Protein AF-A0A8X8Y827-F1 (afdb_monomer_lite)

Foldseek 3Di:
DDDPDPFLWDWFWFFFPFKIKIKIKGFAQLFEDEPNHGLCPQPPPVLSVLLCVLCVLQDSVLSRGMHMYMYMDDFDSNRNSRGSNVRVNVRSVVSCCVVVVPPDDDDQDDCDPPAPDNPDDDDDDDDDPDPDPPPVVVVVCRLPPVVVLVVVQCVQPVDPPHDHDQEAEEELLSLSVLVSCVVVVHAYEYEYADALLLLVVLVCLVVCVVVVCPPPPPDPPNDPVVVVVSVSSVVSSVSNQSGPEYEYAADCVLQVVSVVVVVVRHVHYHYDYQDAAPPDDDDDDDPVQVVVLVVDDFFLQEEEEDADDPAADELVRQALVLVLQLLLVTAYEYADACRNYRDNDSDRDVSSVVRYDYDNDDDLLVVLLRRNHQAYEYQQRPVSLSSNVSSVHHYEHDHDDRCSVVSLVSSCVVQVVVDDLSNQYDYDDPPPRRVRSNVNSNVNVVSSVVD

Secondary structure (DSSP, 8-state):
-PPPPP--EEEEEEEETTEEEEEEEEESSS-EEETTEEGGG-SSHHHHHHHHHHHHHH-GGGTTTEEEEEEEESS-HHHHHHHHHHHHHHHHHHHHHHHHTTS---PPPP--TT-SSTT-------------TT-GGGTTTTS--HHHHHHHHHHHHT-TTSPPP--EEEETT-THHHHHHHHHT--EEEEE-S-HHHHHHHHHHHHHHHTT--S-TT-TT--HHHHHHHHHHHHHHHHHTTSSEEEES--HHHHHHHHHHHHTTSS-EEE-PPPPTT--------HHHHHHHHTSSSTT-EEEEE-TTT--B-HHHHHHHHHHHHHTT-EEEEE--TTSBSSTT-PPPHHHHHHEEEES---HHHHHTSTTEEEEEE---HHHHHHHHHTT--EEE---STTHHHHHHHHHHHHHHT-TT----EEPPTTSHHHHHHHHHHHHHHHHTT-

pLDDT: mean 70.7, std 18.86, range [26.94, 95.56]

Sequence (451 aa):
MAAPIAKESVQCFGRKKTAVAVTHCKRGRGLIKSTAKPIELVEPEILRYKAFEPILLLGRHRFAGVDMRIRVKGGGHTSQIYAIRQSIAKALVAFYQKTLLVADPRRCEPKKFGGRGARARVDFNSTRQDHHPYALSNLLPIAQSGDVRDGLINGLNGSPNCPDVSCIVSDGVMSFTLDAAEQLRIPEVVFFTSSACGFMGYCHFPELVARGLFPLAGGGLGGRNEEHQVNY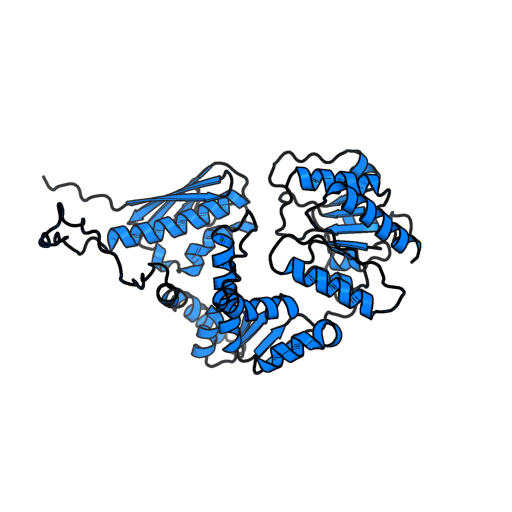DILQTRNAAKANAVILNTFDDLEREVLDAIREKFETVVTIEPRAPGTRVKPVEGRRCFDSLARRPGPNSILYVNFGSITVLSPEQLLEFAGGLANSNQHFLWIIRPDLVSSEEAVLPEEVKVRGEMVWWCSQERVLAHPAVGGFLTHCGWNSTLEALSEGVPMICWPFFAEQRTNCSKAHAAAEAGGSSRRNLDFVDQSDFAETLDWKFKKLILCLKLL

Organism: Salvia splendens (NCBI:txid180675)

Structure (mmCIF, N/CA/C/O backbone):
data_AF-A0A8X8Y827-F1
#
_entry.id   AF-A0A8X8Y827-F1
#
loop_
_atom_site.group_PDB
_atom_site.id
_atom_site.type_symbol
_atom_site.label_atom_id
_atom_site.label_alt_id
_atom_site.label_comp_id
_atom_site.label_asym_id
_atom_site.label_entity_id
_atom_site.label_seq_id
_atom_site.pdbx_PDB_ins_code
_atom_site.Cartn_x
_atom_site.Cartn_y
_atom_site.Cartn_z
_atom_site.occupancy
_atom_site.B_iso_or_equiv
_atom_site.auth_seq_id
_atom_site.auth_comp_id
_atom_site.auth_asym_id
_atom_site.auth_atom_id
_atom_site.pdbx_PDB_model_num
ATOM 1 N N . MET A 1 1 ? 56.983 30.183 -6.252 1.00 35.16 1 MET A N 1
ATOM 2 C CA . MET A 1 1 ? 56.043 29.462 -5.366 1.00 35.16 1 MET A CA 1
ATOM 3 C C . MET A 1 1 ? 54.857 29.022 -6.206 1.00 35.16 1 MET A C 1
ATOM 5 O O . MET A 1 1 ? 54.217 29.880 -6.800 1.00 35.16 1 MET A O 1
ATOM 9 N N . ALA A 1 2 ? 54.627 27.715 -6.345 1.00 33.72 2 ALA A N 1
ATOM 10 C CA . ALA A 1 2 ? 53.481 27.197 -7.089 1.00 33.72 2 ALA A CA 1
ATOM 11 C C . ALA A 1 2 ? 52.178 27.585 -6.371 1.00 33.72 2 ALA A C 1
ATOM 13 O O . ALA A 1 2 ? 52.089 27.459 -5.149 1.00 33.72 2 ALA A O 1
ATOM 14 N N . ALA A 1 3 ? 51.192 28.085 -7.119 1.00 34.91 3 ALA A N 1
ATOM 15 C CA . ALA A 1 3 ? 49.874 28.406 -6.583 1.00 34.91 3 ALA A CA 1
ATOM 16 C C . ALA A 1 3 ? 49.248 27.152 -5.935 1.00 34.91 3 ALA A C 1
ATOM 18 O O . ALA A 1 3 ? 49.386 26.054 -6.483 1.00 34.91 3 ALA A O 1
ATOM 19 N N . PRO A 1 4 ? 48.573 27.271 -4.779 1.00 38.88 4 PRO A N 1
ATOM 20 C CA . PRO A 1 4 ? 47.956 26.124 -4.131 1.00 38.88 4 PRO A CA 1
ATOM 21 C C . PRO A 1 4 ? 46.877 25.534 -5.047 1.00 38.88 4 PRO A C 1
ATOM 23 O O . PRO A 1 4 ? 45.958 26.236 -5.467 1.00 38.88 4 PRO A O 1
ATOM 26 N N . ILE A 1 5 ? 46.989 24.236 -5.346 1.00 42.31 5 ILE A N 1
ATOM 27 C CA . ILE A 1 5 ? 45.980 23.473 -6.090 1.00 42.31 5 ILE A CA 1
ATOM 28 C C . ILE A 1 5 ? 44.641 23.649 -5.363 1.00 42.31 5 ILE A C 1
ATOM 30 O O . ILE A 1 5 ? 44.519 23.309 -4.181 1.00 42.31 5 ILE A O 1
ATOM 34 N N . ALA A 1 6 ? 43.647 24.222 -6.046 1.00 49.34 6 ALA A N 1
ATOM 35 C CA . ALA A 1 6 ? 42.325 24.440 -5.478 1.00 49.34 6 ALA A CA 1
ATOM 36 C C . ALA A 1 6 ? 41.766 23.101 -4.974 1.00 49.34 6 ALA A C 1
ATOM 38 O O . ALA A 1 6 ? 41.656 22.138 -5.729 1.00 49.34 6 ALA A O 1
ATOM 39 N N . LYS A 1 7 ? 41.429 23.018 -3.681 1.00 55.28 7 LYS A N 1
ATOM 40 C CA . LYS A 1 7 ? 40.831 21.806 -3.110 1.00 55.28 7 LYS A CA 1
ATOM 41 C C . LYS A 1 7 ? 39.465 21.587 -3.762 1.00 55.28 7 LYS A C 1
ATOM 43 O O . LYS A 1 7 ? 38.512 22.308 -3.473 1.00 55.28 7 LYS A O 1
ATOM 48 N N . GLU A 1 8 ? 39.378 20.594 -4.642 1.00 75.25 8 GLU A N 1
ATOM 49 C CA . GLU A 1 8 ? 38.130 20.136 -5.250 1.00 75.25 8 GLU A CA 1
ATOM 50 C C . GLU A 1 8 ? 37.223 19.550 -4.164 1.00 75.25 8 GLU A C 1
ATOM 52 O O . GLU A 1 8 ? 37.317 18.377 -3.790 1.00 75.25 8 GLU A O 1
ATOM 57 N N . SER A 1 9 ? 36.358 20.393 -3.607 1.00 86.12 9 SER A N 1
ATOM 58 C CA . SER A 1 9 ? 35.285 19.973 -2.719 1.00 86.12 9 SER A CA 1
ATOM 59 C C . SER A 1 9 ? 33.984 20.702 -3.024 1.00 86.12 9 SER A C 1
ATOM 61 O O . SER A 1 9 ? 33.958 21.801 -3.597 1.00 86.12 9 SER A O 1
ATOM 63 N N . VAL A 1 10 ? 32.885 20.059 -2.646 1.00 88.00 10 VAL A N 1
ATOM 64 C CA . VAL A 1 10 ? 31.536 20.616 -2.664 1.00 88.00 10 VAL A CA 1
ATOM 65 C C . VAL A 1 10 ? 30.876 20.365 -1.321 1.00 88.00 10 VAL A C 1
ATOM 67 O O . VAL A 1 10 ? 31.133 19.365 -0.647 1.00 88.00 10 VAL A O 1
ATOM 70 N N . GLN A 1 11 ? 30.007 21.288 -0.935 1.00 92.06 11 GLN A N 1
ATOM 71 C CA . GLN A 1 11 ? 29.178 21.150 0.245 1.00 92.06 11 GLN A CA 1
ATOM 72 C C . GLN A 1 11 ? 27.722 21.249 -0.182 1.00 92.06 11 GLN A C 1
ATOM 74 O O . GLN A 1 11 ? 27.313 22.224 -0.811 1.00 92.06 11 GLN A O 1
ATOM 79 N N . CYS A 1 12 ? 26.942 20.233 0.161 1.00 90.62 12 CYS A N 1
ATOM 80 C CA . CYS A 1 12 ? 25.525 20.171 -0.163 1.00 90.62 12 CYS A CA 1
ATOM 81 C C . CYS A 1 12 ? 24.713 19.874 1.090 1.00 90.62 12 CYS A C 1
ATOM 83 O O . CYS A 1 12 ? 25.212 19.290 2.053 1.00 90.62 12 CYS A O 1
ATOM 85 N N . PHE A 1 13 ? 23.446 20.275 1.065 1.00 88.88 13 PHE A N 1
ATOM 86 C CA . PHE A 1 13 ? 22.515 20.025 2.153 1.00 88.88 13 PHE A CA 1
ATOM 87 C C . PHE A 1 13 ? 21.294 19.230 1.677 1.00 88.88 13 PHE A C 1
ATOM 89 O O . PHE A 1 13 ? 20.735 19.461 0.599 1.00 88.88 13 PHE A O 1
ATOM 96 N N . GLY A 1 14 ? 20.875 18.286 2.511 1.00 87.25 14 GLY A N 1
ATOM 97 C CA . GLY A 1 14 ? 19.584 17.614 2.451 1.00 87.25 14 GLY A CA 1
ATOM 98 C C . GLY A 1 14 ? 18.728 18.086 3.617 1.00 87.25 14 GLY A C 1
ATOM 99 O O . GLY A 1 14 ? 19.241 18.296 4.718 1.00 87.25 14 GLY A O 1
ATOM 100 N N . ARG A 1 15 ? 17.436 18.298 3.375 1.00 85.00 15 ARG A N 1
ATOM 101 C CA . ARG A 1 15 ? 16.485 18.710 4.411 1.00 85.00 15 ARG A CA 1
ATOM 102 C C . ARG A 1 15 ? 15.240 17.848 4.317 1.00 85.00 15 ARG A C 1
ATOM 104 O O . ARG A 1 15 ? 14.670 17.700 3.238 1.00 85.00 15 ARG A O 1
ATOM 111 N N . LYS A 1 16 ? 14.804 17.314 5.453 1.00 82.88 16 LYS A N 1
ATOM 112 C CA . LYS A 1 16 ? 13.521 16.620 5.582 1.00 82.88 16 LYS A CA 1
ATOM 113 C C . LYS A 1 16 ? 12.911 16.995 6.927 1.00 82.88 16 LYS A C 1
ATOM 115 O O . LYS A 1 16 ? 13.507 16.722 7.964 1.00 82.88 16 LYS A O 1
ATOM 120 N N . LYS A 1 17 ? 11.725 17.613 6.906 1.00 86.75 17 LYS A N 1
ATOM 121 C CA . LYS A 1 17 ? 11.111 18.227 8.097 1.00 86.75 17 LYS A CA 1
ATOM 122 C C . LYS A 1 17 ? 12.122 19.167 8.787 1.00 86.75 17 LYS A C 1
ATOM 124 O O . LYS A 1 17 ? 12.725 19.998 8.111 1.00 86.75 17 LYS A O 1
ATOM 129 N N . THR A 1 18 ? 12.348 19.001 10.089 1.00 85.06 18 THR A N 1
ATOM 130 C CA . THR A 1 18 ? 13.327 19.753 10.890 1.00 85.06 18 THR A CA 1
ATOM 131 C C . THR A 1 18 ? 14.751 19.182 10.822 1.00 85.06 18 THR A C 1
ATOM 133 O O . THR A 1 18 ? 15.676 19.791 11.357 1.00 85.06 18 THR A O 1
ATOM 136 N N . ALA A 1 19 ? 14.959 18.040 10.151 1.00 87.69 19 ALA A N 1
ATOM 137 C CA . ALA A 1 19 ? 16.273 17.423 10.002 1.00 87.69 19 ALA A CA 1
ATOM 138 C C . ALA A 1 19 ? 17.064 18.036 8.843 1.00 87.69 19 ALA A C 1
ATOM 140 O O . ALA A 1 19 ? 16.577 18.144 7.710 1.00 87.69 19 ALA A O 1
ATOM 141 N N . VAL A 1 20 ? 18.321 18.378 9.116 1.00 92.06 20 VAL A N 1
ATOM 142 C CA . VAL A 1 20 ? 19.267 18.929 8.144 1.00 92.06 20 VAL A CA 1
ATOM 143 C C . VAL A 1 20 ? 20.529 18.077 8.132 1.00 92.06 20 VAL A C 1
ATOM 145 O O . VAL A 1 20 ? 21.222 17.965 9.142 1.00 92.06 20 VAL A O 1
ATOM 148 N N . ALA A 1 21 ? 20.852 17.512 6.972 1.00 94.88 21 ALA A N 1
ATOM 149 C CA . ALA A 1 21 ? 22.107 16.814 6.727 1.00 94.88 21 ALA A CA 1
ATOM 150 C C . ALA A 1 21 ? 23.001 17.654 5.818 1.00 94.88 21 ALA A C 1
ATOM 152 O O . ALA A 1 21 ? 22.572 18.123 4.765 1.00 94.88 21 ALA A O 1
ATOM 153 N N . VAL A 1 22 ? 24.252 17.833 6.220 1.00 95.56 22 VAL A N 1
ATOM 154 C CA . VAL A 1 22 ? 25.268 18.583 5.488 1.00 95.56 22 VAL A CA 1
ATOM 155 C C . VAL A 1 22 ? 26.372 17.621 5.089 1.00 95.56 22 VAL A C 1
ATOM 157 O O . VAL A 1 22 ? 27.055 17.068 5.952 1.00 95.56 22 VAL A O 1
ATOM 160 N N . THR A 1 23 ? 26.563 17.463 3.785 1.00 94.88 23 THR A N 1
ATOM 161 C CA . THR A 1 23 ? 27.561 16.567 3.205 1.00 94.88 23 THR A CA 1
ATOM 162 C C . THR A 1 23 ? 28.673 17.380 2.584 1.00 94.88 23 THR A C 1
ATOM 164 O O . THR A 1 23 ? 28.446 18.175 1.674 1.00 94.88 23 THR A O 1
ATOM 167 N N . HIS A 1 24 ? 29.884 17.172 3.088 1.00 93.94 24 HIS A N 1
ATOM 168 C CA . HIS A 1 24 ? 31.106 17.695 2.501 1.00 93.94 24 HIS A CA 1
ATOM 169 C C . HIS A 1 24 ? 31.766 16.588 1.680 1.00 93.94 24 HIS A C 1
ATOM 171 O O . HIS A 1 24 ? 32.285 15.622 2.248 1.00 93.94 24 HIS A O 1
ATOM 177 N N . CYS A 1 25 ? 31.734 16.736 0.359 1.00 91.31 25 CYS A N 1
ATOM 178 C CA . CYS A 1 25 ? 32.299 15.798 -0.603 1.00 91.31 25 CYS A CA 1
ATOM 179 C C . CYS A 1 25 ? 33.594 16.369 -1.178 1.00 91.31 25 CYS A C 1
ATOM 181 O O . CYS A 1 25 ? 33.647 17.538 -1.560 1.00 91.31 25 CYS A O 1
ATOM 183 N N . LYS A 1 26 ? 34.646 15.558 -1.227 1.00 90.81 26 LYS A N 1
ATOM 184 C CA . LYS A 1 26 ? 35.959 15.915 -1.780 1.00 90.81 26 LYS A CA 1
ATOM 185 C C . LYS A 1 26 ? 36.527 14.739 -2.564 1.00 90.81 26 LYS A C 1
ATOM 187 O O . LYS A 1 26 ? 36.098 13.611 -2.340 1.00 90.81 26 LYS A O 1
ATOM 192 N N . ARG A 1 27 ? 37.537 14.973 -3.403 1.00 85.88 27 ARG A N 1
ATOM 193 C CA . ARG A 1 27 ? 38.297 13.879 -4.028 1.00 85.88 27 ARG A CA 1
ATOM 194 C C . ARG A 1 27 ? 38.905 12.964 -2.952 1.00 85.88 27 ARG A C 1
ATOM 196 O O . ARG A 1 27 ? 39.440 13.462 -1.955 1.00 85.88 27 ARG A O 1
ATOM 203 N N . GLY A 1 28 ? 38.779 11.651 -3.124 1.00 84.88 28 GLY A N 1
ATOM 204 C CA . GLY A 1 28 ? 39.054 10.671 -2.073 1.00 84.88 28 GLY A CA 1
ATOM 205 C C . GLY A 1 28 ? 39.115 9.225 -2.562 1.00 84.88 28 GLY A C 1
ATOM 206 O O . GLY A 1 28 ? 39.265 8.992 -3.757 1.00 84.88 28 GLY A O 1
ATOM 207 N N . ARG A 1 29 ? 39.030 8.278 -1.619 1.00 78.50 29 ARG A N 1
ATOM 208 C CA . ARG A 1 29 ? 39.129 6.819 -1.837 1.00 78.50 29 ARG A CA 1
ATOM 209 C C . ARG A 1 29 ? 37.790 6.084 -1.649 1.00 78.50 29 ARG A C 1
ATOM 211 O O . ARG A 1 29 ? 37.784 4.862 -1.537 1.00 78.50 29 ARG A O 1
ATOM 218 N N . GLY A 1 30 ? 36.669 6.803 -1.559 1.00 80.06 30 GLY A N 1
ATOM 219 C CA . GLY A 1 30 ? 35.345 6.205 -1.351 1.00 80.06 30 GLY A CA 1
ATOM 220 C C . GLY A 1 30 ? 34.875 6.156 0.092 1.00 80.06 30 GLY A C 1
ATOM 221 O O . GLY A 1 30 ? 33.950 5.412 0.411 1.00 80.06 30 GLY A O 1
ATOM 222 N N . LEU A 1 31 ? 35.483 6.932 0.990 1.00 82.75 31 LEU A N 1
ATOM 223 C CA . LEU A 1 31 ? 35.124 6.893 2.402 1.00 82.75 31 LEU A CA 1
ATOM 224 C C . LEU A 1 31 ? 33.889 7.753 2.686 1.00 82.75 31 LEU A C 1
ATOM 226 O O . LEU A 1 31 ? 33.951 8.982 2.613 1.00 82.75 31 LEU A O 1
ATOM 230 N N . ILE A 1 32 ? 32.791 7.121 3.101 1.00 86.38 32 ILE A N 1
ATOM 231 C CA . ILE A 1 32 ? 31.543 7.804 3.461 1.00 86.38 32 ILE A CA 1
ATOM 232 C C . ILE A 1 32 ? 31.299 7.658 4.964 1.00 86.38 32 ILE A C 1
ATOM 234 O O . ILE A 1 32 ? 31.179 6.554 5.492 1.00 86.38 32 ILE A O 1
ATOM 238 N N . LYS A 1 33 ? 31.238 8.788 5.674 1.00 87.19 33 LYS A N 1
ATOM 239 C CA . LYS A 1 33 ? 31.038 8.827 7.130 1.00 87.19 33 LYS A CA 1
ATOM 240 C C . LYS A 1 33 ? 29.877 9.731 7.506 1.00 87.19 33 LYS A C 1
ATOM 242 O O . LYS A 1 33 ? 29.894 10.909 7.154 1.00 87.19 33 LYS A O 1
ATOM 247 N N . SER A 1 34 ? 28.940 9.215 8.295 1.00 85.69 34 SER A N 1
ATOM 248 C CA . SER A 1 34 ? 27.868 9.983 8.930 1.00 85.69 34 SER A CA 1
ATOM 249 C C . SER A 1 34 ? 28.146 10.145 10.420 1.00 85.69 34 SER A C 1
ATOM 251 O O . SER A 1 34 ? 28.363 9.165 11.123 1.00 85.69 34 SER A O 1
ATOM 253 N N . THR A 1 35 ? 28.198 11.389 10.904 1.00 79.44 35 THR A N 1
ATOM 254 C CA . THR A 1 35 ? 28.402 11.715 12.332 1.00 79.44 35 THR A CA 1
ATOM 255 C C . THR A 1 35 ? 29.564 10.919 12.953 1.00 79.44 35 THR A C 1
ATOM 257 O O . THR A 1 35 ? 29.454 10.314 14.009 1.00 79.44 35 THR A O 1
ATOM 260 N N . ALA A 1 36 ? 30.700 10.908 12.244 1.00 70.38 36 ALA A N 1
ATOM 261 C CA . ALA A 1 36 ? 31.945 10.210 12.594 1.00 70.38 36 ALA A CA 1
ATOM 262 C C . ALA A 1 36 ? 31.925 8.667 12.557 1.00 70.38 36 ALA A C 1
ATOM 264 O O . ALA A 1 36 ? 33.003 8.074 12.624 1.00 70.38 36 ALA A O 1
ATOM 265 N N . LYS A 1 37 ? 30.775 8.024 12.337 1.00 79.56 37 LYS A N 1
ATOM 266 C CA . LYS A 1 37 ? 30.679 6.585 12.055 1.00 79.56 37 LYS A CA 1
ATOM 267 C C . LYS A 1 37 ? 30.679 6.328 10.534 1.00 79.56 37 LYS A C 1
ATOM 269 O O . LYS A 1 37 ? 30.241 7.198 9.774 1.00 79.56 37 LYS A O 1
ATOM 274 N N . PRO A 1 38 ? 31.193 5.182 10.053 1.00 83.50 38 PRO A N 1
ATOM 275 C CA . PRO A 1 38 ? 30.941 4.714 8.689 1.00 83.50 38 PRO A CA 1
ATOM 276 C C . PRO A 1 38 ? 29.440 4.690 8.386 1.00 83.50 38 PRO A C 1
ATOM 278 O O . PRO A 1 38 ? 28.633 4.466 9.292 1.00 83.50 38 PRO A O 1
ATOM 281 N N . ILE A 1 39 ? 29.055 4.944 7.136 1.00 81.25 39 ILE A N 1
ATOM 282 C CA . ILE A 1 39 ? 27.636 4.964 6.752 1.00 81.25 39 ILE A CA 1
ATOM 283 C C . ILE A 1 39 ? 26.957 3.596 6.963 1.00 81.25 39 ILE A C 1
ATOM 285 O O . ILE A 1 39 ? 25.766 3.539 7.256 1.00 81.25 39 ILE A O 1
ATOM 289 N N . GLU A 1 40 ? 27.741 2.515 6.948 1.00 78.31 40 GLU A N 1
ATOM 290 C CA . GLU A 1 40 ? 27.364 1.127 7.266 1.00 78.31 40 GLU A CA 1
ATOM 291 C C . GLU A 1 40 ? 26.863 0.956 8.697 1.00 78.31 40 GLU A C 1
ATOM 293 O O . GLU A 1 40 ? 26.143 0.008 8.985 1.00 78.31 40 GLU A O 1
ATOM 298 N N . LEU A 1 41 ? 27.228 1.868 9.594 1.00 80.94 41 LEU A N 1
ATOM 299 C CA . LEU A 1 41 ? 26.859 1.827 11.007 1.00 80.94 41 LEU A CA 1
ATOM 300 C C . LEU A 1 41 ? 25.846 2.922 11.358 1.00 80.94 41 LEU A C 1
ATOM 302 O O . LEU A 1 41 ? 25.724 3.312 12.519 1.00 80.94 41 LEU A O 1
ATOM 306 N N . VAL A 1 42 ? 25.138 3.454 10.357 1.00 80.31 42 VAL A N 1
ATOM 307 C CA . VAL A 1 42 ? 24.041 4.394 10.587 1.00 80.31 42 VAL A CA 1
ATOM 308 C C . VAL A 1 42 ? 22.873 3.664 11.245 1.00 80.31 42 VAL A C 1
ATOM 310 O O . VAL A 1 42 ? 22.466 2.582 10.813 1.00 80.31 42 VAL A O 1
ATOM 313 N N . GLU A 1 43 ? 22.355 4.287 12.300 1.00 75.31 43 GLU A N 1
ATOM 314 C CA . GLU A 1 43 ? 21.187 3.850 13.053 1.00 75.31 43 GLU A CA 1
ATOM 315 C C . GLU A 1 43 ? 19.968 4.718 12.705 1.00 75.31 43 GLU A C 1
ATOM 317 O O . GLU A 1 43 ? 20.125 5.905 12.392 1.00 75.31 43 GLU A O 1
ATOM 322 N N . PRO A 1 44 ? 18.750 4.153 12.777 1.00 73.81 44 PRO A N 1
ATOM 323 C CA . PRO A 1 44 ? 18.431 2.760 13.103 1.00 73.81 44 PRO A CA 1
ATOM 324 C C . PRO A 1 44 ? 18.733 1.808 11.936 1.00 73.81 44 PRO A C 1
ATOM 326 O O . PRO A 1 44 ? 18.584 2.172 10.769 1.00 73.81 44 PRO A O 1
ATOM 329 N N . GLU A 1 45 ? 19.123 0.571 12.254 1.00 61.50 45 GLU A N 1
ATOM 330 C CA . GLU A 1 45 ? 19.517 -0.451 11.270 1.00 61.50 45 GLU A CA 1
ATOM 331 C C . GLU A 1 45 ? 18.456 -0.687 10.188 1.00 61.50 45 GLU A C 1
ATOM 333 O O . GLU A 1 45 ? 18.785 -0.759 9.005 1.00 61.50 45 GLU A O 1
ATOM 338 N N . ILE A 1 46 ? 17.175 -0.689 10.565 1.00 60.31 46 ILE A N 1
ATOM 339 C CA . ILE A 1 46 ? 16.060 -0.910 9.633 1.00 60.31 46 ILE A CA 1
ATOM 3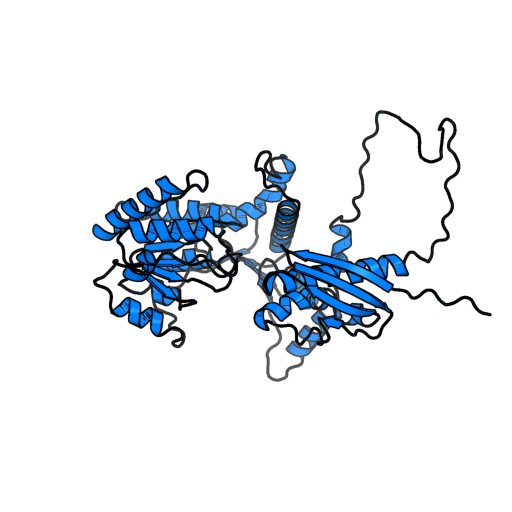40 C C . ILE A 1 46 ? 15.957 0.162 8.535 1.00 60.31 46 ILE A C 1
ATOM 342 O O . ILE A 1 46 ? 15.468 -0.103 7.441 1.00 60.31 46 ILE A O 1
ATOM 346 N N . LEU A 1 47 ? 16.445 1.380 8.797 1.00 65.25 47 LEU A N 1
ATOM 347 C CA . LEU A 1 47 ? 16.435 2.487 7.836 1.00 65.25 47 LEU A CA 1
ATOM 348 C C . LEU A 1 47 ? 17.792 2.704 7.167 1.00 65.25 47 LEU A C 1
ATOM 350 O O . LEU A 1 47 ? 17.910 3.553 6.281 1.00 65.25 47 LEU A O 1
ATOM 354 N N . ARG A 1 48 ? 18.810 1.925 7.542 1.00 75.56 48 ARG A N 1
ATOM 355 C CA . ARG A 1 48 ? 20.163 2.019 6.992 1.00 75.56 48 ARG A CA 1
ATOM 356 C C . ARG A 1 48 ? 20.147 1.900 5.472 1.00 75.56 48 ARG A C 1
ATOM 358 O O . ARG A 1 48 ? 20.706 2.758 4.794 1.00 75.56 48 ARG A O 1
ATOM 365 N N . TYR A 1 49 ? 19.413 0.929 4.928 1.00 69.31 49 TYR A N 1
ATOM 366 C CA . TYR A 1 49 ? 19.279 0.739 3.479 1.00 69.31 49 TYR A CA 1
ATOM 367 C C . TYR A 1 49 ? 18.755 1.984 2.746 1.00 69.31 49 TYR A C 1
ATOM 369 O O . TYR A 1 49 ? 19.199 2.267 1.637 1.00 69.31 49 TYR A O 1
ATOM 377 N N . LYS A 1 50 ? 17.915 2.808 3.389 1.00 73.31 50 LYS A N 1
ATOM 378 C CA . LYS A 1 50 ? 17.442 4.077 2.807 1.00 73.31 50 LYS A CA 1
ATOM 379 C C . LYS A 1 50 ? 18.527 5.154 2.754 1.00 73.31 50 LYS A C 1
ATOM 381 O O . LYS A 1 50 ? 18.530 5.972 1.840 1.00 73.31 50 LYS A O 1
ATOM 386 N N . ALA A 1 51 ? 19.466 5.172 3.701 1.00 77.56 51 ALA A N 1
ATOM 387 C CA . ALA A 1 51 ? 20.644 6.040 3.608 1.00 77.56 51 ALA A CA 1
ATOM 388 C C . ALA A 1 51 ? 21.613 5.563 2.511 1.00 77.56 51 ALA A C 1
ATOM 390 O O . ALA A 1 51 ? 22.254 6.391 1.862 1.00 77.56 51 ALA A O 1
ATOM 391 N N . PHE A 1 52 ? 21.692 4.244 2.303 1.00 74.50 52 PHE A N 1
ATOM 392 C CA . PHE A 1 52 ? 22.521 3.595 1.284 1.00 74.50 52 PHE A CA 1
ATOM 393 C C . PHE A 1 52 ? 21.961 3.653 -0.128 1.00 74.50 52 PHE A C 1
ATOM 395 O O . PHE A 1 52 ? 22.715 3.442 -1.070 1.00 74.50 52 PHE A O 1
ATOM 402 N N . GLU A 1 53 ? 20.680 3.954 -0.284 1.00 69.94 53 GLU A N 1
ATOM 403 C CA . GLU A 1 53 ? 19.989 3.965 -1.570 1.00 69.94 53 GLU A CA 1
ATOM 404 C C . GLU A 1 53 ? 20.773 4.679 -2.692 1.00 69.94 53 GLU A C 1
ATOM 406 O O . GLU A 1 53 ? 20.961 4.066 -3.736 1.00 69.94 53 GLU A O 1
ATOM 411 N N . PRO A 1 54 ? 21.374 5.877 -2.509 1.00 72.69 54 PRO A N 1
ATOM 412 C CA . PRO A 1 54 ? 22.141 6.523 -3.578 1.00 72.69 54 PRO A CA 1
ATOM 413 C C . PRO A 1 54 ? 23.417 5.756 -3.956 1.00 72.69 54 PRO A C 1
ATOM 415 O O . PRO A 1 54 ? 23.874 5.843 -5.090 1.00 72.69 54 PRO A O 1
ATOM 418 N N . ILE A 1 55 ? 24.010 5.028 -3.007 1.00 76.06 55 ILE A N 1
ATOM 419 C CA . ILE A 1 55 ? 25.216 4.216 -3.214 1.00 76.06 55 ILE A CA 1
ATOM 420 C C . ILE A 1 55 ? 24.856 2.898 -3.899 1.00 76.06 55 ILE A C 1
ATOM 422 O O . ILE A 1 55 ? 25.584 2.456 -4.782 1.00 76.06 55 ILE A O 1
ATOM 426 N N . LEU A 1 56 ? 23.739 2.286 -3.502 1.00 62.00 56 LEU A N 1
ATOM 427 C CA . LEU A 1 56 ? 23.230 1.055 -4.104 1.00 62.00 56 LEU A CA 1
ATOM 428 C C . LEU A 1 56 ? 22.762 1.298 -5.541 1.00 62.00 56 LEU A C 1
ATOM 430 O O . LEU A 1 56 ? 23.123 0.529 -6.422 1.00 62.00 56 LEU A O 1
ATOM 434 N N . LEU A 1 57 ? 22.046 2.401 -5.783 1.00 58.09 57 LEU A N 1
ATOM 435 C CA . LEU A 1 57 ? 21.544 2.769 -7.108 1.00 58.09 57 LEU A CA 1
ATOM 436 C C . LEU A 1 57 ? 22.659 3.132 -8.096 1.00 58.09 57 LEU A C 1
ATOM 438 O O . LEU A 1 57 ? 22.540 2.840 -9.277 1.00 58.09 57 LEU A O 1
ATOM 442 N N . LEU A 1 58 ? 23.730 3.792 -7.641 1.00 57.81 58 LEU A N 1
ATOM 443 C CA . LEU A 1 58 ? 24.813 4.257 -8.524 1.00 57.81 58 LEU A CA 1
ATOM 444 C C . LEU A 1 58 ? 26.028 3.316 -8.555 1.00 57.81 58 LEU A C 1
ATOM 446 O O . LEU A 1 58 ? 26.928 3.507 -9.374 1.00 57.81 58 LEU A O 1
ATOM 450 N N . GLY A 1 59 ? 26.081 2.333 -7.656 1.00 56.94 59 GLY A N 1
ATOM 451 C CA . GLY A 1 59 ? 27.218 1.439 -7.462 1.00 56.94 59 GLY A CA 1
ATOM 452 C C . GLY A 1 59 ? 28.387 2.082 -6.699 1.00 56.94 59 GLY A C 1
ATOM 453 O O . GLY A 1 59 ? 28.693 3.271 -6.827 1.00 56.94 59 GLY A O 1
ATOM 454 N N . ARG A 1 60 ? 29.113 1.272 -5.912 1.00 69.81 60 ARG A N 1
ATOM 455 C CA . ARG A 1 60 ? 30.251 1.737 -5.088 1.00 69.81 60 ARG A CA 1
ATOM 456 C C . ARG A 1 60 ? 31.389 2.356 -5.910 1.00 69.81 60 ARG A C 1
ATOM 458 O O . ARG A 1 60 ? 32.066 3.256 -5.416 1.00 69.81 60 ARG A O 1
ATOM 465 N N . HIS A 1 61 ? 31.573 1.937 -7.164 1.00 68.50 61 HIS A N 1
ATOM 466 C CA . HIS A 1 61 ? 32.622 2.457 -8.047 1.00 68.50 61 HIS A CA 1
ATOM 467 C C . HIS A 1 61 ? 32.486 3.971 -8.302 1.00 68.50 61 HIS A C 1
ATOM 469 O O . HIS A 1 61 ? 33.494 4.676 -8.349 1.00 68.50 61 HIS A O 1
ATOM 475 N N . ARG A 1 62 ? 31.256 4.511 -8.372 1.00 68.69 62 ARG A N 1
ATOM 476 C CA . ARG A 1 62 ? 31.013 5.963 -8.520 1.00 68.69 62 ARG A CA 1
ATOM 477 C C . ARG A 1 62 ? 31.415 6.769 -7.294 1.00 68.69 62 ARG A C 1
ATOM 479 O O . ARG A 1 62 ? 31.648 7.969 -7.398 1.00 68.69 62 ARG A O 1
ATOM 486 N N . PHE A 1 63 ? 31.516 6.116 -6.143 1.00 76.94 63 PHE A N 1
ATOM 487 C CA . PHE A 1 63 ? 31.966 6.742 -4.910 1.00 76.94 63 PHE A CA 1
ATOM 488 C C . PHE A 1 63 ? 33.468 6.552 -4.687 1.00 76.94 63 PHE A C 1
ATOM 490 O O . PHE A 1 63 ? 34.048 7.344 -3.962 1.00 76.94 63 PHE A O 1
ATOM 497 N N . ALA A 1 64 ? 34.134 5.601 -5.355 1.00 76.06 64 ALA A N 1
ATOM 498 C CA . ALA A 1 64 ? 35.554 5.288 -5.146 1.00 76.06 64 ALA A CA 1
ATOM 499 C C . ALA A 1 64 ? 36.507 6.490 -5.318 1.00 76.06 64 ALA A C 1
ATOM 501 O O . ALA A 1 64 ? 37.561 6.528 -4.689 1.00 76.06 64 ALA A O 1
ATOM 502 N N . GLY A 1 65 ? 36.134 7.489 -6.129 1.00 78.00 65 GLY A N 1
ATOM 503 C CA . GLY A 1 65 ? 36.911 8.717 -6.337 1.00 78.00 65 GLY A CA 1
ATOM 504 C C . GLY A 1 65 ? 36.610 9.862 -5.360 1.00 78.00 65 GLY A C 1
ATOM 505 O O . GLY A 1 65 ? 37.210 10.936 -5.485 1.00 78.00 65 GLY A O 1
ATOM 506 N N . VAL A 1 66 ? 35.681 9.681 -4.413 1.00 84.62 66 VAL A N 1
ATOM 507 C CA . VAL A 1 66 ? 35.207 10.739 -3.509 1.00 84.62 66 VAL A CA 1
ATOM 508 C C . VAL A 1 66 ? 35.102 10.284 -2.055 1.00 84.62 66 VAL A C 1
ATOM 510 O O . VAL A 1 66 ? 34.621 9.204 -1.747 1.00 84.62 66 VAL A O 1
ATOM 513 N N . ASP A 1 67 ? 35.507 11.147 -1.130 1.00 87.50 67 ASP A N 1
ATOM 514 C CA . ASP A 1 67 ? 35.225 10.977 0.294 1.00 87.50 67 ASP A CA 1
ATOM 515 C C . ASP A 1 67 ? 34.102 11.929 0.705 1.00 87.50 67 ASP A C 1
ATOM 517 O O . ASP A 1 67 ? 34.147 13.131 0.411 1.00 87.50 67 ASP A O 1
ATOM 521 N N . MET A 1 68 ? 33.129 11.417 1.455 1.00 92.19 68 MET A N 1
ATOM 522 C CA . MET A 1 68 ? 31.983 12.176 1.947 1.00 92.19 68 MET A CA 1
ATOM 523 C C . MET A 1 68 ? 31.929 12.169 3.471 1.00 92.19 68 MET A C 1
ATOM 525 O O . MET A 1 68 ? 31.884 11.123 4.118 1.00 92.19 68 MET A O 1
ATOM 529 N N . ARG A 1 69 ? 31.876 13.364 4.064 1.00 93.62 69 ARG A N 1
ATOM 530 C CA . ARG A 1 69 ? 31.623 13.544 5.497 1.00 93.62 69 ARG A CA 1
ATOM 531 C C . ARG A 1 69 ? 30.273 14.212 5.694 1.00 93.62 69 ARG A C 1
ATOM 533 O O . ARG A 1 69 ? 30.098 15.373 5.326 1.00 93.62 69 ARG A O 1
ATOM 540 N N . ILE A 1 70 ? 29.357 13.486 6.313 1.00 94.56 70 ILE A N 1
ATOM 541 C CA . ILE A 1 70 ? 27.975 13.880 6.545 1.00 94.56 70 ILE A CA 1
ATOM 542 C C . ILE A 1 70 ? 27.825 14.257 8.020 1.00 94.56 70 ILE A C 1
ATOM 544 O O . ILE A 1 70 ? 28.264 13.532 8.918 1.00 94.56 70 ILE A O 1
ATOM 548 N N . ARG A 1 71 ? 27.222 15.415 8.282 1.00 94.38 71 ARG A N 1
ATOM 549 C CA . ARG A 1 71 ? 26.769 15.819 9.618 1.00 94.38 71 ARG A CA 1
ATOM 550 C C . ARG A 1 71 ? 25.274 16.037 9.563 1.00 94.38 71 ARG A C 1
ATOM 552 O O . ARG A 1 71 ? 24.821 16.848 8.762 1.00 94.38 71 ARG A O 1
ATOM 559 N N . VAL A 1 72 ? 24.533 15.348 10.416 1.00 91.88 72 VAL A N 1
ATOM 560 C CA . VAL A 1 72 ? 23.085 15.510 10.523 1.00 91.88 72 VAL A CA 1
ATOM 561 C C . VAL A 1 72 ? 22.726 16.118 11.875 1.00 91.88 72 VAL A C 1
ATOM 563 O O . VAL A 1 72 ? 23.376 15.822 12.877 1.00 91.88 72 VAL A O 1
ATOM 566 N N . LYS A 1 73 ? 21.744 17.020 11.889 1.00 91.69 73 LYS A N 1
ATOM 567 C CA . LYS A 1 73 ? 21.180 17.624 13.102 1.00 91.69 73 LYS A CA 1
ATOM 568 C C . LYS A 1 73 ? 19.679 17.852 12.934 1.00 91.69 73 LYS A C 1
ATOM 570 O O . LYS A 1 73 ? 19.228 18.153 11.829 1.00 91.69 73 LYS A O 1
ATOM 575 N N . GLY A 1 74 ? 18.953 17.791 14.049 1.00 85.94 74 GLY A N 1
ATOM 576 C CA . GLY A 1 74 ? 17.515 18.059 14.115 1.00 85.94 74 GLY A CA 1
ATOM 577 C C . GLY A 1 74 ? 16.647 16.910 13.592 1.00 85.94 74 GLY A C 1
ATOM 578 O O . GLY A 1 74 ? 17.124 16.041 12.862 1.00 85.94 74 GLY A O 1
ATOM 579 N N . GLY A 1 75 ? 15.366 16.932 13.966 1.00 86.94 75 GLY A N 1
ATOM 580 C CA . GLY A 1 75 ? 14.351 15.938 13.599 1.00 86.94 75 GLY A CA 1
ATOM 581 C C . GLY A 1 75 ? 14.602 14.526 14.144 1.00 86.94 75 GLY A C 1
ATOM 582 O O . GLY A 1 75 ? 15.695 14.206 14.602 1.00 86.94 75 GLY A O 1
ATOM 583 N N . GLY A 1 76 ? 13.586 13.665 14.056 1.00 81.00 76 GLY A N 1
ATOM 584 C CA . GLY A 1 76 ? 13.698 12.253 14.439 1.00 81.00 76 GLY A CA 1
ATOM 585 C C . GLY A 1 76 ? 14.514 11.415 13.445 1.00 81.00 76 GLY A C 1
ATOM 586 O O . GLY A 1 76 ? 14.727 11.821 12.295 1.00 81.00 76 GLY A O 1
ATOM 587 N N . HIS A 1 77 ? 14.923 10.215 13.868 1.00 81.00 77 HIS A N 1
ATOM 588 C CA . HIS A 1 77 ? 15.809 9.312 13.117 1.00 81.00 77 HIS A CA 1
ATOM 589 C C . HIS A 1 77 ? 15.398 9.109 11.652 1.00 81.00 77 HIS A C 1
ATOM 591 O O . HIS A 1 77 ? 16.215 9.266 10.748 1.00 81.00 77 HIS A O 1
ATOM 597 N N . THR A 1 78 ? 14.117 8.861 11.380 1.00 80.25 78 THR A N 1
ATOM 598 C CA . THR A 1 78 ? 13.616 8.683 10.011 1.00 80.25 78 THR A CA 1
ATOM 599 C C . THR A 1 78 ? 13.875 9.911 9.136 1.00 80.25 78 THR A C 1
ATOM 601 O O . THR A 1 78 ? 14.383 9.794 8.022 1.00 80.25 78 THR A O 1
ATOM 604 N N . SER A 1 79 ? 13.589 11.114 9.643 1.00 80.44 79 SER A N 1
ATOM 605 C CA . SER A 1 79 ? 13.801 12.361 8.892 1.00 80.44 79 SER A CA 1
ATOM 606 C C . SER A 1 79 ? 15.288 12.635 8.660 1.00 80.44 79 SER A C 1
ATOM 608 O O . SER A 1 79 ? 15.666 13.087 7.577 1.00 80.44 79 SER A O 1
ATOM 610 N N . GLN A 1 80 ? 16.137 12.296 9.633 1.00 89.19 80 GLN A N 1
ATOM 611 C CA . GLN A 1 80 ? 17.590 12.376 9.497 1.00 89.19 80 GLN A CA 1
ATOM 612 C C . GLN A 1 80 ? 18.108 11.470 8.375 1.00 89.19 80 GLN A C 1
ATOM 614 O O . GLN A 1 80 ? 18.888 11.932 7.544 1.00 89.19 80 GLN A O 1
ATOM 619 N N . ILE A 1 81 ? 17.618 10.231 8.274 1.00 86.75 81 ILE A N 1
ATOM 620 C CA . ILE A 1 81 ? 17.986 9.296 7.198 1.00 86.75 81 ILE A CA 1
ATOM 621 C C . ILE A 1 81 ? 17.620 9.847 5.818 1.00 86.75 81 ILE A C 1
ATOM 623 O O . ILE A 1 81 ? 18.457 9.857 4.916 1.00 86.75 81 ILE A O 1
ATOM 627 N N . TYR A 1 82 ? 16.406 10.373 5.642 1.00 83.44 82 TYR A N 1
ATOM 628 C CA . TYR A 1 82 ? 16.004 10.967 4.362 1.00 83.44 82 TYR A CA 1
ATOM 629 C C . TYR A 1 82 ? 16.806 12.230 4.019 1.00 83.44 82 TYR A C 1
ATOM 631 O O . TYR A 1 82 ? 17.125 12.454 2.848 1.00 83.44 82 TYR A O 1
ATOM 639 N N . ALA A 1 83 ? 17.165 13.043 5.019 1.00 88.31 83 ALA A N 1
ATOM 640 C CA . ALA A 1 83 ? 18.047 14.189 4.823 1.00 88.31 83 ALA A CA 1
ATOM 641 C C . ALA A 1 83 ? 19.456 13.733 4.401 1.00 88.31 83 ALA A C 1
ATOM 643 O O . ALA A 1 83 ? 20.011 14.281 3.446 1.00 88.31 83 ALA A O 1
ATOM 644 N N . ILE A 1 84 ? 20.005 12.697 5.048 1.00 91.62 84 ILE A N 1
ATOM 645 C CA . ILE A 1 84 ? 21.286 12.069 4.690 1.00 91.62 84 ILE A CA 1
ATOM 646 C C . ILE A 1 84 ? 21.236 11.572 3.244 1.00 91.62 84 ILE A C 1
ATOM 648 O O . ILE A 1 84 ? 22.048 12.024 2.434 1.00 91.62 84 ILE A O 1
ATOM 652 N N . ARG A 1 85 ? 20.237 10.753 2.894 1.00 91.12 85 ARG A N 1
ATOM 653 C CA . ARG A 1 85 ? 20.005 10.237 1.536 1.00 91.12 85 ARG A CA 1
ATOM 654 C C . ARG A 1 85 ? 20.050 11.352 0.491 1.00 91.12 85 ARG A C 1
ATOM 656 O O . ARG A 1 85 ? 20.814 11.295 -0.471 1.00 91.12 85 ARG A O 1
ATOM 663 N N . GLN A 1 86 ? 19.269 12.411 0.713 1.00 85.06 86 GLN A N 1
ATOM 664 C CA . GLN A 1 86 ? 19.188 13.543 -0.207 1.00 85.06 86 GLN A CA 1
ATOM 665 C C . GLN A 1 86 ? 20.517 14.310 -0.301 1.00 85.06 86 GLN A C 1
ATOM 667 O O . GLN A 1 86 ? 20.905 14.756 -1.381 1.00 85.06 86 GLN A O 1
ATOM 672 N N . SER A 1 87 ? 21.216 14.482 0.823 1.00 93.50 87 SER A N 1
ATOM 673 C CA . SER A 1 87 ? 22.487 15.207 0.865 1.00 93.50 87 SER A CA 1
ATOM 674 C C . SER A 1 87 ? 23.611 14.478 0.116 1.00 93.50 87 SER A C 1
ATOM 676 O O . SER A 1 87 ? 24.407 15.142 -0.544 1.00 93.50 87 SER A O 1
ATOM 678 N N . ILE A 1 88 ? 23.652 13.140 0.174 1.00 90.19 88 ILE A N 1
ATOM 679 C CA . ILE A 1 88 ? 24.628 12.296 -0.536 1.00 90.19 88 ILE A CA 1
ATOM 680 C C . ILE A 1 88 ? 24.416 12.394 -2.047 1.00 90.19 88 ILE A C 1
ATOM 682 O O . ILE A 1 88 ? 25.355 12.708 -2.777 1.00 90.19 88 ILE A O 1
ATOM 686 N N . ALA A 1 89 ? 23.173 12.209 -2.504 1.00 86.12 89 ALA A N 1
ATOM 687 C CA . ALA A 1 89 ? 22.827 12.288 -3.923 1.00 86.12 89 ALA A CA 1
ATOM 688 C C . ALA A 1 89 ? 23.203 13.655 -4.523 1.00 86.12 89 ALA A C 1
ATOM 690 O O . ALA A 1 89 ? 23.889 13.733 -5.542 1.00 86.12 89 ALA A O 1
ATOM 691 N N . LYS A 1 90 ? 22.837 14.748 -3.838 1.00 84.88 90 LYS A N 1
ATOM 692 C CA . LYS A 1 90 ? 23.184 16.112 -4.271 1.00 84.88 90 LYS A CA 1
ATOM 693 C C . LYS A 1 90 ? 24.690 16.358 -4.285 1.00 84.88 90 LYS A C 1
ATOM 695 O O . LYS A 1 90 ? 25.185 16.989 -5.214 1.00 84.88 90 LYS A O 1
ATOM 700 N N . ALA A 1 91 ? 25.410 15.884 -3.267 1.00 88.19 91 ALA A N 1
ATOM 701 C CA . ALA A 1 91 ? 26.850 16.093 -3.164 1.00 88.19 91 ALA A CA 1
ATOM 702 C C . ALA A 1 91 ? 27.615 15.409 -4.299 1.00 88.19 91 ALA A C 1
ATOM 704 O O . ALA A 1 91 ? 28.540 16.008 -4.841 1.00 88.19 91 ALA A O 1
ATOM 705 N N . LEU A 1 92 ? 27.208 14.201 -4.694 1.00 86.06 92 LEU A N 1
ATOM 706 C CA . LEU A 1 92 ? 27.837 13.488 -5.802 1.00 86.06 92 LEU A CA 1
ATOM 707 C C . LEU A 1 92 ? 27.628 14.219 -7.135 1.00 86.06 92 LEU A C 1
ATOM 709 O O . LEU A 1 92 ? 28.594 14.492 -7.846 1.00 86.06 92 LEU A O 1
ATOM 713 N N . VAL A 1 93 ? 26.381 14.594 -7.439 1.00 82.12 93 VAL A N 1
ATOM 714 C CA . VAL A 1 93 ? 26.039 15.321 -8.672 1.00 82.12 93 VAL A CA 1
ATOM 715 C C . VAL A 1 93 ? 26.787 16.649 -8.735 1.00 82.12 93 VAL A C 1
ATOM 717 O O . VAL A 1 93 ? 27.446 16.936 -9.730 1.00 82.12 93 VAL A O 1
ATOM 720 N N . ALA A 1 94 ? 26.758 17.428 -7.651 1.00 80.50 94 ALA A N 1
ATOM 721 C CA . ALA A 1 94 ? 27.450 18.710 -7.588 1.00 80.50 94 ALA A CA 1
ATOM 722 C C . ALA A 1 94 ? 28.972 18.556 -7.726 1.00 80.50 94 ALA A C 1
ATOM 724 O O . ALA A 1 94 ? 29.612 19.398 -8.354 1.00 80.50 94 ALA A O 1
ATOM 725 N N . PHE A 1 95 ? 29.558 17.495 -7.160 1.00 82.94 95 PHE A N 1
ATOM 726 C CA . PHE A 1 95 ? 30.988 17.226 -7.282 1.00 82.94 95 PHE A CA 1
ATOM 727 C C . PHE A 1 95 ? 31.361 16.950 -8.738 1.00 82.94 95 PHE A C 1
ATOM 729 O O . PHE A 1 95 ? 32.216 17.639 -9.280 1.00 82.94 95 PHE A O 1
ATOM 736 N N . TYR A 1 96 ? 30.683 16.018 -9.408 1.00 76.75 96 TYR A N 1
ATOM 737 C CA . TYR A 1 96 ? 31.001 15.696 -10.801 1.00 76.75 96 TYR A CA 1
ATOM 738 C C . TYR A 1 96 ? 30.651 16.823 -11.775 1.00 76.75 96 TYR A C 1
ATOM 740 O O . TYR A 1 96 ? 31.428 17.069 -12.689 1.00 76.75 96 TYR A O 1
ATOM 748 N N . GLN A 1 97 ? 29.568 17.574 -11.554 1.00 72.69 97 GLN A N 1
ATOM 749 C CA . GLN A 1 97 ? 29.284 18.785 -12.334 1.00 72.69 97 GLN A CA 1
ATOM 750 C C . GLN A 1 97 ? 30.401 19.820 -12.182 1.00 72.69 97 GLN A C 1
ATOM 752 O O . GLN A 1 97 ? 30.876 20.366 -13.173 1.00 72.69 97 GLN A O 1
ATOM 757 N N . LYS A 1 98 ? 30.872 20.063 -10.954 1.00 67.50 98 LYS A N 1
ATOM 758 C CA . LYS A 1 98 ? 31.962 21.011 -10.696 1.00 67.50 98 LYS A CA 1
ATOM 759 C C . LYS A 1 98 ? 33.295 20.549 -11.289 1.00 67.50 98 LYS A C 1
ATOM 761 O O . LYS A 1 98 ? 34.074 21.396 -11.702 1.00 67.50 98 LYS A O 1
ATOM 766 N N . THR A 1 99 ? 33.556 19.246 -11.324 1.00 57.97 99 THR A N 1
ATOM 767 C CA . THR A 1 99 ? 34.861 18.695 -11.720 1.00 57.97 99 THR A CA 1
ATOM 768 C C . THR A 1 99 ? 34.937 18.329 -13.211 1.00 57.97 99 THR A C 1
ATOM 770 O O . THR A 1 99 ? 36.022 18.368 -13.779 1.00 57.97 99 THR A O 1
ATOM 773 N N . LEU A 1 100 ? 33.813 18.032 -13.877 1.00 51.19 100 LEU A N 1
ATOM 774 C CA . LEU A 1 100 ? 33.759 17.766 -15.326 1.00 51.19 100 LEU A CA 1
ATOM 775 C C . LEU A 1 100 ? 33.597 19.048 -16.166 1.00 51.19 100 LEU A C 1
ATOM 777 O O . LEU A 1 100 ? 34.074 19.093 -17.294 1.00 51.19 100 LEU A O 1
ATOM 781 N N . LEU A 1 101 ? 32.996 20.117 -15.623 1.00 39.69 101 LEU A N 1
ATOM 782 C CA . LEU A 1 101 ? 32.796 21.395 -16.336 1.00 39.69 101 LEU A CA 1
ATOM 783 C C . LEU A 1 101 ? 34.015 22.342 -16.314 1.00 39.69 101 LEU A C 1
ATOM 785 O O . LEU A 1 101 ? 33.907 23.492 -16.735 1.00 39.69 101 LEU A O 1
ATOM 789 N N . VAL A 1 102 ? 35.182 21.898 -15.831 1.00 38.19 102 VAL A N 1
ATOM 790 C CA . VAL A 1 102 ? 36.428 22.701 -15.852 1.00 38.19 102 VAL A CA 1
ATOM 791 C C . VAL A 1 102 ? 37.223 22.510 -17.158 1.00 38.19 102 VAL A C 1
ATOM 793 O O . VAL A 1 102 ? 38.242 23.161 -17.359 1.00 38.19 102 VAL A O 1
ATOM 796 N N . ALA A 1 103 ? 36.725 21.708 -18.105 1.00 31.66 103 ALA A N 1
ATOM 797 C CA . ALA A 1 103 ? 37.315 21.545 -19.437 1.00 31.66 103 ALA A CA 1
ATOM 798 C C . ALA A 1 103 ? 36.735 22.487 -20.522 1.00 31.66 103 ALA A C 1
ATOM 800 O O . ALA A 1 103 ? 36.801 22.150 -21.699 1.00 31.66 103 ALA A O 1
ATOM 801 N N . ASP A 1 104 ? 36.183 23.657 -20.166 1.00 34.44 104 ASP A N 1
ATOM 802 C CA . ASP A 1 104 ? 35.747 24.658 -21.159 1.00 34.44 104 ASP A CA 1
ATOM 803 C C . ASP A 1 104 ? 36.143 26.102 -20.753 1.00 34.44 104 ASP A C 1
ATOM 805 O O . ASP A 1 104 ? 35.578 26.674 -19.805 1.00 34.44 104 ASP A O 1
ATOM 809 N N . PRO A 1 105 ? 37.135 26.724 -21.426 1.00 36.88 105 PRO A N 1
ATOM 810 C CA . PRO A 1 105 ? 37.469 28.128 -21.242 1.00 36.88 105 PRO A CA 1
ATOM 811 C C . PRO A 1 105 ? 36.403 29.010 -21.910 1.00 36.88 105 PRO A C 1
ATOM 813 O O . PRO A 1 105 ? 36.485 29.356 -23.085 1.00 36.88 105 PRO A O 1
ATOM 816 N N . ARG A 1 106 ? 35.414 29.411 -21.105 1.00 42.31 106 ARG A N 1
ATOM 817 C CA . ARG A 1 106 ? 34.338 30.372 -21.415 1.00 42.31 106 ARG A CA 1
ATOM 818 C C . ARG A 1 106 ? 34.750 31.449 -22.436 1.00 42.31 106 ARG A C 1
ATOM 820 O O . ARG A 1 106 ? 35.457 32.398 -22.092 1.00 42.31 106 ARG A O 1
ATOM 827 N N . ARG A 1 107 ? 34.197 31.386 -23.651 1.00 36.16 107 ARG A N 1
ATOM 828 C CA . ARG A 1 107 ? 34.097 32.551 -24.546 1.00 36.16 107 ARG A C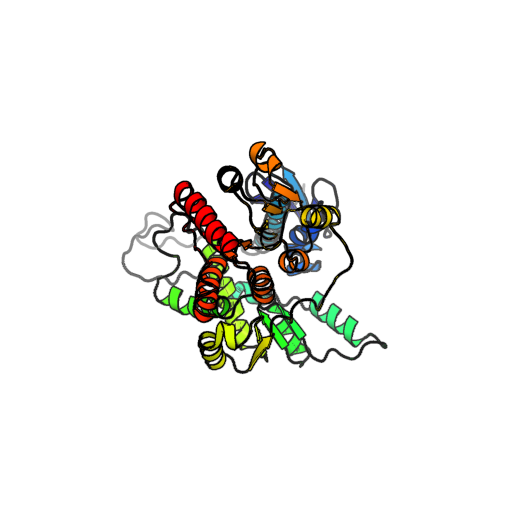A 1
ATOM 829 C C . ARG A 1 107 ? 32.834 33.341 -24.195 1.00 36.16 107 ARG A C 1
ATOM 831 O O . ARG A 1 107 ? 31.740 32.786 -24.181 1.00 36.16 107 ARG A O 1
ATOM 838 N N . CYS A 1 108 ? 32.968 34.638 -23.925 1.00 41.44 108 CYS A N 1
ATOM 839 C CA . CYS A 1 108 ? 31.811 35.534 -23.847 1.00 41.44 108 CYS A CA 1
ATOM 840 C C . CYS A 1 108 ? 31.222 35.745 -25.250 1.00 41.44 108 CYS A C 1
ATOM 842 O O . CYS A 1 108 ? 31.967 36.031 -26.189 1.00 41.44 108 CYS A O 1
ATOM 844 N N . GLU A 1 109 ? 29.898 35.633 -25.393 1.00 41.88 109 GLU A N 1
ATOM 845 C CA . GLU A 1 109 ? 29.231 35.897 -26.673 1.00 41.88 109 GLU A CA 1
ATOM 846 C C . GLU A 1 109 ? 29.379 37.372 -27.109 1.00 41.88 109 GLU A C 1
ATOM 848 O O . GLU A 1 109 ? 29.293 38.274 -26.266 1.00 41.88 109 GLU A O 1
ATOM 853 N N . PRO A 1 110 ? 29.559 37.648 -28.418 1.00 48.53 110 PRO A N 1
ATOM 854 C CA . PRO A 1 110 ? 29.626 39.010 -28.941 1.00 48.53 110 PRO A CA 1
ATOM 855 C C . PRO A 1 110 ? 28.307 39.777 -28.771 1.00 48.53 110 PRO A C 1
ATOM 857 O O . PRO A 1 110 ? 27.212 39.229 -28.909 1.00 48.53 110 PRO A O 1
ATOM 860 N N . LYS A 1 111 ? 28.409 41.090 -28.533 1.00 47.16 111 LYS A N 1
ATOM 861 C CA . LYS A 1 111 ? 27.263 42.006 -28.424 1.00 47.16 111 LYS A CA 1
ATOM 862 C C . LYS A 1 111 ? 26.465 42.027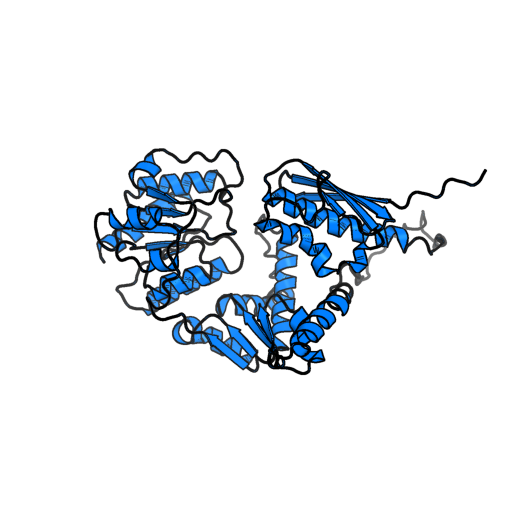 -29.737 1.00 47.16 111 LYS A C 1
ATOM 864 O O . LYS A 1 111 ? 26.958 42.506 -30.754 1.00 47.16 111 LYS A O 1
ATOM 869 N N . LYS A 1 112 ? 25.215 41.552 -29.702 1.00 46.09 112 LYS A N 1
ATOM 870 C CA . LYS A 1 112 ? 24.281 41.617 -30.840 1.00 46.09 112 LYS A CA 1
ATOM 871 C C . LYS A 1 112 ? 23.778 43.057 -31.041 1.00 46.09 112 LYS A C 1
ATOM 873 O O . LYS A 1 112 ? 23.568 43.788 -30.069 1.00 46.09 112 LYS A O 1
ATOM 878 N N . PHE A 1 113 ? 23.613 43.475 -32.297 1.00 37.56 113 PHE A N 1
ATOM 879 C CA . PHE A 1 113 ? 23.235 44.844 -32.667 1.00 37.56 113 PHE A CA 1
ATOM 880 C C . PHE A 1 113 ? 21.853 45.222 -32.091 1.00 37.56 113 PHE A C 1
ATOM 882 O O . PHE A 1 113 ? 20.888 44.477 -32.259 1.00 37.56 113 PHE A O 1
ATOM 889 N N . GLY A 1 114 ? 21.772 46.362 -31.389 1.00 59.25 114 GLY A N 1
ATOM 890 C CA . GLY A 1 114 ? 20.521 46.944 -30.867 1.00 59.25 114 GLY A CA 1
ATOM 891 C C . GLY A 1 114 ? 20.197 46.743 -29.372 1.00 59.25 114 GLY A C 1
ATOM 892 O O . GLY A 1 114 ? 19.223 47.317 -28.899 1.00 59.25 114 GLY A O 1
ATOM 893 N N . GLY A 1 115 ? 20.989 45.989 -28.596 1.00 52.06 115 GLY A N 1
ATOM 894 C CA . GLY A 1 115 ? 20.765 45.788 -27.148 1.00 52.06 115 GLY A CA 1
ATOM 895 C C . GLY A 1 115 ? 21.698 46.610 -26.241 1.00 52.06 115 GLY A C 1
ATOM 896 O O . GLY A 1 115 ? 22.873 46.810 -26.563 1.00 52.06 115 GLY A O 1
ATOM 897 N N . ARG A 1 116 ? 21.222 47.042 -25.056 1.00 53.22 116 ARG A N 1
ATOM 898 C CA . ARG A 1 116 ? 22.060 47.749 -24.049 1.00 53.22 116 ARG A CA 1
ATOM 899 C C . ARG A 1 116 ? 23.115 46.847 -23.380 1.00 53.22 116 ARG A C 1
ATOM 901 O O . ARG A 1 116 ? 24.019 47.354 -22.727 1.00 53.22 116 ARG A O 1
ATOM 908 N N . GLY A 1 117 ? 23.046 45.527 -23.570 1.00 51.09 117 GLY A N 1
ATOM 909 C CA . GLY A 1 117 ? 24.013 44.554 -23.054 1.00 51.09 117 GLY A CA 1
ATOM 910 C C . GLY A 1 117 ? 23.838 43.169 -23.684 1.00 51.09 117 GLY A C 1
ATOM 911 O O . GLY A 1 117 ? 22.853 42.926 -24.377 1.00 51.09 117 GLY A O 1
ATOM 912 N N . ALA A 1 118 ? 24.776 42.253 -23.418 1.00 50.59 118 ALA A N 1
ATOM 913 C CA . ALA A 1 118 ? 24.891 40.936 -24.069 1.00 50.59 118 ALA A CA 1
ATOM 914 C C . ALA A 1 118 ? 23.662 40.006 -23.934 1.00 50.59 118 ALA A C 1
ATOM 916 O O . ALA A 1 118 ? 23.604 38.975 -24.593 1.00 50.59 118 ALA A O 1
ATOM 917 N N . ARG A 1 119 ? 22.677 40.351 -23.094 1.00 49.88 119 ARG A N 1
ATOM 918 C CA . ARG A 1 119 ? 21.458 39.553 -22.861 1.00 49.88 119 ARG A CA 1
ATOM 919 C C . ARG A 1 119 ? 20.156 40.358 -22.881 1.00 49.88 119 ARG A C 1
ATOM 921 O O . ARG A 1 119 ? 19.133 39.854 -22.440 1.00 49.88 119 ARG A O 1
ATOM 928 N N . ALA A 1 120 ? 20.172 41.594 -23.374 1.00 41.62 120 ALA A N 1
ATOM 929 C CA . ALA A 1 120 ? 18.970 42.423 -23.402 1.00 41.62 120 ALA A CA 1
ATOM 930 C C . ALA A 1 120 ? 18.466 42.593 -24.836 1.00 41.62 120 ALA A C 1
ATOM 932 O O . ALA A 1 120 ? 18.894 43.507 -25.543 1.00 41.62 120 ALA A O 1
ATOM 933 N N . ARG A 1 121 ? 17.537 41.723 -25.240 1.00 36.97 121 ARG A N 1
ATOM 934 C CA . ARG A 1 121 ? 16.577 42.027 -26.299 1.00 36.97 121 ARG A CA 1
ATOM 935 C C . ARG A 1 121 ? 15.199 41.546 -25.847 1.00 36.97 121 ARG A C 1
ATOM 937 O O . ARG A 1 121 ? 15.046 40.400 -25.437 1.00 36.97 121 ARG A O 1
ATOM 944 N N . VAL A 1 122 ? 14.248 42.471 -25.855 1.00 43.88 122 VAL A N 1
ATOM 945 C CA . VAL A 1 122 ? 12.816 42.208 -25.715 1.00 43.88 122 VAL A CA 1
ATOM 946 C C . VAL A 1 122 ? 12.333 41.931 -27.127 1.00 43.88 122 VAL A C 1
ATOM 948 O O . VAL A 1 122 ? 12.549 42.792 -27.969 1.00 43.88 122 VAL A O 1
ATOM 951 N N . ASP A 1 123 ? 11.754 40.761 -27.392 1.00 33.47 123 ASP A N 1
ATOM 952 C CA . ASP A 1 123 ? 10.900 40.563 -28.565 1.00 33.47 123 ASP A CA 1
ATOM 953 C C . ASP A 1 123 ? 9.838 39.486 -28.294 1.00 33.47 123 ASP A C 1
ATOM 955 O O . ASP A 1 123 ? 10.120 38.395 -27.792 1.00 33.47 123 ASP A O 1
ATOM 959 N N . PHE A 1 124 ? 8.606 39.885 -28.613 1.00 35.22 124 PHE A N 1
ATOM 960 C CA . PHE A 1 124 ? 7.359 39.132 -28.659 1.00 35.22 124 PHE A CA 1
ATOM 961 C C . PHE A 1 124 ? 7.411 38.084 -29.792 1.00 35.22 124 PHE A C 1
ATOM 963 O O . PHE A 1 124 ? 8.001 38.341 -30.836 1.00 35.22 124 PHE A O 1
ATOM 970 N N . ASN A 1 125 ? 6.740 36.941 -29.613 1.00 33.50 125 ASN A N 1
ATOM 971 C CA . ASN A 1 125 ? 6.600 35.828 -30.572 1.00 33.50 125 ASN A CA 1
ATOM 972 C C . ASN A 1 125 ? 7.868 35.006 -30.894 1.00 33.50 125 ASN A C 1
ATOM 974 O O . ASN A 1 125 ? 8.510 35.186 -31.922 1.00 33.50 125 ASN A O 1
ATOM 978 N N . SER A 1 126 ? 8.142 33.980 -30.079 1.00 27.64 126 SER A N 1
ATOM 979 C CA . SER A 1 126 ? 8.521 32.645 -30.581 1.00 27.64 126 SER A CA 1
ATOM 980 C C . SER A 1 126 ? 8.390 31.597 -29.469 1.00 27.64 126 SER A C 1
ATOM 982 O O . SER A 1 126 ? 8.892 31.767 -28.360 1.00 27.64 126 SER A O 1
ATOM 984 N N . THR A 1 127 ? 7.683 30.509 -29.761 1.00 36.19 127 THR A N 1
ATOM 985 C CA . THR A 1 127 ? 7.613 29.284 -28.956 1.00 36.19 127 THR A CA 1
ATOM 986 C C . THR A 1 127 ? 9.008 28.673 -28.810 1.00 36.19 127 THR A C 1
ATOM 988 O O . THR A 1 127 ? 9.550 28.127 -29.770 1.00 36.19 127 THR A O 1
ATOM 991 N N . ARG A 1 128 ? 9.593 28.753 -27.609 1.00 26.94 128 ARG A N 1
ATOM 992 C CA . ARG A 1 128 ? 10.780 27.981 -27.222 1.00 26.94 128 ARG A CA 1
ATOM 993 C C . ARG A 1 128 ? 10.347 26.638 -26.641 1.00 26.94 128 ARG A C 1
ATOM 995 O O . ARG A 1 128 ? 9.722 26.587 -25.588 1.00 26.94 128 ARG A O 1
ATOM 1002 N N . GLN A 1 129 ? 10.716 25.555 -27.321 1.00 33.66 129 GLN A N 1
ATOM 1003 C CA . GLN A 1 129 ? 10.911 24.255 -26.685 1.00 33.66 129 GLN A CA 1
ATOM 1004 C C . GLN A 1 129 ? 12.122 24.376 -25.753 1.00 33.66 129 GLN A C 1
ATOM 1006 O O . GLN A 1 129 ? 13.270 24.332 -26.194 1.00 33.66 129 GLN A O 1
ATOM 1011 N N . ASP A 1 130 ? 11.866 24.578 -24.465 1.00 27.56 130 ASP A N 1
ATOM 1012 C CA . ASP A 1 130 ? 12.902 24.532 -23.443 1.00 27.56 130 ASP A CA 1
ATOM 1013 C C . ASP A 1 130 ? 13.229 23.062 -23.131 1.00 27.56 130 ASP A C 1
ATOM 1015 O O . ASP A 1 130 ? 12.470 22.350 -22.473 1.00 27.56 130 ASP A O 1
ATOM 1019 N N . HIS A 1 131 ? 14.384 22.587 -23.606 1.00 31.72 131 HIS A N 1
ATOM 1020 C CA . HIS A 1 131 ? 14.971 21.331 -23.144 1.00 31.72 131 HIS A CA 1
ATOM 1021 C C . HIS A 1 131 ? 15.363 21.472 -21.666 1.00 31.72 131 HIS A C 1
ATOM 1023 O O . HIS A 1 131 ? 16.370 22.089 -21.316 1.00 31.72 131 HIS A O 1
ATOM 1029 N N . HIS A 1 132 ? 14.539 20.907 -20.786 1.00 27.33 132 HIS A N 1
ATOM 1030 C CA . HIS A 1 132 ? 14.743 20.930 -19.343 1.00 27.33 132 HIS A CA 1
ATOM 1031 C C . HIS A 1 132 ? 15.914 19.999 -18.944 1.00 27.33 132 HIS A C 1
ATOM 1033 O O . HIS A 1 132 ? 15.961 18.855 -19.404 1.00 27.33 132 HIS A O 1
ATOM 1039 N N . PRO A 1 133 ? 16.828 20.400 -18.035 1.00 31.70 133 PRO A N 1
ATOM 1040 C CA . PRO A 1 133 ? 18.002 19.606 -17.624 1.00 31.70 133 PRO A CA 1
ATOM 1041 C C . PRO A 1 133 ? 17.679 18.310 -16.848 1.00 31.70 133 PRO A C 1
ATOM 1043 O O . PRO A 1 133 ? 18.586 17.637 -16.365 1.00 31.70 133 PRO A O 1
ATOM 1046 N N . TYR A 1 134 ? 16.398 17.944 -16.754 1.00 32.59 134 TYR A N 1
ATOM 1047 C CA . TYR A 1 134 ? 15.884 16.734 -16.106 1.00 32.59 134 TYR A CA 1
ATOM 1048 C C . TYR A 1 134 ? 15.007 15.887 -17.039 1.00 32.59 134 TYR A C 1
ATOM 1050 O O . TYR A 1 134 ? 14.206 15.090 -16.561 1.00 32.59 134 TYR A O 1
ATOM 1058 N N . ALA A 1 135 ? 15.127 16.054 -18.361 1.00 29.56 135 ALA A N 1
ATOM 1059 C CA . ALA A 1 135 ? 14.487 15.142 -19.303 1.00 29.56 135 ALA A CA 1
ATOM 1060 C C . ALA A 1 135 ? 14.844 13.690 -18.934 1.00 29.56 135 ALA A C 1
ATOM 1062 O O . ALA A 1 135 ? 16.019 13.365 -18.760 1.00 29.56 135 ALA A O 1
ATOM 1063 N N . LEU A 1 136 ? 13.829 12.830 -18.796 1.00 33.78 136 LEU A N 1
ATOM 1064 C CA . LEU A 1 136 ? 13.956 11.404 -18.452 1.00 33.78 136 LEU A CA 1
ATOM 1065 C C . LEU A 1 136 ? 14.950 10.653 -19.359 1.00 33.78 136 LEU A C 1
ATOM 1067 O O . LEU A 1 136 ? 15.563 9.681 -18.925 1.00 33.78 136 LEU A O 1
ATOM 1071 N N . SER A 1 137 ? 15.201 11.165 -20.568 1.00 33.59 137 SER A N 1
ATOM 1072 C CA . SER A 1 137 ? 16.261 10.712 -21.477 1.00 33.59 137 SER A CA 1
ATOM 1073 C C . SER A 1 137 ? 17.673 10.765 -20.875 1.00 33.59 137 SER A C 1
ATOM 1075 O O . SER A 1 137 ? 18.529 9.985 -21.274 1.00 33.59 137 SER A O 1
ATOM 1077 N N . ASN A 1 138 ? 17.923 11.634 -19.891 1.00 30.42 138 ASN A N 1
ATOM 1078 C CA . ASN A 1 138 ? 19.225 11.788 -19.232 1.00 30.42 138 ASN A CA 1
ATOM 1079 C C . ASN A 1 138 ? 19.387 10.896 -17.984 1.00 30.42 138 ASN A C 1
ATOM 1081 O O . ASN A 1 138 ? 20.486 10.813 -17.439 1.00 30.42 138 ASN A O 1
ATOM 1085 N N . LEU A 1 139 ? 18.314 10.237 -17.524 1.00 34.50 139 LEU A N 1
ATOM 1086 C CA . LEU A 1 139 ? 18.334 9.274 -16.409 1.00 34.50 139 LEU A CA 1
ATOM 1087 C C . LEU A 1 139 ? 18.379 7.812 -16.885 1.00 34.50 139 LEU A C 1
ATOM 1089 O O . LEU A 1 139 ? 18.759 6.933 -16.116 1.00 34.50 139 LEU A O 1
ATOM 1093 N N . LEU A 1 140 ? 18.062 7.564 -18.158 1.00 31.41 140 LEU A N 1
ATOM 1094 C CA . LEU A 1 140 ? 18.097 6.245 -18.795 1.00 31.41 140 LEU A CA 1
ATOM 1095 C C . LEU A 1 140 ? 19.460 5.512 -18.744 1.00 31.41 140 LEU A C 1
ATOM 1097 O O . LEU A 1 140 ? 19.435 4.292 -18.625 1.00 31.41 140 LEU A O 1
ATOM 1101 N N . PRO A 1 141 ? 20.644 6.163 -18.712 1.00 32.09 141 PRO A N 1
ATOM 1102 C CA . PRO A 1 141 ? 21.904 5.418 -18.588 1.00 32.09 141 PRO A CA 1
ATOM 1103 C C . PRO A 1 141 ? 22.240 4.969 -17.154 1.00 32.09 141 PRO A C 1
ATOM 1105 O O . PRO A 1 141 ? 23.245 4.293 -16.943 1.00 32.09 141 PRO A O 1
ATOM 1108 N N . ILE A 1 142 ? 21.475 5.391 -16.138 1.00 34.62 142 ILE A N 1
ATOM 1109 C CA . ILE A 1 142 ? 21.887 5.270 -14.726 1.00 34.62 142 ILE A CA 1
ATOM 1110 C C . ILE A 1 142 ? 21.419 3.951 -14.088 1.00 34.62 142 ILE A C 1
ATOM 1112 O O . ILE A 1 142 ? 22.067 3.471 -13.164 1.00 34.62 142 ILE A O 1
ATOM 1116 N N . ALA A 1 143 ? 20.386 3.302 -14.631 1.00 33.50 143 ALA A N 1
ATOM 1117 C CA . ALA A 1 143 ? 19.978 1.950 -14.227 1.00 33.50 143 ALA A CA 1
ATOM 1118 C C . ALA A 1 143 ? 20.842 0.829 -14.854 1.00 33.50 143 ALA A C 1
ATOM 1120 O O . ALA A 1 143 ? 20.668 -0.342 -14.535 1.00 33.50 143 ALA A O 1
ATOM 1121 N N . GLN A 1 144 ? 21.811 1.178 -15.709 1.00 38.62 144 GLN A N 1
ATOM 1122 C CA . GLN A 1 144 ? 22.620 0.236 -16.489 1.00 38.62 144 GLN A CA 1
ATOM 1123 C C . GLN A 1 144 ? 24.046 0.032 -15.942 1.00 38.62 144 GLN A C 1
ATOM 1125 O O . GLN A 1 144 ? 24.973 -0.217 -16.715 1.00 38.62 144 GLN A O 1
ATOM 1130 N N . SER A 1 145 ? 24.295 0.138 -14.628 1.00 40.38 145 SER A N 1
ATOM 1131 C CA . SER A 1 145 ? 25.616 -0.257 -14.113 1.00 40.38 145 SER A CA 1
ATOM 1132 C C . SER A 1 145 ? 25.735 -1.787 -14.143 1.00 40.38 145 SER A C 1
ATOM 1134 O O . SER A 1 145 ? 25.260 -2.453 -13.223 1.00 40.38 145 SER A O 1
ATOM 1136 N N . GLY A 1 146 ? 26.363 -2.338 -15.189 1.00 43.50 146 GLY A N 1
ATOM 1137 C CA . GLY A 1 146 ? 26.599 -3.783 -15.350 1.00 43.50 146 GLY A CA 1
ATOM 1138 C C . GLY A 1 146 ? 27.241 -4.459 -14.129 1.00 43.50 146 GLY A C 1
ATOM 1139 O O . GLY A 1 146 ? 26.997 -5.618 -13.866 1.00 43.50 146 GLY A O 1
ATOM 1140 N N . ASP A 1 147 ? 27.932 -3.717 -13.268 1.00 47.62 147 ASP A N 1
ATOM 1141 C CA . ASP A 1 147 ? 28.744 -4.259 -12.169 1.00 47.62 147 ASP A CA 1
ATOM 1142 C C . ASP A 1 147 ? 27.964 -5.023 -11.063 1.00 47.62 147 ASP A C 1
ATOM 1144 O O . ASP A 1 147 ? 28.423 -6.047 -10.565 1.00 47.62 147 ASP A O 1
ATOM 1148 N N . VAL A 1 148 ? 26.761 -4.573 -10.668 1.00 45.34 148 VAL A N 1
ATOM 1149 C CA . VAL A 1 148 ? 25.929 -5.289 -9.661 1.00 45.34 148 VAL A CA 1
ATOM 1150 C C . VAL A 1 148 ? 25.105 -6.399 -10.316 1.00 45.34 148 VAL A C 1
ATOM 1152 O O . VAL A 1 148 ? 24.929 -7.478 -9.750 1.00 45.34 148 VAL A O 1
ATOM 1155 N N . ARG A 1 149 ? 24.616 -6.117 -11.524 1.00 51.94 149 ARG A N 1
ATOM 1156 C CA . ARG A 1 149 ? 23.790 -7.000 -12.346 1.00 51.94 149 ARG A CA 1
ATOM 1157 C C . ARG A 1 149 ? 24.571 -8.245 -12.769 1.00 51.94 149 ARG A C 1
ATOM 1159 O O . ARG A 1 149 ? 24.128 -9.359 -12.511 1.00 51.94 149 ARG A O 1
ATOM 1166 N N . ASP A 1 150 ? 25.761 -8.051 -13.322 1.00 52.75 150 ASP A N 1
ATOM 1167 C CA . ASP A 1 150 ? 26.626 -9.118 -13.823 1.00 52.75 150 ASP A CA 1
ATOM 1168 C C . ASP A 1 150 ? 27.207 -9.933 -12.650 1.00 52.75 150 ASP A C 1
ATOM 1170 O O . ASP A 1 150 ? 27.340 -11.151 -12.742 1.00 52.75 150 ASP A O 1
ATOM 1174 N N . GLY A 1 151 ? 27.477 -9.297 -11.502 1.00 57.06 151 GLY A N 1
ATOM 1175 C CA . GLY A 1 151 ? 27.921 -9.979 -10.280 1.00 57.06 151 GLY A CA 1
ATOM 1176 C C . GLY A 1 151 ? 26.865 -10.905 -9.661 1.00 57.06 151 GLY A C 1
ATOM 1177 O O . GLY A 1 151 ? 27.196 -12.018 -9.251 1.00 57.06 151 GLY A O 1
ATOM 1178 N N . LEU A 1 152 ? 25.595 -10.481 -9.619 1.00 56.25 152 LEU A N 1
ATOM 1179 C CA . LEU A 1 152 ? 24.490 -11.310 -9.116 1.00 56.25 152 LEU A CA 1
ATOM 1180 C C . LEU A 1 152 ? 24.213 -12.496 -10.052 1.00 56.25 152 LEU A C 1
ATOM 1182 O O . LEU A 1 152 ? 24.061 -13.625 -9.591 1.00 56.25 152 LEU A O 1
ATOM 1186 N N . ILE A 1 153 ? 24.204 -12.241 -11.362 1.00 58.69 153 ILE A N 1
ATOM 1187 C CA . ILE A 1 153 ? 23.980 -13.248 -12.406 1.00 58.69 153 ILE A CA 1
ATOM 1188 C C . ILE A 1 153 ? 25.070 -14.322 -12.393 1.00 58.69 153 ILE A C 1
ATOM 1190 O O . ILE A 1 153 ? 24.766 -15.513 -12.323 1.00 58.69 153 ILE A O 1
ATOM 1194 N N . ASN A 1 154 ? 26.340 -13.907 -12.398 1.00 61.03 154 ASN A N 1
ATOM 1195 C CA . ASN A 1 154 ? 27.469 -14.836 -12.368 1.00 61.03 154 ASN A CA 1
ATOM 1196 C C . ASN A 1 154 ? 27.518 -15.634 -11.055 1.00 61.03 154 ASN A C 1
ATOM 1198 O O . ASN A 1 154 ? 27.933 -16.790 -11.053 1.00 61.03 154 ASN A O 1
ATOM 1202 N N . GLY A 1 155 ? 27.076 -15.041 -9.940 1.00 62.16 155 GLY A N 1
ATOM 1203 C CA . GLY A 1 155 ? 26.996 -15.722 -8.648 1.00 62.16 155 GLY A CA 1
ATOM 1204 C C . GLY A 1 155 ? 25.896 -16.786 -8.573 1.00 62.16 155 GLY A C 1
ATOM 1205 O O . GLY A 1 155 ? 26.110 -17.828 -7.956 1.00 62.16 155 GLY A O 1
ATOM 1206 N N . LEU A 1 156 ? 24.738 -16.547 -9.199 1.00 60.03 156 LEU A N 1
ATOM 1207 C CA . LEU A 1 156 ? 23.606 -17.482 -9.190 1.00 60.03 156 LEU A CA 1
ATOM 1208 C C . LEU A 1 156 ? 23.820 -18.656 -10.151 1.00 60.03 156 LEU A C 1
ATOM 1210 O O . LEU A 1 156 ? 23.677 -19.802 -9.734 1.00 60.03 156 LEU A O 1
ATOM 1214 N N . ASN A 1 157 ? 24.251 -18.383 -11.386 1.00 62.81 157 ASN A N 1
ATOM 1215 C CA . ASN A 1 157 ? 24.493 -19.421 -12.400 1.00 62.81 157 ASN A CA 1
ATOM 1216 C C . ASN A 1 157 ? 25.834 -20.162 -12.198 1.00 62.81 157 ASN A C 1
ATOM 1218 O O . ASN A 1 157 ? 26.095 -21.177 -12.832 1.00 62.81 157 ASN A O 1
ATOM 1222 N N . GLY A 1 158 ? 26.713 -19.663 -11.322 1.00 62.78 158 GLY A N 1
ATOM 1223 C CA . GLY A 1 158 ? 27.983 -20.313 -10.977 1.00 62.78 158 GLY A CA 1
ATOM 1224 C C . GLY A 1 158 ? 27.900 -21.297 -9.804 1.00 62.78 158 GLY A C 1
ATOM 1225 O O . GLY A 1 158 ? 28.915 -21.897 -9.445 1.00 62.78 158 GLY A O 1
ATOM 1226 N N . SER A 1 159 ? 26.734 -21.445 -9.164 1.00 64.06 159 SER A N 1
ATOM 1227 C CA . SER A 1 159 ? 26.572 -22.292 -7.979 1.00 64.06 159 SER A CA 1
ATOM 1228 C C . SER A 1 159 ? 26.235 -23.736 -8.374 1.00 64.06 159 SER A C 1
ATOM 1230 O O . SER A 1 159 ? 25.144 -23.980 -8.881 1.00 64.06 159 SER A O 1
ATOM 1232 N N . PRO A 1 160 ? 27.092 -24.732 -8.079 1.00 63.75 160 PRO A N 1
ATOM 1233 C CA . PRO A 1 160 ? 26.875 -26.121 -8.503 1.00 63.75 160 PRO A CA 1
ATOM 1234 C C . PRO A 1 160 ? 25.646 -26.796 -7.862 1.00 63.75 160 PRO A C 1
ATOM 1236 O O . PRO A 1 160 ? 25.265 -27.884 -8.279 1.00 63.75 160 PRO A O 1
ATOM 1239 N N . ASN A 1 161 ? 25.027 -26.164 -6.856 1.00 70.94 161 ASN A N 1
ATOM 1240 C CA . ASN A 1 161 ? 23.885 -26.703 -6.111 1.00 70.94 161 ASN A CA 1
ATOM 1241 C C . ASN A 1 161 ? 22.555 -25.988 -6.412 1.00 70.94 161 ASN A C 1
ATOM 1243 O O . ASN A 1 161 ? 21.554 -26.287 -5.760 1.00 70.94 161 ASN A O 1
ATOM 1247 N N . CYS A 1 162 ? 22.531 -25.027 -7.339 1.00 62.41 162 CYS A N 1
ATOM 1248 C CA . CYS A 1 162 ? 21.323 -24.289 -7.705 1.00 62.41 162 CYS A CA 1
ATOM 1249 C C . CYS A 1 162 ? 21.067 -24.447 -9.209 1.00 62.41 162 CYS A C 1
ATOM 1251 O O . CYS A 1 162 ? 22.007 -24.278 -9.981 1.00 62.41 162 CYS A O 1
ATOM 1253 N N . PRO A 1 163 ? 19.836 -24.772 -9.644 1.00 72.62 163 PRO A N 1
ATOM 1254 C CA . PRO A 1 163 ? 19.502 -24.721 -11.061 1.00 72.62 163 PRO A CA 1
ATOM 1255 C C . PRO A 1 163 ? 19.658 -23.294 -11.593 1.00 72.62 163 PRO A C 1
ATOM 1257 O O . PRO A 1 163 ? 19.485 -22.325 -10.845 1.00 72.62 163 PRO A O 1
ATOM 1260 N N . ASP A 1 164 ? 19.943 -23.191 -12.890 1.00 73.00 164 ASP A N 1
ATOM 1261 C CA . ASP A 1 164 ? 20.026 -21.912 -13.588 1.00 73.00 164 ASP A CA 1
ATOM 1262 C C . ASP A 1 164 ? 18.728 -21.115 -13.432 1.00 73.00 164 ASP A C 1
ATOM 1264 O O . ASP A 1 164 ? 17.615 -21.661 -13.411 1.00 73.00 164 ASP A O 1
ATOM 1268 N N . VAL A 1 165 ? 18.870 -19.794 -13.341 1.00 79.06 165 VAL A N 1
ATOM 1269 C CA . VAL A 1 165 ? 17.720 -18.892 -13.260 1.00 79.06 165 VAL A CA 1
ATOM 1270 C C . VAL A 1 165 ? 16.936 -18.969 -14.571 1.00 79.06 165 VAL A C 1
ATOM 1272 O O . VAL A 1 165 ? 17.474 -18.682 -15.634 1.00 79.06 165 VAL A O 1
ATOM 1275 N N . SER A 1 166 ? 15.654 -19.328 -14.492 1.00 82.81 166 SER A N 1
ATOM 1276 C CA . SER A 1 166 ? 14.774 -19.515 -15.656 1.00 82.81 166 SER A CA 1
ATOM 1277 C C . SER A 1 166 ? 13.718 -18.422 -15.831 1.00 82.81 166 SER A C 1
ATOM 1279 O O . SER A 1 166 ? 13.066 -18.370 -16.868 1.00 82.81 166 SER A O 1
ATOM 1281 N N . CYS A 1 167 ? 13.530 -17.557 -14.832 1.00 87.00 167 CYS A N 1
ATOM 1282 C CA . CYS A 1 167 ? 12.578 -16.449 -14.851 1.00 87.00 167 CYS A CA 1
ATOM 1283 C C . CYS A 1 167 ? 12.958 -15.422 -13.780 1.00 87.00 167 CYS A C 1
ATOM 1285 O O . CYS A 1 167 ? 13.451 -15.793 -12.711 1.00 87.00 167 CYS A O 1
ATOM 1287 N N . ILE A 1 168 ? 12.664 -14.147 -14.028 1.00 88.25 168 ILE A N 1
ATOM 1288 C CA . ILE A 1 168 ? 12.690 -13.100 -13.000 1.00 88.25 168 ILE A CA 1
ATOM 1289 C C . ILE A 1 168 ? 11.254 -12.726 -12.642 1.00 88.25 168 ILE A C 1
ATOM 1291 O O . ILE A 1 168 ? 10.448 -12.453 -13.524 1.00 88.25 168 ILE A O 1
ATOM 1295 N N . VAL A 1 169 ? 10.944 -12.704 -11.345 1.00 90.06 169 VAL A N 1
ATOM 1296 C CA . VAL A 1 169 ? 9.722 -12.084 -10.822 1.00 90.06 169 VAL A CA 1
ATOM 1297 C C . VAL A 1 169 ? 10.134 -10.866 -10.010 1.00 90.06 169 VAL A C 1
ATOM 1299 O O . VAL A 1 169 ? 10.854 -10.998 -9.017 1.00 90.06 169 VAL A O 1
ATOM 1302 N N . SER A 1 170 ? 9.722 -9.685 -10.450 1.00 89.12 170 SER A N 1
ATOM 1303 C CA . SER A 1 170 ? 10.124 -8.401 -9.873 1.00 89.12 170 SER A CA 1
ATOM 1304 C C . SER A 1 170 ? 8.914 -7.644 -9.339 1.00 89.12 170 SER A C 1
ATOM 1306 O O . SER A 1 170 ? 7.792 -7.852 -9.785 1.00 89.12 170 SER A O 1
ATOM 1308 N N . ASP A 1 171 ? 9.115 -6.762 -8.360 1.00 89.44 171 ASP A N 1
ATOM 1309 C CA . ASP A 1 171 ? 8.075 -5.788 -8.017 1.00 89.44 171 ASP A CA 1
ATOM 1310 C C . ASP A 1 171 ? 7.901 -4.808 -9.192 1.00 89.44 171 ASP A C 1
ATOM 1312 O O . ASP A 1 171 ? 8.887 -4.410 -9.814 1.00 89.44 171 ASP A O 1
ATOM 1316 N N . GLY A 1 172 ? 6.666 -4.396 -9.485 1.00 84.75 172 GLY A N 1
ATOM 1317 C CA . GLY A 1 172 ? 6.328 -3.503 -10.597 1.00 84.75 172 GLY A CA 1
ATOM 1318 C C . GLY A 1 172 ? 7.047 -2.150 -10.584 1.00 84.75 172 GLY A C 1
ATOM 1319 O O . GLY A 1 172 ? 7.100 -1.471 -11.609 1.00 84.75 172 GLY A O 1
ATOM 1320 N N . VAL A 1 173 ? 7.639 -1.761 -9.451 1.00 79.88 173 VAL A N 1
ATOM 1321 C CA . VAL A 1 173 ? 8.442 -0.536 -9.312 1.00 79.88 173 VAL A CA 1
ATOM 1322 C C . VAL A 1 173 ? 9.949 -0.757 -9.539 1.00 79.88 173 VAL A C 1
ATOM 1324 O O . VAL A 1 173 ? 10.731 0.197 -9.585 1.00 79.88 173 VAL A O 1
ATOM 1327 N N . MET A 1 174 ? 10.378 -2.007 -9.723 1.00 79.69 174 MET A N 1
ATOM 1328 C CA . MET A 1 174 ? 11.781 -2.426 -9.852 1.00 79.69 174 MET A CA 1
ATOM 1329 C C . MET A 1 174 ? 12.214 -2.611 -11.312 1.00 79.69 174 MET A C 1
ATOM 1331 O O . MET A 1 174 ? 12.991 -3.504 -11.617 1.00 79.69 174 MET A O 1
ATOM 1335 N N . SER A 1 175 ? 11.786 -1.726 -12.215 1.00 73.25 175 SER A N 1
ATOM 1336 C CA . SER A 1 175 ? 11.943 -1.873 -13.677 1.00 73.25 175 SER A CA 1
ATOM 1337 C C . SER A 1 175 ? 13.361 -2.052 -14.249 1.00 73.25 175 SER A C 1
ATOM 1339 O O . SER A 1 175 ? 13.488 -2.301 -15.444 1.00 73.25 175 SER A O 1
ATOM 1341 N N . PHE A 1 176 ? 14.432 -1.978 -13.453 1.00 78.88 176 PHE A N 1
ATOM 1342 C CA . PHE A 1 176 ? 15.775 -2.368 -13.914 1.00 78.88 176 PHE A CA 1
ATOM 1343 C C . PHE A 1 176 ? 15.902 -3.880 -14.174 1.00 78.88 176 PHE A C 1
ATOM 1345 O O . PHE A 1 176 ? 16.859 -4.318 -14.813 1.00 78.88 176 PHE A O 1
ATOM 1352 N N . THR A 1 177 ? 14.975 -4.688 -13.656 1.00 84.06 177 THR A N 1
ATOM 1353 C CA . THR A 1 177 ? 14.952 -6.142 -13.844 1.00 84.06 177 THR A CA 1
ATOM 1354 C C . THR A 1 177 ? 14.597 -6.557 -15.272 1.00 84.06 177 THR A C 1
ATOM 1356 O O . THR A 1 177 ? 15.080 -7.602 -15.700 1.00 84.06 177 THR A O 1
ATOM 1359 N N . LEU A 1 178 ? 13.889 -5.710 -16.031 1.00 83.94 178 LEU A N 1
ATOM 1360 C CA . LEU A 1 178 ? 13.645 -5.878 -17.473 1.00 83.94 178 LEU A CA 1
ATOM 1361 C C . LEU A 1 178 ? 14.961 -6.031 -18.246 1.00 83.94 178 LEU A C 1
ATOM 1363 O O . LEU A 1 178 ? 15.177 -7.018 -18.945 1.00 83.94 178 LEU A O 1
ATOM 1367 N N . ASP A 1 179 ? 15.881 -5.080 -18.056 1.00 81.44 179 ASP A N 1
ATOM 1368 C CA . ASP A 1 179 ? 17.186 -5.076 -18.726 1.00 81.44 179 ASP A CA 1
ATOM 1369 C C . ASP A 1 179 ? 18.030 -6.304 -18.331 1.00 81.44 179 ASP A C 1
ATOM 1371 O O . ASP A 1 179 ? 18.843 -6.796 -19.118 1.00 81.44 179 ASP A O 1
ATOM 1375 N N . ALA A 1 180 ? 17.871 -6.792 -17.095 1.00 80.19 180 ALA A N 1
ATOM 1376 C CA . ALA A 1 180 ? 18.554 -7.992 -16.617 1.00 80.19 180 ALA A CA 1
ATOM 1377 C C . ALA A 1 180 ? 17.979 -9.265 -17.259 1.00 80.19 180 ALA A C 1
ATOM 1379 O O . ALA A 1 180 ? 18.748 -10.128 -17.687 1.00 80.19 180 ALA A O 1
ATOM 1380 N N . ALA A 1 181 ? 16.653 -9.364 -17.366 1.00 85.56 181 ALA A N 1
ATOM 1381 C CA . ALA A 1 181 ? 15.967 -10.481 -18.007 1.00 85.56 181 ALA A CA 1
ATOM 1382 C C . ALA A 1 181 ? 16.315 -10.585 -19.498 1.00 85.56 181 ALA A C 1
ATOM 1384 O O . ALA A 1 181 ? 16.650 -11.669 -19.979 1.00 85.56 181 ALA A O 1
ATOM 1385 N N . GLU A 1 182 ? 16.349 -9.450 -20.205 1.00 85.50 182 GLU A N 1
ATOM 1386 C CA . GLU A 1 182 ? 16.726 -9.384 -21.623 1.00 85.50 182 GLU A CA 1
ATOM 1387 C C . GLU A 1 182 ? 18.141 -9.933 -21.868 1.00 85.50 182 GLU A C 1
ATOM 1389 O O . GLU A 1 182 ? 18.366 -10.724 -22.786 1.00 85.50 182 GLU A O 1
ATOM 1394 N N . GLN A 1 183 ? 19.104 -9.576 -21.015 1.00 78.88 183 GLN A N 1
ATOM 1395 C CA . GLN A 1 183 ? 20.493 -10.033 -21.153 1.00 78.88 183 GLN A CA 1
ATOM 1396 C C . GLN A 1 183 ? 20.680 -11.506 -20.835 1.00 78.88 183 GLN A C 1
ATOM 1398 O O . GLN A 1 183 ? 21.454 -12.193 -21.503 1.00 78.88 183 GLN A O 1
ATOM 1403 N N . LEU A 1 184 ? 19.961 -11.983 -19.826 1.00 77.25 184 LEU A N 1
ATOM 1404 C CA . LEU A 1 184 ? 19.907 -13.394 -19.476 1.00 77.25 184 LEU A CA 1
ATOM 1405 C C . LEU A 1 184 ? 19.131 -14.221 -20.503 1.00 77.25 184 LEU A C 1
ATOM 1407 O O . LEU A 1 184 ? 19.262 -15.442 -20.509 1.00 77.25 184 LEU A O 1
ATOM 1411 N N . ARG A 1 185 ? 18.352 -13.567 -21.374 1.00 84.69 185 ARG A N 1
ATOM 1412 C CA . ARG A 1 185 ? 17.419 -14.199 -22.315 1.00 84.69 185 ARG A CA 1
ATOM 1413 C C . ARG A 1 185 ? 16.421 -15.111 -21.602 1.00 84.69 185 ARG A C 1
ATOM 1415 O O . ARG A 1 185 ? 16.118 -16.203 -22.079 1.00 84.69 185 ARG A O 1
ATOM 1422 N N . ILE A 1 186 ? 15.921 -14.650 -20.460 1.00 85.69 186 ILE A N 1
ATOM 1423 C CA . ILE A 1 186 ? 14.896 -15.335 -19.669 1.00 85.69 186 ILE A CA 1
ATOM 1424 C C . ILE A 1 186 ? 13.654 -14.451 -19.552 1.00 85.69 186 ILE A C 1
ATOM 1426 O O . ILE A 1 186 ? 13.776 -13.228 -19.636 1.00 85.69 186 ILE A O 1
ATOM 1430 N N . PRO A 1 187 ? 12.463 -15.036 -19.359 1.00 89.44 187 PRO A N 1
ATOM 1431 C CA . PRO A 1 187 ? 11.249 -14.264 -19.152 1.00 89.44 187 PRO A CA 1
ATOM 1432 C C . PRO A 1 187 ? 11.301 -13.423 -17.872 1.00 89.44 187 PRO A C 1
ATOM 1434 O O . PRO A 1 187 ? 11.873 -13.827 -16.852 1.00 89.44 187 PRO A O 1
ATOM 1437 N N . GLU A 1 188 ? 10.629 -12.276 -17.916 1.00 91.06 188 GLU A N 1
ATOM 1438 C CA . GLU A 1 188 ? 10.329 -11.459 -16.747 1.00 91.06 188 GLU A CA 1
ATOM 1439 C C . GLU A 1 188 ? 8.824 -11.347 -16.523 1.00 91.06 188 GLU A C 1
ATOM 1441 O O . GLU A 1 188 ? 8.042 -11.098 -17.443 1.00 91.06 188 GLU A O 1
ATOM 1446 N N . VAL A 1 189 ? 8.435 -11.461 -15.261 1.00 92.75 189 VAL A N 1
ATOM 1447 C CA . VAL A 1 189 ? 7.087 -11.201 -14.785 1.00 92.75 189 VAL A CA 1
ATOM 1448 C C . VAL A 1 189 ? 7.136 -10.086 -13.748 1.00 92.75 189 VAL A C 1
ATOM 1450 O O . VAL A 1 189 ? 7.863 -10.177 -12.759 1.00 92.75 189 VAL A O 1
ATOM 1453 N N . VAL A 1 190 ? 6.337 -9.042 -13.949 1.00 93.12 190 VAL A N 1
ATOM 1454 C CA . VAL A 1 190 ? 6.240 -7.926 -12.999 1.00 93.12 190 VAL A CA 1
ATOM 1455 C C . VAL A 1 190 ? 5.039 -8.124 -12.085 1.00 93.12 190 VAL A C 1
ATOM 1457 O O . VAL A 1 190 ? 3.933 -8.407 -12.539 1.00 93.12 190 VAL A O 1
ATOM 1460 N N . PHE A 1 191 ? 5.244 -7.963 -10.786 1.00 92.75 191 PHE A N 1
ATOM 1461 C CA . PHE A 1 191 ? 4.223 -8.101 -9.760 1.00 92.75 191 PHE A CA 1
ATOM 1462 C C . PHE A 1 191 ? 3.850 -6.736 -9.192 1.00 92.75 191 PHE A C 1
ATOM 1464 O O . PHE A 1 191 ? 4.643 -6.097 -8.500 1.00 92.75 191 PHE A O 1
ATOM 1471 N N . PHE A 1 192 ? 2.624 -6.295 -9.457 1.00 91.75 192 PHE A N 1
ATOM 1472 C CA . PHE A 1 192 ? 2.082 -5.070 -8.881 1.00 91.75 192 PHE A CA 1
ATOM 1473 C C . PHE A 1 192 ? 1.274 -5.394 -7.625 1.00 91.75 192 PHE A C 1
ATOM 1475 O O . PHE A 1 192 ? 0.321 -6.174 -7.639 1.00 91.75 192 PHE A O 1
ATOM 1482 N N . THR A 1 193 ? 1.668 -4.756 -6.524 1.00 88.25 193 THR A N 1
ATOM 1483 C CA . THR A 1 193 ? 1.051 -4.925 -5.201 1.00 88.25 193 THR A CA 1
ATOM 1484 C C . THR A 1 193 ? -0.165 -4.022 -4.974 1.00 88.25 193 THR A C 1
ATOM 1486 O O . THR A 1 193 ? -0.807 -4.116 -3.930 1.00 88.25 193 THR A O 1
ATOM 1489 N N . SER A 1 194 ? -0.494 -3.160 -5.940 1.00 87.12 194 SER A N 1
ATOM 1490 C CA . SER A 1 194 ? -1.717 -2.353 -5.962 1.00 87.12 194 SER A CA 1
ATOM 1491 C C . SER A 1 194 ? -2.938 -3.183 -6.376 1.00 87.12 194 SER A C 1
ATOM 1493 O O . SER A 1 194 ? -2.799 -4.239 -6.994 1.00 87.12 194 SER A O 1
ATOM 1495 N N . SER A 1 195 ? -4.140 -2.660 -6.121 1.00 90.06 195 SER A N 1
ATOM 1496 C CA . SER A 1 195 ? -5.379 -3.174 -6.724 1.00 90.06 195 SER A CA 1
ATOM 1497 C C . SER A 1 195 ? -5.358 -3.069 -8.249 1.00 90.06 195 SER A C 1
ATOM 1499 O O . SER A 1 195 ? -4.613 -2.248 -8.803 1.00 90.06 195 SER A O 1
ATOM 1501 N N . ALA A 1 196 ? -6.210 -3.836 -8.939 1.00 91.81 196 ALA A N 1
ATOM 1502 C CA . ALA A 1 196 ? -6.399 -3.664 -10.380 1.00 91.81 196 ALA A CA 1
ATOM 1503 C C . ALA A 1 196 ? -6.901 -2.245 -10.688 1.00 91.81 196 ALA A C 1
ATOM 1505 O O . ALA A 1 196 ? -6.413 -1.593 -11.610 1.00 91.81 196 ALA A O 1
ATOM 1506 N N . CYS A 1 197 ? -7.806 -1.712 -9.864 1.00 89.44 197 CYS A N 1
ATOM 1507 C CA . CYS A 1 197 ? -8.278 -0.334 -9.990 1.00 89.44 197 CYS A CA 1
ATOM 1508 C C . CYS A 1 197 ? -7.174 0.714 -9.801 1.00 89.44 197 CYS A C 1
ATOM 1510 O O . CYS A 1 197 ? -7.118 1.687 -10.557 1.00 89.44 197 CYS A O 1
ATOM 1512 N N . GLY A 1 198 ? -6.297 0.533 -8.812 1.00 88.12 198 GLY A N 1
ATOM 1513 C CA . GLY A 1 198 ? -5.145 1.407 -8.589 1.00 88.12 198 GLY A CA 1
ATOM 1514 C C . GLY A 1 198 ? -4.174 1.363 -9.766 1.00 88.12 198 GLY A C 1
ATOM 1515 O O . GLY A 1 198 ? -3.809 2.409 -10.302 1.00 88.12 198 GLY A O 1
ATOM 1516 N N . PHE A 1 199 ? -3.853 0.153 -10.233 1.00 92.19 199 PHE A N 1
ATOM 1517 C CA . PHE A 1 199 ? -3.004 -0.066 -11.402 1.00 92.19 199 PHE A CA 1
ATOM 1518 C C . PHE A 1 199 ? -3.582 0.587 -12.664 1.00 92.19 199 PHE A C 1
ATOM 1520 O O . PHE A 1 199 ? -2.870 1.278 -13.393 1.00 92.19 199 PHE A O 1
ATOM 1527 N N . MET A 1 200 ? -4.892 0.460 -12.891 1.00 91.25 200 MET A N 1
ATOM 1528 C CA . MET A 1 200 ? -5.554 1.124 -14.012 1.00 91.25 200 MET A CA 1
ATOM 1529 C C . MET A 1 200 ? -5.533 2.646 -13.894 1.00 91.25 200 MET A C 1
ATOM 1531 O O . MET A 1 200 ? -5.325 3.333 -14.897 1.00 91.25 200 MET A O 1
ATOM 1535 N N . GLY A 1 201 ? -5.654 3.184 -12.679 1.00 86.81 201 GLY A N 1
ATOM 1536 C CA . GLY A 1 201 ? -5.420 4.603 -12.417 1.00 86.81 201 GLY A CA 1
ATOM 1537 C C . GLY A 1 201 ? -4.049 5.060 -12.924 1.00 86.81 201 GLY A C 1
ATOM 1538 O O . GLY A 1 201 ? -3.961 6.065 -13.634 1.00 86.81 201 GLY A O 1
ATOM 1539 N N . TYR A 1 202 ? -2.998 4.277 -12.659 1.00 86.38 202 TYR A N 1
ATOM 1540 C CA . TYR A 1 202 ? -1.647 4.567 -13.148 1.00 86.38 202 TYR A CA 1
ATOM 1541 C C . TYR A 1 202 ? -1.567 4.550 -14.682 1.00 86.38 202 TYR A C 1
ATOM 1543 O O . TYR A 1 202 ? -0.958 5.439 -15.281 1.00 86.38 202 TYR A O 1
ATOM 1551 N N . CYS A 1 203 ? -2.230 3.594 -15.339 1.00 89.88 203 CYS A N 1
ATOM 1552 C CA . CYS A 1 203 ? -2.276 3.514 -16.803 1.00 89.88 203 CYS A CA 1
ATOM 1553 C C . CYS A 1 203 ? -2.980 4.712 -17.462 1.00 89.88 203 CYS A C 1
ATOM 1555 O O . CYS A 1 203 ? -2.718 5.001 -18.631 1.00 89.88 203 CYS A O 1
ATOM 1557 N N . HIS A 1 204 ? -3.865 5.408 -16.743 1.00 88.06 204 HIS A N 1
ATOM 1558 C CA . HIS A 1 204 ? -4.573 6.590 -17.243 1.00 88.06 204 HIS A CA 1
ATOM 1559 C C . HIS A 1 204 ? -3.844 7.910 -16.986 1.00 88.06 204 HIS A C 1
ATOM 1561 O O . HIS A 1 204 ? -4.198 8.918 -17.602 1.00 88.06 204 HIS A O 1
ATOM 1567 N N . PHE A 1 205 ? -2.800 7.931 -16.155 1.00 83.50 205 PHE A N 1
ATOM 1568 C CA . PHE A 1 205 ? -2.028 9.150 -15.915 1.00 83.50 205 PHE A CA 1
ATOM 1569 C C . PHE A 1 205 ? -1.505 9.844 -17.183 1.00 83.50 205 PHE A C 1
ATOM 1571 O O . PHE A 1 205 ? -1.621 11.069 -17.236 1.00 83.50 205 PHE A O 1
ATOM 1578 N N . PRO A 1 206 ? -1.003 9.149 -18.228 1.00 84.56 206 PRO A N 1
ATOM 1579 C CA . PRO A 1 206 ? -0.578 9.819 -19.457 1.00 84.56 206 PRO A CA 1
ATOM 1580 C C . PRO A 1 206 ? -1.699 10.643 -20.105 1.00 84.56 206 PRO A C 1
ATOM 1582 O O . PRO A 1 206 ? -1.460 11.763 -20.548 1.00 84.56 206 PRO A O 1
ATOM 1585 N N . GLU A 1 207 ? -2.923 10.111 -20.116 1.00 86.62 207 GLU A N 1
ATOM 1586 C CA . GLU A 1 207 ? -4.094 10.776 -20.691 1.00 86.62 207 GLU A CA 1
ATOM 1587 C C . GLU A 1 207 ? -4.557 11.951 -19.821 1.00 86.62 207 GLU A C 1
ATOM 1589 O O . GLU A 1 207 ? -4.871 13.025 -20.332 1.00 86.62 207 GLU A O 1
ATOM 1594 N N . LEU A 1 208 ? -4.556 11.782 -18.496 1.00 81.25 208 LEU A N 1
ATOM 1595 C CA . LEU A 1 208 ? -4.911 12.854 -17.559 1.00 81.25 208 LEU A CA 1
ATOM 1596 C C . LEU A 1 208 ? -3.944 14.041 -17.662 1.00 81.25 208 LEU A C 1
ATOM 1598 O O . LEU A 1 208 ? -4.380 15.194 -17.644 1.00 81.25 208 LEU A O 1
ATOM 1602 N N . VAL A 1 209 ? -2.648 13.762 -17.828 1.00 80.56 209 VAL A N 1
ATOM 1603 C CA . VAL A 1 209 ? -1.624 14.783 -18.087 1.00 80.56 209 VAL A CA 1
ATOM 1604 C C . VAL A 1 209 ? -1.847 15.436 -19.453 1.00 80.56 209 VAL A C 1
ATOM 1606 O O . VAL A 1 209 ? -1.839 16.662 -19.542 1.00 80.56 209 VAL A O 1
ATOM 1609 N N . ALA A 1 210 ? -2.110 14.654 -20.507 1.00 82.00 210 ALA A N 1
ATOM 1610 C CA . ALA A 1 210 ? -2.356 15.180 -21.854 1.00 82.00 210 ALA A CA 1
ATOM 1611 C C . ALA A 1 210 ? -3.580 16.112 -21.920 1.00 82.00 210 ALA A C 1
ATOM 1613 O O . ALA A 1 210 ? -3.564 17.104 -22.649 1.00 82.00 210 ALA A O 1
ATOM 1614 N N . ARG A 1 211 ? -4.617 15.834 -21.121 1.00 83.12 211 ARG A N 1
ATOM 1615 C CA . ARG A 1 211 ? -5.824 16.670 -20.996 1.00 83.12 211 ARG A CA 1
ATOM 1616 C C . ARG A 1 211 ? -5.655 17.885 -20.080 1.00 83.12 211 ARG A C 1
ATOM 1618 O O . ARG A 1 211 ? -6.603 18.649 -19.923 1.00 83.12 211 ARG A O 1
ATOM 1625 N N . GLY A 1 212 ? -4.494 18.058 -19.446 1.00 77.31 212 GLY A N 1
ATOM 1626 C CA . GLY A 1 212 ? -4.257 19.141 -18.487 1.00 77.31 212 GLY A CA 1
ATOM 1627 C C . GLY A 1 212 ? -5.053 19.006 -17.184 1.00 77.31 212 GLY A C 1
ATOM 1628 O O . GLY A 1 212 ? -5.228 19.991 -16.472 1.00 77.31 212 GLY A O 1
ATOM 1629 N N . LEU A 1 213 ? -5.539 17.802 -16.862 1.00 69.75 213 LEU A N 1
ATOM 1630 C CA . LEU A 1 213 ? -6.248 17.508 -15.610 1.00 69.75 213 LEU A CA 1
ATOM 1631 C C . LEU A 1 213 ? -5.282 17.232 -14.448 1.00 69.75 213 LEU A C 1
ATOM 1633 O O . LEU A 1 213 ? -5.709 17.131 -13.299 1.00 69.75 213 LEU A O 1
ATOM 1637 N N . PHE A 1 214 ? -3.984 17.109 -14.741 1.00 64.75 214 PHE A N 1
ATOM 1638 C CA . PHE A 1 214 ? -2.925 16.928 -13.758 1.00 64.75 214 PHE A CA 1
ATOM 1639 C C . PHE A 1 214 ? -1.770 17.934 -13.978 1.00 64.75 214 PHE A C 1
ATOM 1641 O O . PHE A 1 214 ? -1.368 18.123 -15.129 1.00 64.75 214 PHE A O 1
ATOM 1648 N N . PRO A 1 215 ? -1.196 18.533 -12.906 1.00 56.59 215 PRO A N 1
ATOM 1649 C CA . PRO A 1 215 ? -1.595 18.388 -11.500 1.00 56.59 215 PRO A CA 1
ATOM 1650 C C . PRO A 1 215 ? -2.982 18.989 -11.242 1.00 56.59 215 PRO A C 1
ATOM 1652 O O . PRO A 1 215 ? -3.353 19.971 -11.878 1.00 56.59 215 PRO A O 1
ATOM 1655 N N . LEU A 1 216 ? -3.761 18.371 -10.343 1.00 52.62 216 LEU A N 1
ATOM 1656 C CA . LEU A 1 216 ? -5.141 18.778 -10.052 1.00 52.62 216 LEU A CA 1
ATOM 1657 C C . LEU A 1 216 ? -5.178 20.270 -9.683 1.00 52.62 216 LEU A C 1
ATOM 1659 O O . LEU A 1 216 ? -4.693 20.675 -8.624 1.00 52.62 216 LEU A O 1
ATOM 1663 N N . ALA A 1 217 ? -5.742 21.100 -10.561 1.00 40.94 217 ALA A N 1
ATOM 1664 C CA . ALA A 1 217 ? -5.891 22.525 -10.303 1.00 40.94 217 ALA A CA 1
ATOM 1665 C C . ALA A 1 217 ? -6.886 22.728 -9.146 1.00 40.94 217 ALA A C 1
ATOM 1667 O O . ALA A 1 217 ? -8.059 22.394 -9.272 1.00 40.94 217 ALA A O 1
ATOM 1668 N N . GLY A 1 218 ? -6.417 23.262 -8.011 1.00 41.12 218 GLY A N 1
ATOM 1669 C CA . GLY A 1 218 ? -7.275 23.662 -6.882 1.00 41.12 218 GLY A CA 1
ATOM 1670 C C . GLY A 1 218 ? -7.046 22.939 -5.549 1.00 41.12 218 GLY A C 1
ATOM 1671 O O . GLY A 1 218 ? -7.600 23.364 -4.540 1.00 41.12 218 GLY A O 1
ATOM 1672 N N . GLY A 1 219 ? -6.193 21.913 -5.483 1.00 34.94 219 GLY A N 1
ATOM 1673 C CA . GLY A 1 219 ? -5.744 21.350 -4.204 1.00 34.94 219 GLY A CA 1
ATOM 1674 C C . GLY A 1 219 ? -4.563 22.149 -3.652 1.00 34.94 219 GLY A C 1
ATOM 1675 O O . GLY A 1 219 ? -3.473 22.090 -4.217 1.00 34.94 219 GLY A O 1
ATOM 1676 N N . GLY A 1 220 ? -4.743 22.881 -2.549 1.00 31.47 220 GLY A N 1
ATOM 1677 C CA . GLY A 1 220 ? -3.735 23.752 -1.908 1.00 31.47 220 GLY A CA 1
ATOM 1678 C C . GLY A 1 220 ? -2.446 23.078 -1.393 1.00 31.47 220 GLY A C 1
ATOM 1679 O O . GLY A 1 220 ? -1.752 23.644 -0.553 1.00 31.47 220 GLY A O 1
ATOM 1680 N N . LEU A 1 221 ? -2.111 21.882 -1.880 1.00 32.47 221 LEU A N 1
ATOM 1681 C CA . LEU A 1 221 ? -0.933 21.092 -1.525 1.00 32.47 221 LEU A CA 1
ATOM 1682 C C . LEU A 1 221 ? -0.197 20.501 -2.743 1.00 32.47 221 LEU A C 1
ATOM 1684 O O . LEU A 1 221 ? 0.709 19.696 -2.537 1.00 32.47 221 LEU 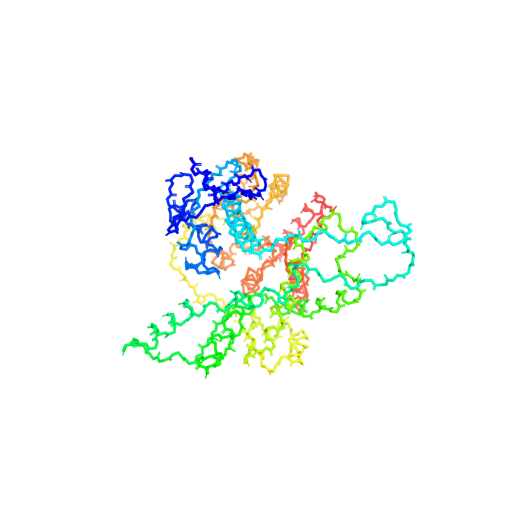A O 1
ATOM 1688 N N . GLY A 1 222 ? -0.525 20.920 -3.977 1.00 37.00 222 GLY A N 1
ATOM 1689 C CA . GLY A 1 222 ? 0.096 20.459 -5.232 1.00 37.00 222 GLY A CA 1
ATOM 1690 C C . GLY A 1 222 ? 1.584 20.814 -5.347 1.00 37.00 222 GLY A C 1
ATOM 1691 O O . GLY A 1 222 ? 1.994 21.720 -6.073 1.00 37.00 222 GLY A O 1
ATOM 1692 N N . GLY A 1 223 ? 2.414 20.144 -4.556 1.00 40.53 223 GLY A N 1
ATOM 1693 C CA . GLY A 1 223 ? 3.857 20.297 -4.539 1.00 40.53 223 GLY A CA 1
ATOM 1694 C C . GLY A 1 223 ? 4.508 19.419 -5.600 1.00 40.53 223 GLY A C 1
ATOM 1695 O O . GLY A 1 223 ? 4.029 18.332 -5.902 1.00 40.53 223 GLY A O 1
ATOM 1696 N N . ARG A 1 224 ? 5.685 19.842 -6.076 1.00 40.38 224 ARG A N 1
ATOM 1697 C CA . ARG A 1 224 ? 6.577 19.105 -6.997 1.00 40.38 224 ARG A CA 1
ATOM 1698 C C . ARG A 1 224 ? 6.653 17.585 -6.763 1.00 40.38 224 ARG A C 1
ATOM 1700 O O . ARG A 1 224 ? 6.908 16.857 -7.704 1.00 40.38 224 ARG A O 1
ATOM 1707 N N . ASN A 1 225 ? 6.458 17.089 -5.541 1.00 39.03 225 ASN A N 1
ATOM 1708 C CA . ASN A 1 225 ? 6.524 15.659 -5.225 1.00 39.03 225 ASN A CA 1
ATOM 1709 C C . ASN A 1 225 ? 5.425 14.816 -5.900 1.00 39.03 225 ASN A C 1
ATOM 1711 O O . ASN A 1 225 ? 5.709 13.682 -6.269 1.00 39.03 225 ASN A O 1
ATOM 1715 N N . GLU A 1 226 ? 4.212 15.345 -6.078 1.00 53.41 226 GLU A N 1
ATOM 1716 C CA . GLU A 1 226 ? 3.109 14.604 -6.717 1.00 53.41 226 GLU A CA 1
ATOM 1717 C C . GLU A 1 226 ? 3.382 14.392 -8.209 1.00 53.41 226 GLU A C 1
ATOM 1719 O O . GLU A 1 226 ? 3.182 13.305 -8.735 1.00 53.41 226 GLU A O 1
ATOM 1724 N N . GLU A 1 227 ? 3.956 15.398 -8.869 1.00 60.09 227 GLU A N 1
ATOM 1725 C CA . GLU A 1 227 ? 4.381 15.313 -10.267 1.00 60.09 227 GLU A CA 1
ATOM 1726 C C . GLU A 1 227 ? 5.483 14.267 -10.484 1.00 60.09 227 GLU A C 1
ATOM 1728 O O . GLU A 1 227 ? 5.480 13.549 -11.483 1.00 60.09 227 GLU A O 1
ATOM 1733 N N . HIS A 1 228 ? 6.414 14.126 -9.534 1.00 63.09 228 HIS A N 1
ATOM 1734 C CA . HIS A 1 228 ? 7.441 13.084 -9.618 1.00 63.09 228 HIS A CA 1
ATOM 1735 C C . HIS A 1 228 ? 6.840 11.686 -9.454 1.00 63.09 228 HIS A C 1
ATOM 1737 O O . HIS A 1 228 ? 7.257 10.779 -10.169 1.00 63.09 228 HIS A O 1
ATOM 1743 N N . GLN A 1 229 ? 5.875 11.518 -8.544 1.00 63.75 229 GLN A N 1
ATOM 1744 C CA . GLN A 1 229 ? 5.196 10.239 -8.345 1.00 63.75 229 GLN A CA 1
ATOM 1745 C C . GLN A 1 229 ? 4.397 9.846 -9.591 1.00 63.75 229 GLN A C 1
ATOM 1747 O O . GLN A 1 229 ? 4.579 8.749 -10.101 1.00 63.75 229 GLN A O 1
ATOM 1752 N N . VAL A 1 230 ? 3.621 10.770 -10.162 1.00 69.81 230 VAL A N 1
ATOM 1753 C CA . VAL A 1 230 ? 2.855 10.505 -11.390 1.00 69.81 230 VAL A CA 1
ATOM 1754 C C . VAL A 1 230 ? 3.769 10.152 -12.561 1.00 69.81 230 VAL A C 1
ATOM 1756 O O . VAL A 1 230 ? 3.531 9.164 -13.252 1.00 69.81 230 VAL A O 1
ATOM 1759 N N . ASN A 1 231 ? 4.857 10.899 -12.769 1.00 70.88 231 ASN A N 1
ATOM 1760 C CA . ASN A 1 231 ? 5.828 10.569 -13.816 1.00 70.88 231 ASN A CA 1
ATOM 1761 C C . ASN A 1 231 ? 6.489 9.202 -13.591 1.00 70.88 231 ASN A C 1
ATOM 1763 O O . ASN A 1 231 ? 6.784 8.489 -14.553 1.00 70.88 231 ASN A O 1
ATOM 1767 N N . TYR A 1 232 ? 6.722 8.836 -12.331 1.00 74.00 232 TYR A N 1
ATOM 1768 C CA . TYR A 1 232 ? 7.251 7.530 -11.971 1.00 74.00 232 TYR A CA 1
ATOM 1769 C C . TYR A 1 232 ? 6.249 6.411 -12.277 1.00 74.00 232 TYR A C 1
ATOM 1771 O O . TYR A 1 232 ? 6.624 5.442 -12.934 1.00 74.00 232 TYR A O 1
ATOM 1779 N N . ASP A 1 233 ? 4.982 6.572 -11.906 1.00 77.44 233 ASP A N 1
ATOM 1780 C CA . ASP A 1 233 ? 3.921 5.589 -12.151 1.00 77.44 233 ASP A CA 1
ATOM 1781 C C . ASP A 1 233 ? 3.649 5.415 -13.661 1.00 77.44 233 ASP A C 1
ATOM 1783 O O . ASP A 1 233 ? 3.481 4.294 -14.150 1.00 77.44 233 ASP A O 1
ATOM 1787 N N . ILE A 1 234 ? 3.715 6.504 -14.440 1.00 81.81 234 ILE A N 1
ATOM 1788 C CA . ILE A 1 234 ? 3.683 6.463 -15.916 1.00 81.81 234 ILE A CA 1
ATOM 1789 C C . ILE A 1 234 ? 4.843 5.625 -16.468 1.00 81.81 234 ILE A C 1
ATOM 1791 O O . ILE A 1 234 ? 4.666 4.839 -17.401 1.00 81.81 234 ILE A O 1
ATOM 1795 N N . LEU A 1 235 ? 6.051 5.801 -15.928 1.00 82.75 235 LEU A N 1
ATOM 1796 C CA . LEU A 1 235 ? 7.215 5.033 -16.360 1.00 82.75 235 LEU A CA 1
ATOM 1797 C C . LEU A 1 235 ? 7.055 3.547 -16.018 1.00 82.75 235 LEU A C 1
ATOM 1799 O O . LEU A 1 235 ? 7.314 2.705 -16.878 1.00 82.75 235 LEU A O 1
ATOM 1803 N N . GLN A 1 236 ? 6.608 3.224 -14.802 1.00 84.69 236 GLN A N 1
ATOM 1804 C CA . GLN A 1 236 ? 6.451 1.833 -14.367 1.00 84.69 236 GLN A CA 1
ATOM 1805 C C . GLN A 1 236 ? 5.359 1.107 -15.158 1.00 84.69 236 GLN A C 1
ATOM 1807 O O . GLN A 1 236 ? 5.583 -0.011 -15.608 1.00 84.69 236 GLN A O 1
ATOM 1812 N N . THR A 1 237 ? 4.221 1.748 -15.431 1.00 87.62 237 THR A N 1
ATOM 1813 C CA . THR A 1 237 ? 3.153 1.142 -16.252 1.00 87.62 237 THR A CA 1
ATOM 1814 C C . THR A 1 237 ? 3.568 0.920 -17.705 1.00 87.62 237 THR A C 1
ATOM 1816 O O . THR A 1 237 ? 3.237 -0.110 -18.289 1.00 87.62 237 THR A O 1
ATOM 1819 N N . ARG A 1 238 ? 4.355 1.832 -18.293 1.00 88.69 238 ARG A N 1
ATOM 1820 C CA . ARG A 1 238 ? 4.961 1.616 -19.620 1.00 88.69 238 ARG A CA 1
ATOM 1821 C C . ARG A 1 238 ? 5.963 0.469 -19.625 1.00 88.69 238 ARG A C 1
ATOM 1823 O O . ARG A 1 238 ? 6.064 -0.245 -20.615 1.00 88.69 238 ARG A O 1
ATOM 1830 N N . ASN A 1 239 ? 6.724 0.316 -18.547 1.00 88.81 239 ASN A N 1
ATOM 1831 C CA . ASN A 1 239 ? 7.673 -0.779 -18.395 1.00 88.81 239 ASN A CA 1
ATOM 1832 C C . ASN A 1 239 ? 6.958 -2.118 -18.177 1.00 88.81 239 ASN A C 1
ATOM 1834 O O . ASN A 1 239 ? 7.378 -3.112 -18.753 1.00 88.81 239 ASN A O 1
ATOM 1838 N N . ALA A 1 240 ? 5.828 -2.133 -17.468 1.00 90.25 240 ALA A N 1
ATOM 1839 C CA . ALA A 1 240 ? 5.002 -3.327 -17.312 1.00 90.25 240 ALA A CA 1
ATOM 1840 C C . ALA A 1 240 ? 4.528 -3.901 -18.658 1.00 90.25 240 ALA A C 1
ATOM 1842 O O . ALA A 1 240 ? 4.456 -5.112 -18.811 1.00 90.25 240 ALA A O 1
ATOM 1843 N N . ALA A 1 241 ? 4.285 -3.047 -19.659 1.00 90.19 241 ALA A N 1
ATOM 1844 C CA . ALA A 1 241 ? 3.911 -3.480 -21.008 1.00 90.19 241 ALA A CA 1
ATOM 1845 C C . ALA A 1 241 ? 5.048 -4.177 -21.783 1.00 90.19 241 ALA A C 1
ATOM 1847 O O . ALA A 1 241 ? 4.802 -4.731 -22.848 1.00 90.19 241 ALA A O 1
ATOM 1848 N N . LYS A 1 242 ? 6.288 -4.126 -21.280 1.00 91.25 242 LYS A N 1
ATOM 1849 C CA . LYS A 1 242 ? 7.448 -4.826 -21.856 1.00 91.25 242 LYS A CA 1
ATOM 1850 C C . LYS A 1 242 ? 7.713 -6.182 -21.197 1.00 91.25 242 LYS A C 1
ATOM 1852 O O . LYS A 1 242 ? 8.491 -6.958 -21.739 1.00 91.25 242 LYS A O 1
ATOM 1857 N N . ALA A 1 243 ? 7.131 -6.434 -20.025 1.00 91.25 243 ALA A N 1
ATOM 1858 C CA . ALA A 1 243 ? 7.283 -7.699 -19.322 1.00 91.25 243 ALA A CA 1
ATOM 1859 C C . ALA A 1 243 ? 6.482 -8.803 -20.026 1.00 91.25 243 ALA A C 1
ATOM 1861 O O . ALA A 1 243 ? 5.487 -8.528 -20.696 1.00 91.25 243 ALA A O 1
ATOM 1862 N N . ASN A 1 244 ? 6.878 -10.063 -19.837 1.00 93.62 244 ASN A N 1
ATOM 1863 C CA . ASN A 1 244 ? 6.166 -11.203 -20.419 1.00 93.62 244 ASN A CA 1
ATOM 1864 C C . ASN A 1 244 ? 4.793 -11.422 -19.776 1.00 93.62 244 ASN A C 1
ATOM 1866 O O . ASN A 1 244 ? 3.895 -11.951 -20.422 1.00 93.62 244 ASN A O 1
ATOM 1870 N N . ALA A 1 245 ? 4.631 -11.035 -18.510 1.00 93.81 245 ALA A N 1
ATOM 1871 C CA . ALA A 1 245 ? 3.344 -11.035 -17.833 1.00 93.81 245 ALA A CA 1
ATOM 1872 C C . ALA A 1 245 ? 3.292 -9.987 -16.716 1.00 93.81 245 ALA A C 1
ATOM 1874 O O . ALA A 1 245 ? 4.308 -9.649 -16.102 1.00 93.81 245 ALA A O 1
ATOM 1875 N N . VAL A 1 246 ? 2.078 -9.525 -16.422 1.00 94.62 246 VAL A N 1
ATOM 1876 C CA . VAL A 1 246 ? 1.766 -8.684 -15.265 1.00 94.62 246 VAL A CA 1
ATOM 1877 C C . VAL A 1 246 ? 0.973 -9.513 -14.264 1.00 94.62 246 VAL A C 1
ATOM 1879 O O . VAL A 1 246 ? -0.125 -9.975 -14.566 1.00 94.62 246 VAL A O 1
ATOM 1882 N N . ILE A 1 247 ? 1.513 -9.691 -13.063 1.00 94.38 247 ILE A N 1
ATOM 1883 C CA . ILE A 1 247 ? 0.788 -10.270 -11.936 1.00 94.38 247 ILE A CA 1
ATOM 1884 C C . ILE A 1 247 ? 0.145 -9.139 -11.132 1.00 94.38 247 ILE A C 1
ATOM 1886 O O . ILE A 1 247 ? 0.828 -8.203 -10.707 1.00 94.38 247 ILE A O 1
ATOM 1890 N N . LEU A 1 248 ? -1.153 -9.264 -10.866 1.00 92.94 248 LEU A N 1
ATOM 1891 C CA . LEU A 1 248 ? -1.902 -8.397 -9.961 1.00 92.94 248 LEU A CA 1
ATOM 1892 C C . LEU A 1 248 ? -2.357 -9.189 -8.737 1.00 92.94 248 LEU A C 1
ATOM 1894 O O . LEU A 1 248 ? -2.917 -10.281 -8.858 1.00 92.94 248 LEU A O 1
ATOM 1898 N N . ASN A 1 249 ? -2.139 -8.623 -7.549 1.00 89.94 249 ASN A N 1
ATOM 1899 C CA . ASN A 1 249 ? -2.599 -9.205 -6.287 1.00 89.94 249 ASN A CA 1
ATOM 1900 C C . ASN A 1 249 ? -4.111 -8.992 -6.104 1.00 89.94 249 ASN A C 1
ATOM 1902 O O . ASN A 1 249 ? -4.533 -8.221 -5.253 1.00 89.94 249 ASN A O 1
ATOM 1906 N N . THR A 1 250 ? -4.934 -9.573 -6.963 1.00 89.12 250 THR A N 1
ATOM 1907 C CA . THR A 1 250 ? -6.397 -9.463 -6.935 1.00 89.12 250 THR A CA 1
ATOM 1908 C C . THR A 1 250 ? -7.004 -10.663 -7.656 1.00 89.12 250 THR A C 1
ATOM 1910 O O . THR A 1 250 ? -6.265 -11.495 -8.177 1.00 89.12 250 THR A O 1
ATOM 1913 N N . PHE A 1 251 ? -8.329 -10.750 -7.716 1.00 87.38 251 PHE A N 1
ATOM 1914 C CA . PHE A 1 251 ? -9.055 -11.842 -8.357 1.00 87.38 251 PHE A CA 1
ATOM 1915 C C . PHE A 1 251 ? -10.259 -11.342 -9.149 1.00 87.38 251 PHE A C 1
ATOM 1917 O O . PHE A 1 251 ? -10.812 -10.273 -8.878 1.00 87.38 251 PHE A O 1
ATOM 1924 N N . ASP A 1 252 ? -10.657 -12.137 -10.139 1.00 85.56 252 ASP A N 1
ATOM 1925 C CA . ASP A 1 252 ? -11.680 -11.780 -11.117 1.00 85.56 252 ASP A CA 1
ATOM 1926 C C . ASP A 1 252 ? -13.013 -11.396 -10.482 1.00 85.56 252 ASP A C 1
ATOM 1928 O O . ASP A 1 252 ? -13.584 -10.378 -10.851 1.00 85.56 252 ASP A O 1
ATOM 1932 N N . ASP A 1 253 ? -13.491 -12.137 -9.486 1.00 83.31 253 ASP A N 1
ATOM 1933 C CA . ASP A 1 253 ? -14.795 -11.847 -8.878 1.00 83.31 253 ASP A CA 1
ATOM 1934 C C . ASP A 1 253 ? -14.825 -10.522 -8.100 1.00 83.31 253 ASP A C 1
ATOM 1936 O O . ASP A 1 253 ? -15.900 -9.956 -7.905 1.00 83.31 253 ASP A O 1
ATOM 1940 N N . LEU A 1 254 ? -13.664 -9.986 -7.702 1.00 82.81 254 LEU A N 1
ATOM 1941 C CA . LEU A 1 254 ? -13.570 -8.692 -7.025 1.00 82.81 254 LEU A CA 1
ATOM 1942 C C . LEU A 1 254 ? -13.483 -7.511 -7.999 1.00 82.81 254 LEU A C 1
ATOM 1944 O O . LEU A 1 254 ? -14.059 -6.455 -7.738 1.00 82.81 254 LEU A O 1
ATOM 1948 N N . GLU A 1 255 ? -12.735 -7.653 -9.098 1.00 87.38 255 GLU A N 1
ATOM 1949 C CA . GLU A 1 255 ? -12.382 -6.526 -9.980 1.00 87.38 255 GLU A CA 1
ATOM 1950 C C . GLU A 1 255 ? -12.596 -6.799 -11.484 1.00 87.38 255 GLU A C 1
ATOM 1952 O O . GLU A 1 255 ? -11.959 -6.141 -12.308 1.00 87.38 255 GLU A O 1
ATOM 1957 N N . ARG A 1 256 ? -13.505 -7.720 -11.853 1.00 89.12 256 ARG A N 1
ATOM 1958 C CA . ARG A 1 256 ? -13.735 -8.217 -13.231 1.00 89.12 256 ARG A CA 1
ATOM 1959 C C . ARG A 1 256 ? -13.689 -7.143 -14.313 1.00 89.12 256 ARG A C 1
ATOM 1961 O O . ARG A 1 256 ? -12.843 -7.209 -15.190 1.00 89.12 256 ARG A O 1
ATOM 1968 N N . GLU A 1 257 ? -14.539 -6.122 -14.209 1.00 91.06 257 GLU A N 1
ATOM 1969 C CA . GLU A 1 257 ? -14.648 -5.065 -15.228 1.00 91.06 257 GLU A CA 1
ATOM 1970 C C . GLU A 1 257 ? -13.317 -4.342 -15.480 1.00 91.06 257 GLU A C 1
ATOM 1972 O O . GLU A 1 257 ? -12.971 -4.017 -16.614 1.00 91.06 257 GLU A O 1
ATOM 1977 N N . VAL A 1 258 ? -12.549 -4.089 -14.417 1.00 91.62 258 VAL A N 1
ATOM 1978 C CA . VAL A 1 258 ? -11.258 -3.400 -14.526 1.00 91.62 258 VAL A CA 1
ATOM 1979 C C . VAL A 1 258 ? -10.184 -4.357 -15.032 1.00 91.62 258 VAL A C 1
ATOM 1981 O O . VAL A 1 258 ? -9.338 -3.960 -15.829 1.00 91.62 258 VAL A O 1
ATOM 1984 N N . LEU A 1 259 ? -10.213 -5.614 -14.592 1.00 93.56 259 LEU A N 1
ATOM 1985 C CA . LEU A 1 259 ? -9.304 -6.654 -15.070 1.00 93.56 259 LEU A CA 1
ATOM 1986 C C . LEU A 1 259 ? -9.480 -6.917 -16.565 1.00 93.56 259 LEU A C 1
ATOM 1988 O O . LEU A 1 259 ? -8.481 -7.052 -17.268 1.00 93.56 259 LEU A O 1
ATOM 1992 N N . ASP A 1 260 ? -10.712 -6.912 -17.061 1.00 94.81 260 ASP A N 1
ATOM 1993 C CA . ASP A 1 260 ? -11.004 -7.055 -18.486 1.00 94.81 260 ASP A CA 1
ATOM 1994 C C . ASP A 1 260 ? -10.417 -5.875 -19.280 1.00 94.81 260 ASP A C 1
ATOM 1996 O O . ASP A 1 260 ? -9.687 -6.087 -20.248 1.00 94.81 260 ASP A O 1
ATOM 2000 N N . ALA A 1 261 ? -10.579 -4.639 -18.793 1.00 95.12 261 ALA A N 1
ATOM 2001 C CA . ALA A 1 261 ? -9.946 -3.460 -19.396 1.00 95.12 261 ALA A CA 1
ATOM 2002 C C . ALA A 1 261 ? -8.401 -3.482 -19.334 1.00 95.12 261 ALA A C 1
ATOM 2004 O O . ALA A 1 261 ? -7.726 -2.935 -20.211 1.00 95.12 261 ALA A O 1
ATOM 2005 N N . ILE A 1 262 ? -7.810 -4.103 -18.307 1.00 95.12 262 ILE A N 1
ATOM 2006 C CA . ILE A 1 262 ? -6.355 -4.308 -18.213 1.00 95.12 262 ILE A CA 1
ATOM 2007 C C . ILE A 1 262 ? -5.901 -5.360 -19.231 1.00 95.12 262 ILE A C 1
ATOM 2009 O O . ILE A 1 262 ? -4.890 -5.153 -19.899 1.00 95.12 262 ILE A O 1
ATOM 2013 N N . ARG A 1 263 ? -6.641 -6.458 -19.398 1.00 95.12 263 ARG A N 1
ATOM 2014 C CA . ARG A 1 263 ? -6.329 -7.525 -20.368 1.00 95.12 263 ARG A CA 1
ATOM 2015 C C . ARG A 1 263 ? -6.374 -7.046 -21.819 1.00 95.12 263 ARG A C 1
ATOM 2017 O O . ARG A 1 263 ? -5.670 -7.592 -22.656 1.00 95.12 263 ARG A O 1
ATOM 2024 N N . GLU A 1 264 ? -7.123 -5.987 -22.118 1.00 93.88 264 GLU A N 1
ATOM 2025 C CA . GLU A 1 264 ? -7.062 -5.317 -23.426 1.00 93.88 264 GLU A CA 1
ATOM 2026 C C . GLU A 1 264 ? -5.753 -4.536 -23.653 1.00 93.88 264 GLU A C 1
ATOM 2028 O O . GLU A 1 264 ? -5.389 -4.244 -24.793 1.00 93.88 264 GLU A O 1
ATOM 2033 N N . LYS A 1 265 ? -5.043 -4.163 -22.580 1.00 91.38 265 LYS A N 1
ATOM 2034 C CA . LYS A 1 265 ? -3.822 -3.337 -22.627 1.00 91.38 265 LYS A CA 1
ATOM 2035 C C . LYS A 1 265 ? -2.527 -4.134 -22.497 1.00 91.38 265 LYS A C 1
ATOM 2037 O O . LYS A 1 265 ? -1.489 -3.644 -22.936 1.00 91.38 265 LYS A O 1
ATOM 2042 N N . PHE A 1 266 ? -2.570 -5.305 -21.870 1.00 92.75 266 PHE A N 1
ATOM 2043 C CA . PHE A 1 266 ? -1.398 -6.125 -21.570 1.00 92.75 266 PHE A CA 1
ATOM 2044 C C . PHE A 1 266 ? -1.598 -7.540 -22.103 1.00 92.75 266 PHE A C 1
ATOM 2046 O O . PHE A 1 266 ? -2.657 -8.126 -21.908 1.00 92.75 266 PHE A O 1
ATOM 2053 N N . GLU A 1 267 ? -0.562 -8.093 -22.737 1.00 85.75 267 GLU A N 1
ATOM 2054 C CA . GLU A 1 267 ? -0.632 -9.391 -23.420 1.00 85.75 267 GLU A CA 1
ATOM 2055 C C . GLU A 1 267 ? -0.980 -10.544 -22.468 1.00 85.75 267 GLU A C 1
ATOM 2057 O O . GLU A 1 267 ? -1.841 -11.363 -22.776 1.00 85.75 267 GLU A O 1
ATOM 2062 N N . THR A 1 268 ? -0.341 -10.590 -21.294 1.00 92.94 268 THR A N 1
ATOM 2063 C CA . THR A 1 268 ? -0.603 -11.610 -20.273 1.00 92.94 268 THR A CA 1
ATOM 2064 C C . THR A 1 268 ? -0.803 -10.960 -18.909 1.00 92.94 268 THR A C 1
ATOM 2066 O O . THR A 1 268 ? 0.095 -10.303 -18.380 1.00 92.94 268 THR A O 1
ATOM 2069 N N . VAL A 1 269 ? -1.979 -11.180 -18.318 1.00 94.31 269 VAL A N 1
ATOM 2070 C CA . VAL A 1 269 ? -2.349 -10.686 -16.985 1.00 94.31 269 VAL A CA 1
ATOM 2071 C C . VAL A 1 269 ? -2.740 -11.870 -16.116 1.00 94.31 269 VAL A C 1
ATOM 2073 O O . VAL A 1 269 ? -3.659 -12.615 -16.454 1.00 94.31 269 VAL A O 1
ATOM 2076 N N . VAL A 1 270 ? -2.055 -12.026 -14.988 1.00 92.06 270 VAL A N 1
ATOM 2077 C CA . VAL A 1 270 ? -2.283 -13.106 -14.027 1.00 92.06 270 VAL A CA 1
ATOM 2078 C C . VAL A 1 270 ? -2.794 -12.512 -12.722 1.00 92.06 270 VAL A C 1
ATOM 2080 O O . VAL A 1 270 ? -2.183 -11.618 -12.142 1.00 92.06 270 VAL A O 1
ATOM 2083 N N . THR A 1 271 ? -3.922 -13.019 -12.251 1.00 91.56 271 THR A N 1
ATOM 2084 C CA . THR A 1 271 ? -4.509 -12.676 -10.958 1.00 91.56 271 THR A CA 1
ATOM 2085 C C . THR A 1 271 ? -4.064 -13.690 -9.903 1.00 91.56 271 THR A C 1
ATOM 2087 O O . THR A 1 271 ? -3.945 -14.883 -10.187 1.00 91.56 271 THR A O 1
ATOM 2090 N N . ILE A 1 272 ? -3.767 -13.220 -8.689 1.00 84.19 272 ILE A N 1
ATOM 2091 C CA . ILE A 1 272 ? -3.510 -14.086 -7.532 1.00 84.19 272 ILE A CA 1
ATOM 2092 C C . ILE A 1 272 ? -4.707 -13.988 -6.601 1.00 84.19 272 ILE A C 1
ATOM 2094 O O . ILE A 1 272 ? -4.956 -12.938 -6.008 1.00 84.19 272 ILE A O 1
ATOM 2098 N N . GLU A 1 273 ? -5.413 -15.103 -6.431 1.00 68.75 273 GLU A N 1
ATOM 2099 C CA . GLU A 1 273 ? -6.497 -15.164 -5.464 1.00 68.75 273 GLU A CA 1
ATOM 2100 C C . GLU A 1 273 ? -5.982 -14.912 -4.041 1.00 68.75 273 GLU A C 1
ATOM 2102 O O . GLU A 1 273 ? -4.996 -15.531 -3.609 1.00 68.75 273 GLU A O 1
ATOM 2107 N N . PRO A 1 274 ? -6.647 -14.024 -3.278 1.00 63.41 274 PRO A N 1
ATOM 2108 C CA . PRO A 1 274 ? -6.392 -13.908 -1.864 1.00 63.41 274 PRO A CA 1
ATOM 2109 C C . PRO A 1 274 ? -6.682 -15.252 -1.206 1.00 63.41 274 PRO A C 1
ATOM 2111 O O . PRO A 1 274 ? -7.616 -15.984 -1.527 1.00 63.41 274 PRO A O 1
ATOM 2114 N N . ARG A 1 275 ? -5.781 -15.602 -0.303 1.00 63.19 275 ARG A N 1
ATOM 2115 C CA . ARG A 1 275 ? -5.717 -16.900 0.348 1.00 63.19 275 ARG A CA 1
ATOM 2116 C C . ARG A 1 275 ? -7.019 -17.210 1.099 1.00 63.19 275 ARG A C 1
ATOM 2118 O O . ARG A 1 275 ? -7.561 -16.346 1.776 1.00 63.19 275 ARG A O 1
ATOM 2125 N N . ALA A 1 276 ? -7.447 -18.474 1.067 1.00 54.12 276 ALA A N 1
ATOM 2126 C CA . ALA A 1 276 ? -8.553 -18.943 1.899 1.00 54.12 276 ALA A CA 1
ATOM 2127 C C . ALA A 1 276 ? -8.258 -18.730 3.406 1.00 54.12 276 ALA A C 1
ATOM 2129 O O . ALA A 1 276 ? -7.110 -18.964 3.827 1.00 54.12 276 ALA A O 1
ATOM 2130 N N . PRO A 1 277 ? -9.268 -18.353 4.217 1.00 54.25 277 PRO A N 1
ATOM 2131 C CA . PRO A 1 277 ? -9.117 -18.087 5.649 1.00 54.25 277 PRO A CA 1
ATOM 2132 C C . PRO A 1 277 ? -8.320 -19.166 6.395 1.00 54.25 277 PRO A C 1
ATOM 2134 O O . PRO A 1 277 ? -8.457 -20.364 6.138 1.00 54.25 277 PRO A O 1
ATOM 2137 N N . GLY A 1 278 ? -7.467 -18.749 7.334 1.00 53.16 278 GLY A N 1
ATOM 2138 C CA . GLY A 1 278 ? -6.837 -19.646 8.319 1.00 53.16 278 GLY A CA 1
ATOM 2139 C C . GLY A 1 278 ? -5.624 -20.471 7.866 1.00 53.16 278 GLY A C 1
ATOM 2140 O O . GLY A 1 278 ? -5.074 -21.239 8.656 1.00 53.16 278 GLY A O 1
ATOM 2141 N N . THR A 1 279 ? -5.139 -20.332 6.632 1.00 49.62 279 THR A N 1
ATOM 2142 C CA . THR A 1 279 ? -4.144 -21.286 6.115 1.00 49.62 279 THR A CA 1
ATOM 2143 C C . THR A 1 279 ? -2.679 -20.947 6.481 1.00 49.62 279 THR A C 1
ATOM 2145 O O . THR A 1 279 ? -1.807 -21.806 6.338 1.00 49.62 279 THR A O 1
ATOM 2148 N N . ARG A 1 280 ? -2.314 -19.739 6.951 1.00 50.00 280 ARG A N 1
ATOM 2149 C CA . ARG A 1 280 ? -0.931 -19.410 7.406 1.00 50.00 280 ARG A CA 1
ATOM 2150 C C . ARG A 1 280 ? -0.932 -18.914 8.858 1.00 50.00 280 ARG A C 1
ATOM 2152 O O . ARG A 1 280 ? -1.123 -17.737 9.119 1.00 50.00 280 ARG A O 1
ATOM 2159 N N . VAL A 1 281 ? -0.626 -19.789 9.814 1.00 48.19 281 VAL A N 1
ATOM 2160 C CA . VAL A 1 281 ? -0.250 -19.350 11.168 1.00 48.19 281 VAL A CA 1
ATOM 2161 C C . VAL A 1 281 ? 1.275 -19.251 11.216 1.00 48.19 281 VAL A C 1
ATOM 2163 O O . VAL A 1 281 ? 1.965 -20.256 11.372 1.00 48.19 281 VAL A O 1
ATOM 2166 N N . LYS A 1 282 ? 1.830 -18.044 11.037 1.00 47.69 282 LYS A N 1
ATOM 2167 C CA . LYS A 1 282 ? 3.247 -17.793 11.366 1.00 47.69 282 LYS A CA 1
ATOM 2168 C C . LYS A 1 282 ? 3.468 -17.936 12.890 1.00 47.69 282 LYS A C 1
ATOM 2170 O O . LYS A 1 282 ? 2.520 -17.719 13.653 1.00 47.69 282 LYS A O 1
ATOM 2175 N N . PRO A 1 283 ? 4.691 -18.282 13.350 1.00 45.06 283 PRO A N 1
ATOM 2176 C CA . PRO A 1 283 ? 5.000 -18.419 14.773 1.00 45.06 283 PRO A CA 1
ATOM 2177 C C . PRO A 1 283 ? 4.694 -17.145 15.571 1.00 45.06 283 PRO A C 1
ATOM 2179 O O . PRO A 1 283 ? 4.718 -16.034 15.047 1.00 45.06 283 PRO A O 1
ATOM 2182 N N . VAL A 1 284 ? 4.378 -17.335 16.851 1.00 49.50 284 VAL A N 1
ATOM 2183 C CA . VAL A 1 284 ? 3.780 -16.339 17.747 1.00 49.50 284 VAL A CA 1
ATOM 2184 C C . VAL A 1 284 ? 4.759 -15.218 18.115 1.00 49.50 284 VAL A C 1
ATOM 2186 O O . VAL A 1 284 ? 5.560 -15.368 19.034 1.00 49.50 284 VAL A O 1
ATOM 2189 N N . GLU A 1 285 ? 4.601 -14.052 17.493 1.00 49.22 285 GLU A N 1
ATOM 2190 C CA . GLU A 1 285 ? 5.028 -12.769 18.061 1.00 49.22 285 GLU A CA 1
ATOM 2191 C C . GLU A 1 285 ? 3.786 -11.925 18.399 1.00 49.22 285 GLU A C 1
ATOM 2193 O O . GLU A 1 285 ? 2.808 -11.907 17.651 1.00 49.22 285 GLU A O 1
ATOM 2198 N N . GLY A 1 286 ? 3.790 -11.260 19.562 1.00 56.56 286 GLY A N 1
ATOM 2199 C CA . GLY A 1 286 ? 2.679 -10.403 20.009 1.00 56.56 286 GLY A CA 1
ATOM 2200 C C . GLY A 1 286 ? 1.693 -11.018 21.016 1.00 56.56 286 GLY A C 1
ATOM 2201 O O . GLY A 1 286 ? 0.510 -10.695 20.961 1.00 56.56 286 GLY A O 1
ATOM 2202 N N . ARG A 1 287 ? 2.149 -11.864 21.961 1.00 62.72 287 ARG A N 1
ATOM 2203 C CA . ARG A 1 287 ? 1.302 -12.494 23.013 1.00 62.72 287 ARG A CA 1
ATOM 2204 C C . ARG A 1 287 ? 0.315 -11.523 23.673 1.00 62.72 287 ARG A C 1
ATOM 2206 O O . ARG A 1 287 ? -0.870 -11.812 23.745 1.00 62.72 287 ARG A O 1
ATOM 2213 N N . ARG A 1 288 ? 0.790 -10.326 24.032 1.00 68.19 288 ARG A N 1
ATOM 2214 C CA . ARG A 1 288 ? 0.005 -9.291 24.721 1.00 68.19 288 ARG A CA 1
ATOM 2215 C C . ARG A 1 288 ? -1.249 -8.851 23.950 1.00 68.19 288 ARG A C 1
ATOM 2217 O O . ARG A 1 288 ? -2.269 -8.566 24.563 1.00 68.19 288 ARG A O 1
ATOM 2224 N N . CYS A 1 289 ? -1.190 -8.842 22.616 1.00 71.94 289 CYS A N 1
ATOM 2225 C CA . CYS A 1 289 ? -2.338 -8.538 21.763 1.00 71.94 289 CYS A CA 1
ATOM 2226 C C . CYS A 1 289 ? -3.425 -9.613 21.893 1.00 71.94 289 CYS A C 1
ATOM 2228 O O . CYS A 1 289 ? -4.589 -9.297 22.116 1.00 71.94 289 CYS A O 1
ATOM 2230 N N . PHE A 1 290 ? -3.044 -10.887 21.782 1.00 75.69 290 PHE A N 1
ATOM 2231 C CA . PHE A 1 290 ? -3.987 -12.006 21.822 1.00 75.69 290 PHE A CA 1
ATOM 2232 C C . PHE A 1 290 ? -4.522 -12.272 23.229 1.00 75.69 290 PHE A C 1
ATOM 2234 O O . PHE A 1 290 ? -5.696 -12.598 23.370 1.00 75.69 290 PHE A O 1
ATOM 2241 N N . ASP A 1 291 ? -3.716 -12.039 24.267 1.00 76.12 291 ASP A N 1
ATOM 2242 C CA . ASP A 1 291 ? -4.183 -12.078 25.655 1.00 76.12 291 ASP A CA 1
ATOM 2243 C C . ASP A 1 291 ? -5.265 -11.018 25.904 1.00 76.12 291 ASP A C 1
ATOM 2245 O O . ASP A 1 291 ? -6.232 -11.275 26.619 1.00 76.12 291 ASP A O 1
ATOM 2249 N N . SER A 1 292 ? -5.123 -9.830 25.301 1.00 72.50 292 SER A N 1
ATOM 2250 C CA . SER A 1 292 ? -6.139 -8.779 25.387 1.00 72.50 292 SER A CA 1
ATOM 2251 C C . SER A 1 292 ? -7.400 -9.153 24.606 1.00 72.50 292 SER A C 1
ATOM 2253 O O . SER A 1 292 ? -8.492 -9.048 25.156 1.00 72.50 292 SER A O 1
ATOM 2255 N N . LEU A 1 293 ? -7.273 -9.675 23.378 1.00 77.44 293 LEU A N 1
ATOM 2256 C CA . LEU A 1 293 ? -8.414 -10.143 22.572 1.00 77.44 293 LEU A CA 1
ATOM 2257 C C . LEU A 1 293 ? -9.203 -11.271 23.264 1.00 77.44 293 LEU A C 1
ATOM 2259 O O . LEU A 1 293 ? -10.431 -11.271 23.217 1.00 77.44 293 LEU A O 1
ATOM 2263 N N . ALA A 1 294 ? -8.517 -12.192 23.947 1.00 72.00 294 ALA A N 1
ATOM 2264 C CA . ALA A 1 294 ? -9.135 -13.320 24.648 1.00 72.00 294 ALA A CA 1
ATOM 2265 C C . ALA A 1 294 ? -9.926 -12.918 25.909 1.00 72.00 294 ALA A C 1
ATOM 2267 O O . ALA A 1 294 ? -10.782 -13.672 26.362 1.00 72.00 294 ALA A O 1
ATOM 2268 N N . ARG A 1 295 ? -9.652 -11.743 26.495 1.00 75.38 295 ARG A N 1
ATOM 2269 C CA . ARG A 1 295 ? -10.308 -11.254 27.727 1.00 75.38 295 ARG A CA 1
ATOM 2270 C C . ARG A 1 295 ? -11.576 -10.432 27.475 1.00 75.38 295 ARG A C 1
ATOM 2272 O O . ARG A 1 295 ? -12.157 -9.909 28.425 1.00 75.38 295 ARG A O 1
ATOM 2279 N N . ARG A 1 296 ? -11.972 -10.235 26.217 1.00 73.56 296 ARG A N 1
ATOM 2280 C CA . ARG A 1 296 ? -13.036 -9.296 25.819 1.00 73.56 296 ARG A CA 1
ATOM 2281 C C . ARG A 1 296 ? -14.398 -10.000 25.683 1.00 73.56 296 ARG A C 1
ATOM 2283 O O . ARG A 1 296 ? -14.441 -11.216 25.525 1.00 73.56 296 ARG A O 1
ATOM 2290 N N . PRO A 1 297 ? -15.512 -9.252 25.805 1.00 64.50 297 PRO A N 1
ATOM 2291 C CA . PRO A 1 297 ? -16.770 -9.793 26.331 1.00 64.50 297 PRO A CA 1
ATOM 2292 C C . PRO A 1 297 ? -17.587 -10.675 25.371 1.00 64.50 297 PRO A C 1
ATOM 2294 O O . PRO A 1 297 ? -18.525 -11.320 25.833 1.00 64.50 297 PRO A O 1
ATOM 2297 N N . GLY A 1 298 ? -17.266 -10.737 24.073 1.00 78.56 298 GLY A N 1
ATOM 2298 C CA . GLY A 1 298 ? -18.015 -11.561 23.115 1.00 78.56 298 GLY A CA 1
ATOM 2299 C C . GLY A 1 298 ? -17.522 -11.467 21.663 1.00 78.56 298 GLY A C 1
ATOM 2300 O O . GLY A 1 298 ? -16.591 -10.704 21.379 1.00 78.56 298 GLY A O 1
ATOM 2301 N N . PRO A 1 299 ? -18.122 -12.237 20.736 1.00 83.88 299 PRO A N 1
ATOM 2302 C CA . PRO A 1 299 ? -17.820 -12.144 19.308 1.00 83.88 299 PRO A CA 1
ATOM 2303 C C . PRO A 1 299 ? -18.162 -10.752 18.754 1.00 83.88 299 PRO A C 1
ATOM 2305 O O . PRO A 1 299 ? -19.011 -10.060 19.313 1.00 83.88 299 PRO A O 1
ATOM 2308 N N . ASN A 1 300 ? -17.482 -10.333 17.683 1.00 83.75 300 ASN A N 1
ATOM 2309 C CA . ASN A 1 300 ? -17.709 -9.062 16.976 1.00 83.75 300 ASN A CA 1
ATOM 2310 C C . ASN A 1 300 ? -17.711 -7.792 17.859 1.00 83.75 300 ASN A C 1
ATOM 2312 O O . ASN A 1 300 ? -18.283 -6.767 17.492 1.00 83.75 300 ASN A O 1
ATOM 2316 N N . SER A 1 301 ? -17.061 -7.832 19.025 1.00 84.00 301 SER A N 1
ATOM 2317 C CA . SER A 1 301 ? -17.133 -6.774 20.044 1.00 84.00 301 SER A CA 1
ATOM 2318 C C . SER A 1 301 ? -15.951 -5.799 20.034 1.00 84.00 301 SER A C 1
ATOM 2320 O O . SER A 1 301 ? -15.937 -4.836 20.806 1.00 84.00 301 SER A O 1
ATOM 2322 N N . ILE A 1 302 ? -14.948 -6.050 19.189 1.00 86.88 302 ILE A N 1
ATOM 2323 C CA . ILE A 1 302 ? -13.705 -5.279 19.126 1.00 86.88 302 ILE A CA 1
ATOM 2324 C C . ILE A 1 302 ? -13.561 -4.614 17.763 1.00 86.88 302 ILE A C 1
ATOM 2326 O O . ILE A 1 302 ? -13.591 -5.273 16.722 1.00 86.88 302 ILE A O 1
ATOM 2330 N N . LEU A 1 303 ? -13.309 -3.307 17.788 1.00 87.38 303 LEU A N 1
ATOM 2331 C CA . LEU A 1 303 ? -12.820 -2.561 16.639 1.00 87.38 303 LEU A CA 1
ATOM 2332 C C . LEU A 1 303 ? -11.289 -2.643 16.574 1.00 87.38 303 LEU A C 1
ATOM 2334 O O . LEU A 1 303 ? -10.584 -2.160 17.461 1.00 87.38 303 LEU A O 1
ATOM 2338 N N . TYR A 1 304 ? -10.757 -3.223 15.508 1.00 91.19 304 TYR A N 1
ATOM 2339 C CA . TYR A 1 304 ? -9.329 -3.184 15.224 1.00 91.19 304 TYR A CA 1
ATOM 2340 C C . TYR A 1 304 ? -8.965 -1.878 14.507 1.00 91.19 304 TYR A C 1
ATOM 2342 O O . TYR A 1 304 ? -9.665 -1.463 13.589 1.00 91.19 304 TYR A O 1
ATOM 2350 N N . VAL A 1 305 ? -7.883 -1.213 14.912 1.00 91.25 305 VAL A N 1
ATOM 2351 C CA . VAL A 1 305 ? -7.438 0.064 14.332 1.00 91.25 305 VAL A CA 1
ATOM 2352 C C . VAL A 1 305 ? -5.978 -0.048 13.904 1.00 91.25 305 VAL A C 1
ATOM 2354 O O . VAL A 1 305 ? -5.092 -0.232 14.745 1.00 91.25 305 VAL A O 1
ATOM 2357 N N . ASN A 1 306 ? -5.709 0.090 12.602 1.00 90.81 306 ASN A N 1
ATOM 2358 C CA . ASN A 1 306 ? -4.345 0.080 12.070 1.00 90.81 306 ASN A CA 1
ATOM 2359 C C . ASN A 1 306 ? -4.205 0.879 10.760 1.00 90.81 306 ASN A C 1
ATOM 2361 O O . ASN A 1 306 ? -4.861 0.608 9.753 1.00 90.81 306 ASN A O 1
ATOM 2365 N N . PHE A 1 307 ? -3.262 1.823 10.742 1.00 86.12 307 PHE A N 1
ATOM 2366 C CA . PHE A 1 307 ? -2.962 2.672 9.581 1.00 86.12 307 PHE A CA 1
ATOM 2367 C C . PHE A 1 307 ? -1.702 2.245 8.810 1.00 86.12 307 PHE A C 1
ATOM 2369 O O . PHE A 1 307 ? -1.187 3.001 7.984 1.00 86.12 307 PHE A O 1
ATOM 2376 N N . GLY A 1 308 ? -1.202 1.033 9.061 1.00 81.12 308 GLY A N 1
ATOM 2377 C CA . GLY A 1 308 ? -0.051 0.472 8.362 1.00 81.12 308 GLY A CA 1
ATOM 2378 C C . GLY A 1 308 ? 1.284 1.033 8.853 1.00 81.12 308 GLY A C 1
ATOM 2379 O O . GLY A 1 308 ? 1.377 1.668 9.901 1.00 81.12 308 GLY A O 1
ATOM 2380 N N . SER A 1 309 ? 2.347 0.771 8.094 1.00 71.19 309 SER A N 1
ATOM 2381 C CA . SER A 1 309 ? 3.744 1.002 8.498 1.00 71.19 309 SER A CA 1
ATOM 2382 C C . SER A 1 309 ? 4.364 2.309 7.988 1.00 71.19 309 SER A C 1
ATOM 2384 O O . SER A 1 309 ? 5.526 2.592 8.275 1.00 71.19 309 SER A O 1
ATOM 2386 N N . ILE A 1 310 ? 3.630 3.106 7.209 1.00 59.44 310 ILE A N 1
ATOM 2387 C CA . ILE A 1 310 ? 4.174 4.317 6.563 1.00 59.44 310 ILE A CA 1
ATOM 2388 C C . ILE A 1 310 ? 3.369 5.564 6.921 1.00 59.44 310 ILE A C 1
ATOM 2390 O O . ILE A 1 310 ? 3.932 6.658 6.977 1.00 59.44 310 ILE A O 1
ATOM 2394 N N . THR A 1 311 ? 2.074 5.410 7.193 1.00 69.56 311 THR A N 1
ATOM 2395 C CA . THR A 1 311 ? 1.195 6.517 7.563 1.00 69.56 311 THR A CA 1
ATOM 2396 C C . THR A 1 311 ? 1.694 7.220 8.816 1.00 69.56 311 THR A C 1
ATOM 2398 O O . THR A 1 311 ? 2.089 6.575 9.792 1.00 69.56 311 THR A O 1
ATOM 2401 N N . VAL A 1 312 ? 1.661 8.551 8.760 1.00 68.75 312 VAL A N 1
ATOM 2402 C CA . VAL A 1 312 ? 1.975 9.445 9.871 1.00 68.75 312 VAL A CA 1
ATOM 2403 C C . VAL A 1 312 ? 0.784 10.373 10.062 1.00 68.75 312 VAL A C 1
ATOM 2405 O O . VAL A 1 312 ? 0.416 11.092 9.134 1.00 68.75 312 VAL A O 1
ATOM 2408 N N . LEU A 1 313 ? 0.209 10.348 11.256 1.00 72.88 313 LEU A N 1
ATOM 2409 C CA . LEU A 1 313 ? -0.851 11.238 11.700 1.00 72.88 313 LEU A CA 1
ATOM 2410 C C . LEU A 1 313 ? -0.252 12.545 12.223 1.00 72.88 313 LEU A C 1
ATOM 2412 O O . LEU A 1 313 ? 0.851 12.570 12.788 1.00 72.88 313 LEU A O 1
ATOM 2416 N N . SER A 1 314 ? -0.992 13.638 12.061 1.00 73.62 314 SER A N 1
ATOM 2417 C CA . SER A 1 314 ? -0.726 14.842 12.843 1.00 73.62 314 SER A CA 1
ATOM 2418 C C . SER A 1 314 ? -1.128 14.621 14.314 1.00 73.62 314 SER A C 1
ATOM 2420 O O . SER A 1 314 ? -1.929 13.726 14.604 1.00 73.62 314 SER A O 1
ATOM 2422 N N . PRO A 1 315 ? -0.581 15.396 15.267 1.00 75.62 315 PRO A N 1
ATOM 2423 C CA . PRO A 1 315 ? -1.014 15.332 16.663 1.00 75.62 315 PRO A CA 1
ATOM 2424 C C . PRO A 1 315 ? -2.522 15.563 16.827 1.00 75.62 315 PRO A C 1
ATOM 2426 O O . PRO A 1 315 ? -3.169 14.851 17.589 1.00 75.62 315 PRO A O 1
ATOM 2429 N N . GLU A 1 316 ? -3.088 16.497 16.062 1.00 74.12 316 GLU A N 1
ATOM 2430 C CA . GLU A 1 316 ? -4.522 16.800 16.056 1.00 74.12 316 GLU A CA 1
ATOM 2431 C C . GLU A 1 316 ? -5.322 15.586 15.578 1.00 74.12 316 GLU A C 1
ATOM 2433 O O . GLU A 1 316 ? -6.286 15.184 16.221 1.00 74.12 316 GLU A O 1
ATOM 2438 N N . GLN A 1 317 ? -4.864 14.933 14.503 1.00 76.44 317 GLN A N 1
ATOM 2439 C CA . GLN A 1 317 ? -5.497 13.715 14.010 1.00 76.44 317 GLN A CA 1
ATOM 2440 C C . GLN A 1 317 ? -5.467 12.593 15.049 1.00 76.44 317 GLN A C 1
ATOM 2442 O O . GLN A 1 317 ? -6.472 11.912 15.238 1.00 76.44 317 GLN A O 1
ATOM 2447 N N . LEU A 1 318 ? -4.337 12.398 15.740 1.00 80.44 318 LEU A N 1
ATOM 2448 C CA . LEU A 1 318 ? -4.231 11.383 16.790 1.00 80.44 318 LEU A CA 1
ATOM 2449 C C . LEU A 1 318 ? -5.233 11.640 17.924 1.00 80.44 318 LEU A C 1
ATOM 2451 O O . LEU A 1 318 ? -5.911 10.704 18.346 1.00 80.44 318 LEU A O 1
ATOM 2455 N N . LEU A 1 319 ? -5.315 12.882 18.412 1.00 77.94 319 LEU A N 1
ATOM 2456 C CA . LEU A 1 319 ? -6.211 13.261 19.508 1.00 77.94 319 LEU A CA 1
ATOM 2457 C C . LEU A 1 319 ? -7.681 13.048 19.153 1.00 77.94 319 LEU A C 1
ATOM 2459 O O . LEU A 1 319 ? -8.473 12.646 19.998 1.00 77.94 319 LEU A O 1
ATOM 2463 N N . GLU A 1 320 ? -8.033 13.256 17.898 1.00 77.38 320 GLU A N 1
ATOM 2464 C CA . GLU A 1 320 ? -9.408 13.141 17.422 1.00 77.38 320 GLU A CA 1
ATOM 2465 C C . GLU A 1 320 ? -9.799 11.690 17.148 1.00 77.38 320 GLU A C 1
ATOM 2467 O O . GLU A 1 320 ? -10.885 11.263 17.539 1.00 77.38 320 GLU A O 1
ATOM 2472 N N . PHE A 1 321 ? -8.881 10.863 16.631 1.00 80.31 321 PHE A N 1
ATOM 2473 C CA . PHE A 1 321 ? -9.081 9.411 16.643 1.00 80.31 321 PHE A CA 1
ATOM 2474 C C . PHE A 1 321 ? -9.229 8.877 18.069 1.00 80.31 321 PHE A C 1
ATOM 2476 O O . PHE A 1 321 ? -10.124 8.079 18.336 1.00 80.31 321 PHE A O 1
ATOM 2483 N N . ALA A 1 322 ? -8.386 9.336 18.992 1.00 81.06 322 ALA A N 1
ATOM 2484 C CA . ALA A 1 322 ? -8.476 8.992 20.403 1.00 81.06 322 ALA A CA 1
ATOM 2485 C C . ALA A 1 322 ? -9.830 9.392 21.015 1.00 81.06 322 ALA A C 1
ATOM 2487 O O . ALA A 1 322 ? -10.497 8.553 21.622 1.00 81.06 322 ALA A O 1
ATOM 2488 N N . GLY A 1 323 ? -10.256 10.640 20.817 1.00 77.38 323 GLY A N 1
ATOM 2489 C CA . GLY A 1 323 ? -11.537 11.155 21.300 1.00 77.38 323 GLY A CA 1
ATOM 2490 C C . GLY A 1 323 ? -12.725 10.406 20.699 1.00 77.38 323 GLY A C 1
ATOM 2491 O O . GLY A 1 323 ? -13.605 9.959 21.433 1.00 77.38 323 GLY A O 1
ATOM 2492 N N . GLY A 1 324 ? -12.718 10.178 19.384 1.00 77.06 324 GLY A N 1
ATOM 2493 C CA . GLY A 1 324 ? -13.746 9.405 18.690 1.00 77.06 324 GLY A CA 1
ATOM 2494 C C . GLY A 1 324 ? -13.854 7.971 19.209 1.00 77.06 324 GLY A C 1
ATOM 2495 O O . GLY A 1 324 ? -14.952 7.503 19.503 1.00 77.06 324 GLY A O 1
ATOM 2496 N N . LEU A 1 325 ? -12.721 7.291 19.411 1.00 80.12 325 LEU A N 1
ATOM 2497 C CA . LEU A 1 325 ? -12.690 5.940 19.978 1.00 80.12 325 LEU A CA 1
ATOM 2498 C C . LEU A 1 325 ? -13.206 5.907 21.422 1.00 80.12 325 LEU A C 1
ATOM 2500 O O . LEU A 1 325 ? -13.991 5.017 21.757 1.00 80.12 325 LEU A O 1
ATOM 2504 N N . ALA A 1 326 ? -12.828 6.874 22.260 1.00 79.19 326 ALA A N 1
ATOM 2505 C CA . ALA A 1 326 ? -13.334 6.979 23.628 1.00 79.19 326 ALA A CA 1
ATOM 2506 C C . ALA A 1 326 ? -14.861 7.206 23.656 1.00 79.19 326 ALA A C 1
ATOM 2508 O O . ALA A 1 326 ? -15.580 6.496 24.365 1.00 79.19 326 ALA A O 1
ATOM 2509 N N . ASN A 1 327 ? -15.366 8.116 22.817 1.00 76.88 327 ASN A N 1
ATOM 2510 C CA . ASN A 1 327 ? -16.791 8.460 22.721 1.00 76.88 327 ASN A CA 1
ATOM 2511 C C . ASN A 1 327 ? -17.644 7.351 22.088 1.00 76.88 327 ASN A C 1
ATOM 2513 O O . ASN A 1 327 ? -18.834 7.229 22.385 1.00 76.88 327 ASN A O 1
ATOM 2517 N N . SER A 1 328 ? -17.035 6.492 21.267 1.00 74.94 328 SER A N 1
ATOM 2518 C CA . SER A 1 328 ? -17.691 5.336 20.646 1.00 74.94 328 SER A CA 1
ATOM 2519 C C . SER A 1 328 ? -18.234 4.318 21.666 1.00 74.94 328 SER A C 1
ATOM 2521 O O . SER A 1 328 ? -19.116 3.508 21.362 1.00 74.94 328 SER A O 1
ATOM 2523 N N . ASN A 1 329 ? -17.701 4.338 22.893 1.00 76.31 329 ASN A N 1
ATOM 2524 C CA . ASN A 1 329 ? -18.018 3.405 23.972 1.00 76.31 329 ASN A CA 1
ATOM 2525 C C . ASN A 1 329 ? -17.722 1.920 23.641 1.00 76.31 329 ASN A C 1
ATOM 2527 O O . ASN A 1 329 ? -18.189 1.028 24.357 1.00 76.31 329 ASN A O 1
ATOM 2531 N N . GLN A 1 330 ? -16.947 1.641 22.584 1.00 76.44 330 GLN A N 1
ATOM 2532 C CA . GLN A 1 330 ? -16.545 0.287 22.180 1.00 76.44 330 GLN A CA 1
ATOM 2533 C C . GLN A 1 330 ? -15.218 -0.149 22.774 1.00 76.44 330 GLN A C 1
ATOM 2535 O O . GLN A 1 330 ? -14.391 0.668 23.180 1.00 76.44 330 GLN A O 1
ATOM 2540 N N . HIS A 1 331 ? -14.991 -1.461 22.749 1.00 85.44 331 HIS A N 1
ATOM 2541 C CA . HIS A 1 331 ? -13.650 -2.001 22.879 1.00 85.44 331 HIS A CA 1
ATOM 2542 C C . HIS A 1 331 ? -12.909 -1.883 21.555 1.00 85.44 331 HIS A C 1
ATOM 2544 O O . HIS A 1 331 ? -13.460 -2.144 20.486 1.00 85.44 331 HIS A O 1
ATOM 2550 N N . PHE A 1 332 ? -11.640 -1.511 21.633 1.00 87.31 332 PHE A N 1
ATOM 2551 C CA . PHE A 1 332 ? -10.792 -1.416 20.458 1.00 87.31 332 PHE A CA 1
ATOM 2552 C C . PHE A 1 332 ? -9.383 -1.914 20.749 1.00 87.31 332 PHE A C 1
ATOM 2554 O O . PHE A 1 332 ? -8.897 -1.882 21.882 1.00 87.31 332 PHE A O 1
ATOM 2561 N N . LEU A 1 333 ? -8.733 -2.381 19.693 1.00 89.88 333 LEU A N 1
ATOM 2562 C CA . LEU A 1 333 ? -7.324 -2.731 19.673 1.00 89.88 333 LEU A CA 1
ATOM 2563 C C . LEU A 1 333 ? -6.642 -1.807 18.670 1.00 89.88 333 LEU A C 1
ATOM 2565 O O . LEU A 1 333 ? -6.882 -1.921 17.469 1.00 89.88 333 LEU A O 1
ATOM 2569 N N . TRP A 1 334 ? -5.792 -0.907 19.156 1.00 89.62 334 TRP A N 1
ATOM 2570 C CA . TRP A 1 334 ? -5.143 0.098 18.321 1.00 89.62 334 TRP A CA 1
ATOM 2571 C C . TRP A 1 334 ? -3.641 -0.147 18.198 1.00 89.62 334 TRP A C 1
ATOM 2573 O O . TRP A 1 334 ? -2.907 -0.197 19.188 1.00 89.62 334 TRP A O 1
ATOM 2583 N N . ILE A 1 335 ? -3.181 -0.282 16.953 1.00 86.88 335 ILE A N 1
ATOM 2584 C CA . ILE A 1 335 ? -1.763 -0.340 16.607 1.00 86.88 335 ILE A CA 1
ATOM 2585 C C . ILE A 1 335 ? -1.161 1.062 16.604 1.00 86.88 335 ILE A C 1
ATOM 2587 O O . ILE A 1 335 ? -1.384 1.848 15.681 1.00 86.88 335 ILE A O 1
ATOM 2591 N N . ILE A 1 336 ? -0.366 1.359 17.633 1.00 78.94 336 ILE A N 1
ATOM 2592 C CA . ILE A 1 336 ? 0.312 2.648 17.799 1.00 78.94 336 ILE A CA 1
ATOM 2593 C C . ILE A 1 336 ? 1.813 2.440 17.681 1.00 78.94 336 ILE A C 1
ATOM 2595 O O . ILE A 1 336 ? 2.491 1.982 18.601 1.00 78.94 336 ILE A O 1
ATOM 2599 N N . ARG A 1 337 ? 2.336 2.786 16.507 1.00 74.69 337 ARG A N 1
ATOM 2600 C CA . ARG A 1 337 ? 3.764 2.710 16.203 1.00 74.69 337 ARG A CA 1
ATOM 2601 C C . ARG A 1 337 ? 4.478 3.929 16.803 1.00 74.69 337 ARG A C 1
ATOM 2603 O O . ARG A 1 337 ? 3.899 5.015 16.775 1.00 74.69 337 ARG A O 1
ATOM 2610 N N . PRO A 1 338 ? 5.735 3.811 17.266 1.00 63.81 338 PRO A N 1
ATOM 2611 C CA . PRO A 1 338 ? 6.485 4.955 17.799 1.00 63.81 338 PRO A CA 1
ATOM 2612 C C . PRO A 1 338 ? 6.623 6.133 16.818 1.00 63.81 338 PRO A C 1
ATOM 2614 O O . PRO A 1 338 ? 6.804 7.269 17.233 1.00 63.81 338 PRO A O 1
ATOM 2617 N N . ASP A 1 339 ? 6.544 5.867 15.514 1.00 60.78 339 ASP A N 1
ATOM 2618 C CA . ASP A 1 339 ? 6.639 6.844 14.427 1.00 60.78 339 ASP A CA 1
ATOM 2619 C C . ASP A 1 339 ? 5.277 7.246 13.832 1.00 60.78 339 ASP A C 1
ATOM 2621 O O . ASP A 1 339 ? 5.241 7.910 12.793 1.00 60.78 339 ASP A O 1
ATOM 2625 N N . LEU A 1 340 ? 4.162 6.847 14.460 1.00 63.34 340 LEU A N 1
ATOM 2626 C CA . LEU A 1 340 ? 2.816 7.145 13.963 1.00 63.34 340 LEU A CA 1
ATOM 2627 C C . LEU A 1 340 ? 2.495 8.644 14.018 1.00 63.34 340 LEU A C 1
ATOM 2629 O O . LEU A 1 340 ? 1.732 9.106 13.181 1.00 63.34 340 LEU A O 1
ATOM 2633 N N . VAL A 1 341 ? 3.085 9.410 14.941 1.00 59.56 341 VAL A N 1
ATOM 2634 C CA . VAL A 1 341 ? 2.896 10.868 15.033 1.00 59.56 341 VAL A CA 1
ATOM 2635 C C . VAL A 1 341 ? 4.209 11.600 14.802 1.00 59.56 341 VAL A C 1
ATOM 2637 O O . VAL A 1 341 ? 5.290 11.124 15.137 1.00 59.56 341 VAL A O 1
ATOM 2640 N N . SER A 1 342 ? 4.136 12.778 14.180 1.00 51.78 342 SER A N 1
ATOM 2641 C CA . SER A 1 342 ? 5.323 13.571 13.849 1.00 51.78 342 SER A CA 1
ATOM 2642 C C . SER A 1 342 ? 6.027 14.248 15.036 1.00 51.78 342 SER A C 1
ATOM 2644 O O . SER A 1 342 ? 7.058 14.881 14.796 1.00 51.78 342 SER A O 1
ATOM 2646 N N . SER A 1 343 ? 5.500 14.145 16.261 1.00 50.72 343 SER A N 1
ATOM 2647 C CA . SER A 1 343 ? 6.044 14.745 17.490 1.00 50.72 343 SER A CA 1
ATOM 2648 C C . SER A 1 343 ? 6.382 13.681 18.543 1.00 50.72 343 SER A C 1
ATOM 2650 O O . SER A 1 343 ? 5.764 12.622 18.584 1.00 50.72 343 SER A O 1
ATOM 2652 N N . GLU A 1 344 ? 7.364 13.973 19.400 1.00 47.75 344 GLU A N 1
ATOM 2653 C CA . GLU A 1 344 ? 7.829 13.073 20.474 1.00 47.75 344 GLU A CA 1
ATOM 2654 C C . GLU A 1 344 ? 6.904 13.063 21.715 1.00 47.75 344 GLU A C 1
ATOM 2656 O O . GLU A 1 344 ? 7.118 12.274 22.627 1.00 47.75 344 GLU A O 1
ATOM 2661 N N . GLU A 1 345 ? 5.850 13.891 21.745 1.00 48.09 345 GLU A N 1
ATOM 2662 C CA . GLU A 1 345 ? 5.024 14.166 22.939 1.00 48.09 345 GLU A CA 1
ATOM 2663 C C . GLU A 1 345 ? 3.516 13.960 22.712 1.00 48.09 345 GLU A C 1
ATOM 2665 O O . GLU A 1 345 ? 2.680 14.638 23.309 1.00 48.09 345 GLU A O 1
ATOM 2670 N N . ALA A 1 346 ? 3.119 13.052 21.823 1.00 52.19 346 ALA A N 1
ATOM 2671 C CA . ALA A 1 346 ? 1.700 12.767 21.640 1.00 52.19 346 ALA A CA 1
ATOM 2672 C C . ALA A 1 346 ? 1.170 11.916 22.814 1.00 52.19 346 ALA A C 1
ATOM 2674 O O . ALA A 1 346 ? 1.232 10.686 22.793 1.00 52.19 346 ALA A O 1
ATOM 2675 N N . VAL A 1 347 ? 0.687 12.581 23.868 1.00 61.69 347 VAL A N 1
ATOM 2676 C CA . VAL A 1 347 ? 0.028 11.939 25.015 1.00 61.69 347 VAL A CA 1
ATOM 2677 C C . VAL A 1 347 ? -1.429 11.665 24.651 1.00 61.69 347 VAL A C 1
ATOM 2679 O O . VAL A 1 347 ? -2.189 12.583 24.355 1.00 61.69 347 VAL A O 1
ATOM 2682 N N . LEU A 1 348 ? -1.817 10.391 24.661 1.00 68.00 348 LEU A N 1
ATOM 2683 C CA . LEU A 1 348 ? -3.207 9.989 24.455 1.00 68.00 348 LEU A CA 1
ATOM 2684 C C . LEU A 1 348 ? -4.042 10.280 25.716 1.00 68.00 348 LEU A C 1
ATOM 2686 O O . LEU A 1 348 ? -3.536 10.044 26.818 1.00 68.00 348 LEU A O 1
ATOM 2690 N N . PRO A 1 349 ? -5.308 10.717 25.572 1.00 68.12 349 PRO A N 1
ATOM 2691 C CA . PRO A 1 349 ? -6.235 10.889 26.691 1.00 68.12 349 PRO A CA 1
ATOM 2692 C C . PRO A 1 349 ? -6.401 9.599 27.517 1.00 68.12 349 PRO A C 1
ATOM 2694 O O . PRO A 1 349 ? -6.373 8.490 26.971 1.00 68.12 349 PRO A O 1
ATOM 2697 N N . GLU A 1 350 ? -6.579 9.722 28.836 1.00 69.62 350 GLU A N 1
ATOM 2698 C CA . GLU A 1 350 ? -6.713 8.571 29.749 1.00 69.62 350 GLU A CA 1
ATOM 2699 C C . GLU A 1 350 ? -7.981 7.748 29.467 1.00 69.62 350 GLU A C 1
ATOM 2701 O O . GLU A 1 350 ? -7.992 6.528 29.635 1.00 69.62 350 GLU A O 1
ATOM 2706 N N . GLU A 1 351 ? -9.029 8.384 28.947 1.00 68.06 351 GLU A N 1
ATOM 2707 C CA . GLU A 1 351 ? -10.314 7.773 28.594 1.00 68.06 351 GLU A CA 1
ATOM 2708 C C . GLU A 1 351 ? -10.148 6.650 27.555 1.00 68.06 351 GLU A C 1
ATOM 2710 O O . GLU A 1 351 ? -10.833 5.625 27.610 1.00 68.06 351 GLU A O 1
ATOM 2715 N N . VAL A 1 352 ? -9.171 6.796 26.653 1.00 70.19 352 VAL A N 1
ATOM 2716 C CA . VAL A 1 352 ? -8.815 5.801 25.627 1.00 70.19 352 VAL A CA 1
ATOM 2717 C C . VAL A 1 352 ? -8.271 4.523 26.269 1.00 70.19 352 VAL A C 1
ATOM 2719 O O . VAL A 1 352 ? -8.531 3.418 25.787 1.00 70.19 352 VAL A O 1
ATOM 2722 N N . LYS A 1 353 ? -7.547 4.643 27.387 1.00 68.12 353 LYS A N 1
ATOM 2723 C CA . LYS A 1 353 ? -6.905 3.510 28.074 1.00 68.12 353 LYS A CA 1
ATOM 2724 C C . LYS A 1 353 ? -7.898 2.641 28.843 1.00 68.12 353 LYS A C 1
ATOM 2726 O O . LYS A 1 353 ? -7.595 1.486 29.127 1.00 68.12 353 LYS A O 1
ATOM 2731 N N . VAL A 1 354 ? -9.089 3.158 29.154 1.00 68.62 354 VAL A N 1
ATOM 2732 C CA . VAL A 1 354 ? -10.115 2.411 29.903 1.00 68.62 354 VAL A CA 1
ATOM 2733 C C . VAL A 1 354 ? -10.702 1.271 29.063 1.00 68.62 354 VAL A C 1
ATOM 2735 O O . VAL A 1 354 ? -10.969 0.184 29.578 1.00 68.62 354 VAL A O 1
ATOM 2738 N N . ARG A 1 355 ? -10.910 1.498 27.760 1.00 72.69 355 ARG A N 1
ATOM 2739 C CA . ARG A 1 355 ? -11.592 0.540 26.866 1.00 72.69 355 ARG A CA 1
ATOM 2740 C C . ARG A 1 355 ? -10.721 0.006 25.734 1.00 72.69 355 ARG A C 1
ATOM 2742 O O . ARG A 1 355 ? -11.084 -1.027 25.164 1.00 72.69 355 ARG A O 1
ATOM 2749 N N . GLY A 1 356 ? -9.593 0.656 25.461 1.00 78.44 356 GLY A N 1
ATOM 2750 C CA . GLY A 1 356 ? -8.661 0.313 24.397 1.00 78.44 356 GLY A CA 1
ATOM 2751 C C . GLY A 1 356 ? -7.418 -0.425 24.871 1.00 78.44 356 GLY A C 1
ATOM 2752 O O . GLY A 1 356 ? -6.809 -0.051 25.870 1.00 78.44 356 GLY A O 1
ATOM 2753 N N . GLU A 1 357 ? -6.998 -1.439 24.117 1.00 83.56 357 GLU A N 1
ATOM 2754 C CA . GLU A 1 357 ? -5.627 -1.949 24.198 1.00 83.56 357 GLU A CA 1
ATOM 2755 C C . GLU A 1 357 ? -4.783 -1.277 23.115 1.00 83.56 357 GLU A C 1
ATOM 2757 O O . GLU A 1 357 ? -5.161 -1.258 21.942 1.00 83.56 357 GLU A O 1
ATOM 2762 N N . MET A 1 358 ? -3.622 -0.754 23.500 1.00 81.75 358 MET A N 1
ATOM 2763 C CA . MET A 1 358 ? -2.665 -0.149 22.578 1.00 81.75 358 MET A CA 1
ATOM 2764 C C . MET A 1 358 ? -1.410 -1.005 22.524 1.00 81.75 358 MET A C 1
ATOM 2766 O O . MET A 1 358 ? -0.754 -1.237 23.541 1.00 81.75 358 MET A O 1
ATOM 2770 N N . VAL A 1 359 ? -1.067 -1.471 21.329 1.00 79.25 359 VAL A N 1
ATOM 2771 C CA . VAL A 1 359 ? 0.125 -2.295 21.099 1.00 79.25 359 VAL A CA 1
ATOM 2772 C C . VAL A 1 359 ? 0.916 -1.727 19.933 1.00 79.25 359 VAL A C 1
ATOM 2774 O O . VAL A 1 359 ? 0.340 -1.171 19.004 1.00 79.25 359 VAL A O 1
ATOM 2777 N N . TRP A 1 360 ? 2.246 -1.857 19.951 1.00 72.56 360 TRP A N 1
ATOM 2778 C CA . TRP A 1 360 ? 3.043 -1.323 18.840 1.00 72.56 360 TRP A CA 1
ATOM 2779 C C . TRP A 1 360 ? 2.825 -2.129 17.556 1.00 72.56 360 TRP A C 1
ATOM 2781 O O . TRP A 1 360 ? 2.874 -1.573 16.459 1.00 72.56 360 TRP A O 1
ATOM 2791 N N . TRP A 1 361 ? 2.637 -3.446 17.686 1.00 79.00 361 TRP A N 1
ATOM 2792 C CA . TRP A 1 361 ? 2.510 -4.378 16.572 1.00 79.00 361 TRP A CA 1
ATOM 2793 C C . TRP A 1 361 ? 1.813 -5.667 17.004 1.00 79.00 361 TRP A C 1
ATOM 2795 O O . TRP A 1 361 ? 1.944 -6.116 18.147 1.00 79.00 361 TRP A O 1
ATOM 2805 N N . CYS A 1 362 ? 1.108 -6.276 16.057 1.00 80.88 362 CYS A N 1
ATOM 2806 C CA . CYS A 1 362 ? 0.540 -7.611 16.154 1.00 80.88 362 CYS A CA 1
ATOM 2807 C C . CYS A 1 362 ? 0.509 -8.269 14.766 1.00 80.88 362 CYS A C 1
ATOM 2809 O O . CYS A 1 362 ? 0.662 -7.602 13.739 1.00 80.88 362 CYS A O 1
ATOM 2811 N N . SER A 1 363 ? 0.262 -9.579 14.730 1.00 84.88 363 SER A N 1
ATOM 2812 C CA . SER A 1 363 ? -0.056 -10.280 13.485 1.00 84.88 363 SER A CA 1
ATOM 2813 C C . SER A 1 363 ? -1.464 -9.885 13.021 1.00 84.88 363 SER A C 1
ATOM 2815 O O . SER A 1 363 ? -2.444 -10.445 13.505 1.00 84.88 363 SER A O 1
ATOM 2817 N N . GLN A 1 364 ? -1.548 -8.913 12.103 1.00 88.19 364 GLN A N 1
ATOM 2818 C CA . GLN A 1 364 ? -2.810 -8.362 11.590 1.00 88.19 364 GLN A CA 1
ATOM 2819 C C . GLN A 1 364 ? -3.743 -9.450 11.044 1.00 88.19 364 GLN A C 1
ATOM 2821 O O . GLN A 1 364 ? -4.883 -9.516 11.487 1.00 88.19 364 GLN A O 1
ATOM 2826 N N . GLU A 1 365 ? -3.234 -10.348 10.193 1.00 85.44 365 GLU A N 1
ATOM 2827 C CA . GLU A 1 365 ? -3.977 -11.509 9.668 1.00 85.44 365 GLU A CA 1
ATOM 2828 C C . GLU A 1 365 ? -4.697 -12.285 10.788 1.00 85.44 365 GLU A C 1
ATOM 2830 O O . GLU A 1 365 ? -5.890 -12.557 10.716 1.00 85.44 365 GLU A O 1
ATOM 2835 N N . ARG A 1 366 ? -3.991 -12.587 11.886 1.00 84.62 366 ARG A N 1
ATOM 2836 C CA . ARG A 1 366 ? -4.559 -13.330 13.021 1.00 84.62 366 ARG A CA 1
ATOM 2837 C C . ARG A 1 366 ? -5.525 -12.510 13.869 1.00 84.62 366 ARG A C 1
ATOM 2839 O O . ARG A 1 366 ? -6.371 -13.098 14.533 1.00 84.62 366 ARG A O 1
ATOM 2846 N N . VAL A 1 367 ? -5.351 -11.192 13.925 1.00 89.94 367 VAL A N 1
ATOM 2847 C CA . VAL A 1 367 ? -6.295 -10.304 14.611 1.00 89.94 367 VAL A CA 1
ATOM 2848 C C . VAL A 1 367 ? -7.593 -10.227 13.821 1.00 89.94 367 VAL A C 1
ATOM 2850 O O . VAL A 1 367 ? -8.648 -10.404 14.414 1.00 89.94 367 VAL A O 1
ATOM 2853 N N . LEU A 1 368 ? -7.518 -10.042 12.503 1.00 89.62 368 LEU A N 1
ATOM 2854 C CA . LEU A 1 368 ? -8.690 -10.013 11.626 1.00 89.62 368 LEU A CA 1
ATOM 2855 C C . LEU A 1 368 ? -9.438 -11.354 11.621 1.00 89.62 368 LEU A C 1
ATOM 2857 O O . LEU A 1 368 ? -10.660 -11.351 11.653 1.00 89.62 368 LEU A O 1
ATOM 2861 N N . ALA A 1 369 ? -8.725 -12.480 11.699 1.00 88.31 369 ALA A N 1
ATOM 2862 C CA . ALA A 1 369 ? -9.331 -13.809 11.829 1.00 88.31 369 ALA A CA 1
ATOM 2863 C C . ALA A 1 369 ? -9.899 -14.115 13.235 1.00 88.31 369 ALA A C 1
ATOM 2865 O O . ALA A 1 369 ? -10.461 -15.188 13.467 1.00 88.31 369 ALA A O 1
ATOM 2866 N N . HIS A 1 370 ? -9.695 -13.241 14.229 1.00 88.75 370 HIS A N 1
ATOM 2867 C CA . HIS A 1 370 ? -10.112 -13.518 15.601 1.00 88.75 370 HIS A CA 1
ATOM 2868 C C . HIS A 1 370 ? -11.619 -13.247 15.779 1.00 88.75 370 HIS A C 1
ATOM 2870 O O . HIS A 1 370 ? -12.045 -12.122 15.536 1.00 88.75 370 HIS A O 1
ATOM 2876 N N . PRO A 1 371 ? -12.419 -14.180 16.341 1.00 87.56 371 PRO A N 1
ATOM 2877 C CA . PRO A 1 371 ? -13.881 -14.030 16.446 1.00 87.56 371 PRO A CA 1
ATOM 2878 C C . PRO A 1 371 ? -14.366 -12.797 17.220 1.00 87.56 371 PRO A C 1
ATOM 2880 O O . PRO A 1 371 ? -15.497 -12.353 17.059 1.00 87.56 371 PRO A O 1
ATOM 2883 N N . ALA A 1 372 ? -13.531 -12.259 18.111 1.00 89.06 372 ALA A N 1
ATOM 2884 C CA . ALA A 1 372 ? -13.849 -11.038 18.852 1.00 89.06 372 ALA A CA 1
ATOM 2885 C C . ALA A 1 372 ? -13.756 -9.760 17.998 1.00 89.06 372 ALA A C 1
ATOM 2887 O O . ALA A 1 372 ? -14.322 -8.743 18.393 1.00 89.06 372 ALA A O 1
ATOM 2888 N N . VAL A 1 373 ? -13.038 -9.779 16.869 1.00 88.44 373 VAL A N 1
ATOM 2889 C CA . VAL A 1 373 ? -12.903 -8.619 15.982 1.00 88.44 373 VAL A CA 1
ATOM 2890 C C . VAL A 1 373 ? -14.129 -8.529 15.095 1.00 88.44 373 VAL A C 1
ATOM 2892 O O . VAL A 1 373 ? -14.402 -9.419 14.302 1.00 88.44 373 VAL A O 1
ATOM 2895 N N . GLY A 1 374 ? -14.868 -7.437 15.255 1.00 83.94 374 GLY A N 1
ATOM 2896 C CA . GLY A 1 374 ? -16.078 -7.187 14.486 1.00 83.94 374 GLY A CA 1
ATOM 2897 C C . GLY A 1 374 ? -15.883 -6.174 13.368 1.00 83.94 374 GLY A C 1
ATOM 2898 O O . GLY A 1 374 ? -16.628 -6.200 12.399 1.00 83.94 374 GLY A O 1
ATOM 2899 N N . GLY A 1 375 ? -14.887 -5.289 13.463 1.00 85.75 375 GLY A N 1
ATOM 2900 C CA . GLY A 1 375 ? -14.643 -4.270 12.443 1.00 85.75 375 GLY A CA 1
ATOM 2901 C C . GLY A 1 375 ? -13.198 -3.792 12.401 1.00 85.75 375 GLY A C 1
ATOM 2902 O O . GLY A 1 375 ? -12.439 -3.991 13.353 1.00 85.75 375 GLY A O 1
ATOM 2903 N N . PHE A 1 376 ? -12.828 -3.131 11.305 1.00 89.56 376 PHE A N 1
ATOM 2904 C CA . PHE A 1 376 ? -11.463 -2.687 11.039 1.00 89.56 376 PHE A CA 1
ATOM 2905 C C . PHE A 1 376 ? -11.387 -1.234 10.544 1.00 89.56 376 PHE A C 1
ATOM 2907 O O . PHE A 1 376 ? -11.704 -0.933 9.398 1.00 89.56 376 PHE A O 1
ATOM 2914 N N . LEU A 1 377 ? -10.897 -0.318 11.376 1.00 89.19 377 LEU A N 1
ATOM 2915 C CA . LEU A 1 377 ? -10.518 1.030 10.954 1.00 89.19 377 LEU A CA 1
ATOM 2916 C C . LEU A 1 377 ? -9.138 0.999 10.281 1.00 89.19 377 LEU A C 1
ATOM 2918 O O . LEU A 1 377 ? -8.121 0.728 10.928 1.00 89.19 377 LEU A O 1
ATOM 2922 N N . THR A 1 378 ? -9.113 1.285 8.980 1.00 89.56 378 THR A N 1
ATOM 2923 C CA . THR A 1 378 ? -7.955 1.064 8.111 1.00 89.56 378 THR A CA 1
ATOM 2924 C C . THR A 1 378 ? -7.677 2.227 7.172 1.00 89.56 378 THR A C 1
ATOM 2926 O O . THR A 1 378 ? -8.571 2.897 6.664 1.00 89.56 378 THR A O 1
ATOM 2929 N N . HIS A 1 379 ? -6.398 2.407 6.858 1.00 87.69 379 HIS A N 1
ATOM 2930 C CA . HIS A 1 379 ? -5.922 3.314 5.816 1.00 87.69 379 HIS A CA 1
ATOM 2931 C C . HIS A 1 379 ? -6.202 2.840 4.379 1.00 87.69 379 HIS A C 1
ATOM 2933 O O . HIS A 1 379 ? -5.848 3.540 3.439 1.00 87.69 379 HIS A O 1
ATOM 2939 N N . CYS A 1 380 ? -6.812 1.664 4.188 1.00 87.75 380 CYS A N 1
ATOM 2940 C CA . CYS A 1 380 ? -7.135 1.102 2.866 1.00 87.75 380 CYS A CA 1
ATOM 2941 C C . CYS A 1 380 ? -5.907 0.793 1.993 1.00 87.75 380 CYS A C 1
ATOM 2943 O O . CYS A 1 380 ? -5.971 0.848 0.763 1.00 87.75 380 CYS A O 1
ATOM 2945 N N . GLY A 1 381 ? -4.771 0.458 2.615 1.00 88.19 381 GLY A N 1
ATOM 2946 C CA . GLY A 1 381 ? -3.678 -0.201 1.902 1.00 88.19 381 GLY A CA 1
ATOM 2947 C C . GLY A 1 381 ? -4.154 -1.542 1.337 1.00 88.19 381 GLY A C 1
ATOM 2948 O O . GLY A 1 381 ? -4.928 -2.247 1.992 1.00 88.19 381 GLY A O 1
ATOM 2949 N N . TRP A 1 382 ? -3.722 -1.892 0.125 1.00 90.44 382 TRP A N 1
ATOM 2950 C CA . TRP A 1 382 ? -4.326 -3.008 -0.607 1.00 90.44 382 TRP A CA 1
ATOM 2951 C C . TRP A 1 382 ? -4.181 -4.362 0.100 1.00 90.44 382 TRP A C 1
ATOM 2953 O O . TRP A 1 382 ? -5.167 -5.073 0.263 1.00 90.44 382 TRP A O 1
ATOM 2963 N N . ASN A 1 383 ? -3.005 -4.662 0.658 1.00 88.81 383 ASN A N 1
ATOM 2964 C CA . ASN A 1 383 ? -2.797 -5.891 1.436 1.00 88.81 383 ASN A CA 1
ATOM 2965 C C . ASN A 1 383 ? -3.743 -5.983 2.646 1.00 88.81 383 ASN A C 1
ATOM 2967 O O . ASN A 1 383 ? -4.444 -6.976 2.804 1.00 88.81 383 ASN A O 1
ATOM 2971 N N . SER A 1 384 ? -3.838 -4.916 3.451 1.00 89.31 384 SER A N 1
ATOM 2972 C CA . SER A 1 384 ? -4.772 -4.862 4.586 1.00 89.31 384 SER A CA 1
ATOM 2973 C C . SER A 1 384 ? -6.235 -5.004 4.148 1.00 89.31 384 SER A C 1
ATOM 2975 O O . SER A 1 384 ? -7.047 -5.543 4.893 1.00 89.31 384 SER A O 1
ATOM 2977 N N . THR A 1 385 ? -6.571 -4.506 2.956 1.00 88.31 385 THR A N 1
ATOM 2978 C CA . THR A 1 385 ? -7.921 -4.597 2.381 1.00 88.31 385 THR A CA 1
ATOM 2979 C C . THR A 1 385 ? -8.250 -6.044 2.021 1.00 88.31 385 THR A C 1
ATOM 2981 O O . THR A 1 385 ? -9.301 -6.541 2.413 1.00 88.31 385 THR A O 1
ATOM 2984 N N . LEU A 1 386 ? -7.336 -6.750 1.348 1.00 85.81 386 LEU A N 1
ATOM 2985 C CA . LEU A 1 386 ? -7.509 -8.167 1.017 1.00 85.81 386 LEU A CA 1
ATOM 2986 C C . LEU A 1 386 ? -7.594 -9.050 2.263 1.00 85.81 386 LEU A C 1
ATOM 2988 O O . LEU A 1 386 ? -8.436 -9.942 2.306 1.00 85.81 386 LEU A O 1
ATOM 2992 N N . GLU A 1 387 ? -6.766 -8.799 3.282 1.00 87.44 387 GLU A N 1
ATOM 2993 C CA . GLU A 1 387 ? -6.820 -9.539 4.552 1.00 87.44 387 GLU A CA 1
ATOM 2994 C C . GLU A 1 387 ? -8.193 -9.391 5.225 1.00 87.44 387 GLU A C 1
ATOM 2996 O O . GLU A 1 387 ? -8.791 -10.379 5.644 1.00 87.44 387 GLU A O 1
ATOM 3001 N N . ALA A 1 388 ? -8.734 -8.172 5.273 1.00 86.38 388 ALA A N 1
ATOM 3002 C CA . ALA A 1 388 ? -10.046 -7.912 5.860 1.00 86.38 388 ALA A CA 1
ATOM 3003 C C . ALA A 1 388 ? -11.188 -8.547 5.056 1.00 86.38 388 ALA A C 1
ATOM 3005 O O . ALA A 1 388 ? -12.088 -9.148 5.639 1.00 86.38 388 ALA A O 1
ATOM 3006 N N . LEU A 1 389 ? -11.133 -8.452 3.722 1.00 83.44 389 LEU A N 1
ATOM 3007 C CA . LEU A 1 389 ? -12.107 -9.089 2.834 1.00 83.44 389 LEU A CA 1
ATOM 3008 C C . LEU A 1 389 ? -12.077 -10.617 2.961 1.00 83.44 389 LEU A C 1
ATOM 3010 O O . LEU A 1 389 ? -13.141 -11.233 2.994 1.00 83.44 389 LEU A O 1
ATOM 3014 N N . SER A 1 390 ? -10.886 -11.211 3.080 1.00 83.12 390 SER A N 1
ATOM 3015 C CA . SER A 1 390 ? -10.713 -12.663 3.232 1.00 83.12 390 SER A CA 1
ATOM 3016 C C . SER A 1 390 ? -11.374 -13.172 4.511 1.00 83.12 390 SER A C 1
ATOM 3018 O O . SER A 1 390 ? -12.059 -14.188 4.482 1.00 83.12 390 SER A O 1
ATOM 3020 N N . GLU A 1 391 ? -11.235 -12.434 5.613 1.00 84.12 391 GLU A N 1
ATOM 3021 C CA . GLU A 1 391 ? -11.839 -12.784 6.907 1.00 84.12 391 GLU A CA 1
ATOM 3022 C C . GLU A 1 391 ? -13.285 -12.264 7.063 1.00 84.12 391 GLU A C 1
ATOM 3024 O O . GLU A 1 391 ? -13.936 -12.505 8.077 1.00 84.12 391 GLU A O 1
ATOM 3029 N N . GLY A 1 392 ? -13.822 -11.555 6.062 1.00 80.81 392 GLY A N 1
ATOM 3030 C CA . GLY A 1 392 ? -15.181 -11.009 6.094 1.00 80.81 392 GLY A CA 1
ATOM 3031 C C . GLY A 1 392 ? -15.390 -9.879 7.109 1.00 80.81 392 GLY A C 1
ATOM 3032 O O . GLY A 1 392 ? -16.528 -9.627 7.510 1.00 80.81 392 GLY A O 1
ATOM 3033 N N . VAL A 1 393 ? -14.319 -9.193 7.518 1.00 84.62 393 VAL A N 1
ATOM 3034 C CA . VAL A 1 393 ? -14.367 -8.113 8.513 1.00 84.62 393 VAL A CA 1
ATOM 3035 C C . VAL A 1 393 ? -14.737 -6.785 7.834 1.00 84.62 393 VAL A C 1
ATOM 3037 O O . VAL A 1 393 ? -14.012 -6.328 6.945 1.00 84.62 393 VAL A O 1
ATOM 3040 N N . PRO A 1 394 ? -15.829 -6.111 8.243 1.00 81.06 394 PRO A N 1
ATOM 3041 C CA . PRO A 1 394 ? -16.194 -4.802 7.709 1.00 81.06 394 PRO A CA 1
ATOM 3042 C C . PRO A 1 394 ? -15.163 -3.728 8.083 1.00 81.06 394 PRO A C 1
ATOM 3044 O O . PRO A 1 394 ? -14.580 -3.745 9.168 1.00 81.06 394 PRO A O 1
ATOM 3047 N N . MET A 1 395 ? -14.956 -2.759 7.191 1.00 82.81 395 MET A N 1
ATOM 3048 C CA . MET A 1 395 ? -13.930 -1.723 7.320 1.00 82.81 395 MET A CA 1
ATOM 3049 C C . MET A 1 395 ? -14.508 -0.307 7.506 1.00 82.81 395 MET A C 1
ATOM 3051 O O . MET A 1 395 ? -15.447 0.099 6.830 1.00 82.81 395 MET A O 1
ATOM 3055 N N . ILE A 1 396 ? -13.884 0.499 8.367 1.00 81.19 396 ILE A N 1
ATOM 3056 C CA . ILE A 1 396 ? -13.987 1.963 8.297 1.00 81.19 396 ILE A CA 1
ATOM 3057 C C . ILE A 1 396 ? -12.766 2.452 7.536 1.00 81.19 396 ILE A C 1
ATOM 3059 O O . ILE A 1 396 ? -11.624 2.219 7.940 1.00 81.19 396 ILE A O 1
ATOM 3063 N N . CYS A 1 397 ? -13.010 3.125 6.424 1.00 80.00 397 CYS A N 1
ATOM 3064 C CA . CYS A 1 397 ? -11.965 3.516 5.500 1.00 80.00 397 CYS A CA 1
ATOM 3065 C C . CYS A 1 397 ? -11.491 4.947 5.774 1.00 80.00 397 CYS A C 1
ATOM 3067 O O . CYS A 1 397 ? -12.275 5.893 5.696 1.00 80.00 397 CYS A O 1
ATOM 3069 N N . TRP A 1 398 ? -10.193 5.105 6.045 1.00 81.69 398 TRP A N 1
ATOM 3070 C CA . TRP A 1 398 ? -9.536 6.398 6.246 1.00 81.69 398 TRP A CA 1
ATOM 3071 C C . TRP A 1 398 ? -8.264 6.537 5.394 1.00 81.69 398 TRP A C 1
ATOM 3073 O O . TRP A 1 398 ? -7.149 6.391 5.900 1.00 81.69 398 TRP A O 1
ATOM 3083 N N . PRO A 1 399 ? -8.388 6.779 4.081 1.00 76.94 399 PRO A N 1
ATOM 3084 C CA . PRO A 1 399 ? -7.240 6.832 3.184 1.00 76.94 399 PRO A CA 1
ATOM 3085 C C . PRO A 1 399 ? -6.383 8.089 3.402 1.00 76.94 399 PRO A C 1
ATOM 3087 O O . PRO A 1 399 ? -6.901 9.171 3.674 1.00 76.94 399 PRO A O 1
ATOM 3090 N N . PHE A 1 400 ? -5.069 7.968 3.210 1.00 70.62 400 PHE A N 1
ATOM 3091 C CA . PHE A 1 400 ? -4.099 9.062 3.345 1.00 70.62 400 PHE A CA 1
ATOM 3092 C C . PHE A 1 400 ? -3.412 9.417 2.024 1.00 70.62 400 PHE A C 1
ATOM 3094 O O . PHE A 1 400 ? -3.390 10.586 1.647 1.00 70.62 400 PHE A O 1
ATOM 3101 N N . PHE A 1 401 ? -2.830 8.438 1.328 1.00 71.38 401 PHE A N 1
ATOM 3102 C CA . PHE A 1 401 ? -1.985 8.669 0.148 1.00 71.38 401 PHE A CA 1
ATOM 3103 C C . PHE A 1 401 ? -2.046 7.506 -0.850 1.00 71.38 401 PHE A C 1
ATOM 3105 O O . PHE A 1 401 ? -2.690 6.491 -0.593 1.00 71.38 401 PHE A O 1
ATOM 3112 N N . ALA A 1 402 ? -1.340 7.658 -1.976 1.00 73.69 402 ALA A N 1
ATOM 3113 C CA . ALA A 1 402 ? -1.311 6.695 -3.075 1.00 73.69 402 ALA A CA 1
ATOM 3114 C C . ALA A 1 402 ? -2.736 6.334 -3.545 1.00 73.69 402 ALA A C 1
ATOM 3116 O O . ALA A 1 402 ? -3.606 7.204 -3.620 1.00 73.69 402 ALA A O 1
ATOM 3117 N N . GLU A 1 403 ? -2.987 5.070 -3.856 1.00 79.06 403 GLU A N 1
ATOM 3118 C CA . GLU A 1 403 ? -4.260 4.556 -4.361 1.00 79.06 403 GLU A CA 1
ATOM 3119 C C . GLU A 1 403 ? -5.281 4.218 -3.259 1.00 79.06 403 GLU A C 1
ATOM 3121 O O . GLU A 1 403 ? -6.378 3.752 -3.559 1.00 79.06 403 GLU A O 1
ATOM 3126 N N . GLN A 1 404 ? -4.979 4.507 -1.986 1.00 80.12 404 GLN A N 1
ATOM 3127 C CA . GLN A 1 404 ? -5.851 4.193 -0.842 1.00 80.12 404 GLN A CA 1
ATOM 3128 C C . GLN A 1 404 ? -7.271 4.759 -0.994 1.00 80.12 404 GLN A C 1
ATOM 3130 O O . GLN A 1 404 ? -8.243 4.121 -0.593 1.00 80.12 404 GLN A O 1
ATOM 3135 N N . ARG A 1 405 ? -7.408 5.950 -1.596 1.00 76.88 405 ARG A N 1
ATOM 3136 C CA . ARG A 1 405 ? -8.720 6.564 -1.874 1.00 76.88 405 ARG A CA 1
ATOM 3137 C C . ARG A 1 405 ? -9.530 5.736 -2.871 1.00 76.88 405 ARG A C 1
ATOM 3139 O O . ARG A 1 405 ? -10.711 5.503 -2.650 1.00 76.88 405 ARG A O 1
ATOM 3146 N N . THR A 1 406 ? -8.884 5.239 -3.918 1.00 77.62 406 THR A N 1
ATOM 3147 C CA . THR A 1 406 ? -9.506 4.364 -4.917 1.00 77.62 406 THR A CA 1
ATOM 3148 C C . THR A 1 406 ? -9.853 2.997 -4.322 1.00 77.62 406 THR A C 1
ATOM 3150 O O . THR A 1 406 ? -10.953 2.490 -4.543 1.00 77.62 406 THR A O 1
ATOM 3153 N N . ASN A 1 407 ? -8.963 2.431 -3.497 1.00 81.94 407 ASN A N 1
ATOM 3154 C CA . ASN A 1 407 ? -9.211 1.173 -2.784 1.00 81.94 407 ASN A CA 1
ATOM 3155 C C . ASN A 1 407 ? -10.434 1.279 -1.862 1.00 81.94 407 ASN A C 1
ATOM 3157 O O . ASN A 1 407 ? -11.243 0.357 -1.810 1.00 81.94 407 ASN A O 1
ATOM 3161 N N . CYS A 1 408 ? -10.606 2.414 -1.176 1.00 74.31 408 CYS A N 1
ATOM 3162 C CA . CYS A 1 408 ? -11.781 2.690 -0.349 1.00 74.31 408 CYS A CA 1
ATOM 3163 C C . CYS A 1 408 ? -13.086 2.607 -1.157 1.00 74.31 408 CYS A C 1
ATOM 3165 O O . CYS A 1 408 ? -14.029 1.936 -0.737 1.00 74.31 408 CYS A O 1
ATOM 3167 N N . SER A 1 409 ? -13.150 3.259 -2.322 1.00 70.44 409 SER A N 1
ATOM 3168 C CA . SER A 1 409 ? -14.336 3.204 -3.189 1.00 70.44 409 SER A CA 1
ATOM 3169 C C . SER A 1 409 ? -14.645 1.778 -3.653 1.00 70.44 409 SER A C 1
ATOM 3171 O O . SER A 1 409 ? -15.810 1.389 -3.713 1.00 70.44 409 SER A O 1
ATOM 3173 N N . LYS A 1 410 ? -13.614 0.972 -3.934 1.00 68.81 410 LYS A N 1
ATOM 3174 C CA . LYS A 1 410 ? -13.778 -0.435 -4.327 1.00 68.81 410 LYS A CA 1
ATOM 3175 C C . LYS A 1 410 ? -14.231 -1.331 -3.180 1.00 68.81 410 LYS A C 1
ATOM 3177 O O . LYS A 1 410 ? -15.112 -2.160 -3.393 1.00 68.81 410 LYS A O 1
ATOM 3182 N N . ALA A 1 411 ? -13.690 -1.140 -1.977 1.00 65.06 411 ALA A N 1
ATOM 3183 C CA . ALA A 1 411 ? -14.153 -1.858 -0.796 1.00 65.06 411 ALA A CA 1
ATOM 3184 C C . ALA A 1 411 ? -15.667 -1.663 -0.618 1.00 65.06 411 ALA A C 1
ATOM 3186 O O . ALA A 1 411 ? -16.383 -2.646 -0.445 1.00 65.06 411 ALA A O 1
ATOM 3187 N N . HIS A 1 412 ? -16.153 -0.421 -0.753 1.00 62.75 412 HIS A N 1
ATOM 3188 C CA . HIS A 1 412 ? -17.579 -0.092 -0.662 1.00 62.75 412 HIS A CA 1
ATOM 3189 C C . HIS A 1 412 ? -18.433 -0.898 -1.652 1.00 62.75 412 HIS A C 1
ATOM 3191 O O . HIS A 1 412 ? -19.342 -1.612 -1.232 1.00 62.75 412 HIS A O 1
ATOM 3197 N N . ALA A 1 413 ? -18.073 -0.868 -2.940 1.00 58.66 413 ALA A N 1
ATOM 3198 C CA . ALA A 1 413 ? -18.784 -1.603 -3.987 1.00 58.66 413 ALA A CA 1
ATOM 3199 C C . ALA A 1 413 ? -18.808 -3.126 -3.736 1.00 58.66 413 ALA A C 1
ATOM 3201 O O . ALA A 1 413 ? -19.833 -3.777 -3.941 1.00 58.66 413 ALA A O 1
ATOM 3202 N N . ALA A 1 414 ? -17.706 -3.698 -3.238 1.00 59.50 414 ALA A N 1
ATOM 3203 C CA . ALA A 1 414 ? -17.627 -5.123 -2.915 1.00 59.50 414 ALA A CA 1
ATOM 3204 C C . ALA A 1 414 ? -18.569 -5.527 -1.763 1.00 59.50 414 ALA A C 1
ATOM 3206 O O . ALA A 1 414 ? -19.148 -6.615 -1.788 1.00 59.50 414 ALA A O 1
ATOM 3207 N N . ALA A 1 415 ? -18.768 -4.660 -0.765 1.00 58.69 415 ALA A N 1
ATOM 3208 C CA . ALA A 1 415 ? -19.724 -4.934 0.308 1.00 58.69 415 ALA A CA 1
ATOM 3209 C C . ALA A 1 415 ? -21.185 -4.797 -0.142 1.00 58.69 415 ALA A C 1
ATOM 3211 O O . ALA A 1 415 ? -22.029 -5.567 0.319 1.00 58.69 415 ALA A O 1
ATOM 3212 N N . GLU A 1 416 ? -21.484 -3.875 -1.063 1.00 54.06 416 GLU A N 1
ATOM 3213 C CA . GLU A 1 416 ? -22.826 -3.713 -1.641 1.00 54.06 416 GLU A CA 1
ATOM 3214 C C . GLU A 1 416 ? -23.236 -4.914 -2.506 1.00 54.06 416 GLU A C 1
ATOM 3216 O O . GLU A 1 416 ? -24.362 -5.406 -2.387 1.00 54.06 416 GLU A O 1
ATOM 3221 N N . ALA A 1 417 ? -22.312 -5.449 -3.311 1.00 53.09 417 ALA A N 1
ATOM 3222 C CA . ALA A 1 417 ? -22.546 -6.634 -4.141 1.00 53.09 417 ALA A CA 1
ATOM 3223 C C . ALA A 1 417 ? -22.793 -7.921 -3.319 1.00 53.09 417 ALA A C 1
ATOM 3225 O O . ALA A 1 417 ? -23.415 -8.862 -3.807 1.00 53.09 417 ALA A O 1
ATOM 3226 N N . GLY A 1 418 ? -22.355 -7.959 -2.054 1.00 52.28 418 GLY A N 1
ATOM 3227 C CA . GLY A 1 418 ? -22.492 -9.104 -1.146 1.00 52.28 418 GLY A CA 1
ATOM 3228 C C . GLY A 1 418 ? -23.883 -9.321 -0.524 1.00 52.28 418 GLY A C 1
ATOM 3229 O O . GLY A 1 418 ? -24.028 -10.221 0.305 1.00 52.28 418 GLY A O 1
ATOM 3230 N N . GLY A 1 419 ? -24.897 -8.528 -0.887 1.00 37.69 419 GLY A N 1
ATOM 3231 C CA . GLY A 1 419 ? -26.275 -8.673 -0.402 1.00 37.69 419 GLY A CA 1
ATOM 3232 C C . GLY A 1 419 ? -26.548 -8.036 0.971 1.00 37.69 419 GLY A C 1
ATOM 3233 O O . GLY A 1 419 ? -25.653 -7.797 1.781 1.00 37.69 419 GLY A O 1
ATOM 3234 N N . SER A 1 420 ? -27.833 -7.763 1.231 1.00 34.38 420 SER A N 1
ATOM 3235 C CA . SER A 1 420 ? -28.445 -6.841 2.216 1.00 34.38 420 SER A CA 1
ATOM 3236 C C . SER A 1 420 ? -28.010 -6.917 3.694 1.00 34.38 420 SER A C 1
ATOM 3238 O O . SER A 1 420 ? -28.480 -6.096 4.492 1.00 34.38 420 SER A O 1
ATOM 3240 N N . SER A 1 421 ? -27.124 -7.850 4.052 1.00 37.94 421 SER A N 1
ATOM 3241 C CA . SER A 1 421 ? -26.528 -8.053 5.380 1.00 37.94 421 SER A CA 1
ATOM 3242 C C . SER A 1 421 ? -25.134 -7.418 5.549 1.00 37.94 421 SER A C 1
ATOM 3244 O O . SER A 1 421 ? -24.626 -7.392 6.667 1.00 37.94 421 SER A O 1
ATOM 3246 N N . ARG A 1 422 ? -24.500 -6.904 4.482 1.00 41.19 422 ARG A N 1
ATOM 3247 C CA . ARG A 1 422 ? -23.128 -6.342 4.507 1.00 41.19 422 ARG A CA 1
ATOM 3248 C C . ARG A 1 422 ? -23.070 -4.820 4.284 1.00 41.19 422 ARG A C 1
ATOM 3250 O O . ARG A 1 422 ? -22.107 -4.296 3.741 1.00 41.19 422 ARG A O 1
ATOM 3257 N N . ARG A 1 423 ? -24.079 -4.074 4.750 1.00 40.31 423 ARG A N 1
ATOM 3258 C CA . ARG A 1 423 ? -24.193 -2.598 4.631 1.00 40.31 423 ARG A CA 1
ATOM 3259 C C . ARG A 1 423 ? -23.263 -1.803 5.579 1.00 40.31 423 ARG A C 1
ATOM 3261 O O . ARG A 1 423 ? -23.687 -0.804 6.156 1.00 40.31 423 ARG A O 1
ATOM 3268 N N . ASN A 1 424 ? -22.010 -2.234 5.762 1.00 43.31 424 ASN A N 1
ATOM 3269 C CA . ASN A 1 424 ? -21.144 -1.782 6.868 1.00 43.31 424 ASN A CA 1
ATOM 3270 C C . ASN A 1 424 ? -19.809 -1.170 6.410 1.00 43.31 424 ASN A C 1
ATOM 3272 O O . ASN A 1 424 ? -18.784 -1.390 7.051 1.00 43.31 424 ASN A O 1
ATOM 3276 N N . LEU A 1 425 ? -19.800 -0.426 5.303 1.00 45.28 425 LEU A N 1
ATOM 3277 C CA . LEU A 1 425 ? -18.630 0.341 4.866 1.00 45.28 425 LEU A CA 1
ATOM 3278 C C . LEU A 1 425 ? -19.001 1.816 4.761 1.00 45.28 425 LEU A C 1
ATOM 3280 O O . LEU A 1 425 ? -19.706 2.211 3.836 1.00 45.28 425 LEU A O 1
ATOM 3284 N N . ASP A 1 426 ? -18.521 2.624 5.703 1.00 46.84 426 ASP A N 1
ATOM 3285 C CA . ASP A 1 426 ? -18.754 4.067 5.725 1.00 46.84 426 ASP A CA 1
ATOM 3286 C C . ASP A 1 426 ? -17.456 4.827 5.390 1.00 46.84 426 ASP A C 1
ATOM 3288 O O . ASP A 1 426 ? -16.451 4.730 6.095 1.00 46.84 426 ASP A O 1
ATOM 3292 N N . PHE A 1 427 ? -17.487 5.597 4.298 1.00 47.25 427 PHE A N 1
ATOM 3293 C CA . PHE A 1 427 ? -16.404 6.476 3.829 1.00 47.25 427 PHE A CA 1
ATOM 3294 C C . PHE A 1 427 ? -16.341 7.744 4.666 1.00 47.25 427 PHE A C 1
ATOM 3296 O O . PHE A 1 427 ? -17.364 8.409 4.711 1.00 47.25 427 PHE A O 1
ATOM 3303 N N . VAL A 1 428 ? -15.205 8.162 5.239 1.00 46.81 428 VAL A N 1
ATOM 3304 C CA . VAL A 1 428 ? -15.076 9.506 5.844 1.00 46.81 428 VAL A CA 1
ATOM 3305 C C . VAL A 1 428 ? -14.341 10.458 4.904 1.00 46.81 428 VAL A C 1
ATOM 3307 O O . VAL A 1 428 ? -13.169 10.238 4.601 1.00 46.81 428 VAL A O 1
ATOM 3310 N N . ASP A 1 429 ? -15.014 11.530 4.475 1.00 42.38 429 ASP A N 1
ATOM 3311 C CA . ASP A 1 429 ? -14.324 12.658 3.853 1.00 42.38 429 ASP A CA 1
ATOM 3312 C C . ASP A 1 429 ? -13.490 13.384 4.918 1.00 42.38 429 ASP A C 1
ATOM 3314 O O . ASP A 1 429 ? -13.964 13.640 6.026 1.00 42.38 429 ASP A O 1
ATOM 3318 N N . GLN A 1 430 ? -12.244 13.719 4.587 1.00 43.84 430 GLN A N 1
ATOM 3319 C CA . GLN A 1 430 ? -11.341 14.444 5.483 1.00 43.84 430 GLN A CA 1
ATOM 3320 C C . GLN A 1 430 ? -11.769 15.905 5.693 1.00 43.84 430 GLN A C 1
ATOM 3322 O O . GLN A 1 430 ? -11.221 16.566 6.575 1.00 43.84 430 GLN A O 1
ATOM 3327 N N . SER A 1 431 ? -12.707 16.419 4.892 1.00 40.50 431 SER A N 1
ATOM 3328 C CA . SER A 1 431 ? -13.173 17.806 4.975 1.00 40.50 431 SER A CA 1
ATOM 3329 C C . SER A 1 431 ? -14.031 18.113 6.204 1.00 40.50 431 SER A C 1
ATOM 3331 O O . SER A 1 431 ? -14.162 19.289 6.529 1.00 40.50 431 SER A O 1
ATOM 3333 N N . ASP A 1 432 ? -14.593 17.105 6.887 1.00 46.97 432 ASP A N 1
ATOM 3334 C CA . ASP A 1 432 ? -15.535 17.325 7.995 1.00 46.97 432 ASP A CA 1
ATOM 3335 C C . ASP A 1 432 ? -15.264 16.396 9.194 1.00 46.97 432 ASP A C 1
ATOM 3337 O O . ASP A 1 432 ? -15.925 15.384 9.431 1.00 46.97 432 ASP A O 1
ATOM 3341 N N . PHE A 1 433 ? -14.181 16.702 9.906 1.00 51.44 433 PHE A N 1
ATOM 3342 C CA . PHE A 1 433 ? -13.420 15.752 10.718 1.00 51.44 433 PHE A CA 1
ATOM 3343 C C . PHE A 1 433 ? -14.123 15.230 11.988 1.00 51.44 433 PHE A C 1
ATOM 3345 O O . PHE A 1 433 ? -14.048 14.034 12.261 1.00 51.44 433 PHE A O 1
ATOM 3352 N N . ALA A 1 434 ? -14.820 16.079 12.750 1.00 46.28 434 ALA A N 1
ATOM 3353 C CA . ALA A 1 434 ? -15.320 15.720 14.086 1.00 46.28 434 ALA A CA 1
ATOM 3354 C C . ALA A 1 434 ? -16.731 15.092 14.077 1.00 46.28 434 ALA A C 1
ATOM 3356 O O . ALA A 1 434 ? -16.945 14.036 14.677 1.00 46.28 434 ALA A O 1
ATOM 3357 N N . GLU A 1 435 ? -17.695 15.685 13.362 1.00 48.97 435 GLU A N 1
ATOM 3358 C CA . GLU A 1 435 ? -19.073 15.160 13.294 1.00 48.97 435 GLU A CA 1
ATOM 3359 C C . GLU A 1 435 ? -19.140 13.823 12.548 1.00 48.97 435 GLU A C 1
ATOM 3361 O O . GLU A 1 435 ? -19.864 12.897 12.931 1.00 48.97 435 GLU A O 1
ATOM 3366 N N . THR A 1 436 ? -18.330 13.691 11.498 1.00 55.28 436 THR A N 1
ATOM 3367 C CA . THR A 1 436 ? -18.348 12.518 10.631 1.00 55.28 436 THR A CA 1
ATOM 3368 C C . THR A 1 436 ? -17.768 11.279 11.307 1.00 55.28 436 THR A C 1
ATOM 3370 O O . THR A 1 436 ? -18.219 10.163 11.039 1.00 55.28 436 THR A O 1
ATOM 3373 N N . LEU A 1 437 ? -16.784 11.457 12.189 1.00 56.88 437 LEU A N 1
ATOM 3374 C CA . LEU A 1 437 ? -16.118 10.359 12.881 1.00 56.88 437 LEU A CA 1
ATOM 3375 C C . LEU A 1 437 ? -17.036 9.738 13.947 1.00 56.88 437 LEU A C 1
ATOM 3377 O O . LEU A 1 437 ? -17.213 8.520 13.971 1.00 56.88 437 LEU A O 1
ATOM 3381 N N . ASP A 1 438 ? -17.682 10.566 14.772 1.00 54.62 438 ASP A N 1
ATOM 3382 C CA . ASP A 1 438 ? -18.620 10.117 15.810 1.00 54.62 438 ASP A CA 1
ATOM 3383 C C . ASP A 1 438 ? -19.853 9.417 15.211 1.00 54.62 438 ASP A C 1
ATOM 3385 O O . ASP A 1 438 ? -20.214 8.314 15.636 1.00 54.62 438 ASP A O 1
ATOM 3389 N N . TRP A 1 439 ? -20.453 9.988 14.158 1.00 55.16 439 TRP A N 1
ATOM 3390 C CA . TRP A 1 439 ? -21.582 9.362 13.460 1.00 55.16 439 TRP A CA 1
ATOM 3391 C C . TRP A 1 439 ? -21.209 8.007 12.837 1.00 55.16 439 TRP A C 1
ATOM 3393 O O . TRP A 1 439 ? -21.969 7.043 12.967 1.00 55.16 439 TRP A O 1
ATOM 3403 N N . LYS A 1 440 ? -20.031 7.888 12.208 1.00 58.78 440 LYS A N 1
ATOM 3404 C CA . LYS A 1 440 ? -19.593 6.637 11.551 1.00 58.78 440 LYS A CA 1
ATOM 3405 C C . LYS A 1 440 ? -19.162 5.569 12.531 1.00 58.78 440 LYS A C 1
ATOM 3407 O O . LYS A 1 440 ? -19.491 4.403 12.317 1.00 58.78 440 LYS A O 1
ATOM 3412 N N . PHE A 1 441 ? -18.525 5.949 13.640 1.00 62.66 441 PHE A N 1
ATOM 3413 C CA . PHE A 1 441 ? -18.337 5.024 14.751 1.00 62.66 441 PHE A CA 1
ATOM 3414 C C . PHE A 1 441 ? -19.695 4.510 15.229 1.00 62.66 441 PHE A C 1
ATOM 3416 O O . PHE A 1 441 ? -19.904 3.301 15.243 1.00 62.66 441 PHE A O 1
ATOM 3423 N N . LYS A 1 442 ? -20.657 5.394 15.522 1.00 58.75 442 LYS A N 1
ATOM 3424 C CA . LYS A 1 442 ? -22.003 5.000 15.979 1.00 58.75 442 LYS A CA 1
ATOM 3425 C C . LYS A 1 442 ? -22.738 4.095 14.987 1.00 58.75 442 LYS A C 1
ATOM 3427 O O . LYS A 1 442 ? -23.381 3.138 15.421 1.00 58.75 442 LYS A O 1
ATOM 3432 N N . LYS A 1 443 ? -22.629 4.351 13.681 1.00 58.16 443 LYS A N 1
ATOM 3433 C CA . LYS A 1 443 ? -23.259 3.534 12.635 1.00 58.16 443 LYS A CA 1
ATOM 3434 C C . LYS A 1 443 ? -22.608 2.158 12.504 1.00 58.16 443 LYS A C 1
ATOM 3436 O O . LYS A 1 443 ? -23.332 1.167 12.564 1.00 58.16 443 LYS A O 1
ATOM 3441 N N . LEU A 1 444 ? -21.274 2.073 12.438 1.00 54.78 444 LEU A N 1
ATOM 3442 C CA . LEU A 1 444 ? -20.580 0.780 12.443 1.00 54.78 444 LEU A CA 1
ATOM 3443 C C . LEU A 1 444 ? -20.952 -0.016 13.698 1.00 54.78 444 LEU A C 1
ATOM 3445 O O . LEU A 1 444 ? -21.262 -1.193 13.609 1.00 54.78 444 LEU A O 1
ATOM 3449 N N . ILE A 1 445 ? -20.989 0.630 14.860 1.00 54.91 445 ILE A N 1
ATOM 3450 C CA . ILE A 1 445 ? -21.349 0.001 16.138 1.00 54.91 445 ILE A CA 1
ATOM 3451 C C . ILE A 1 445 ? -22.768 -0.537 16.138 1.00 54.91 445 ILE A C 1
ATOM 3453 O O . ILE A 1 445 ? -23.011 -1.620 16.667 1.00 54.91 445 ILE A O 1
ATOM 3457 N N . LEU A 1 446 ? -23.712 0.216 15.578 1.00 53.56 446 LEU A N 1
ATOM 3458 C CA . LEU A 1 446 ? -25.077 -0.260 15.414 1.00 53.56 446 LEU A CA 1
ATOM 3459 C C . LEU A 1 446 ? -25.082 -1.522 14.552 1.00 53.56 446 LEU A C 1
ATOM 3461 O O . LEU A 1 446 ? -25.723 -2.500 14.915 1.00 53.56 446 LEU A O 1
ATOM 3465 N N . CYS A 1 447 ? -24.307 -1.533 13.470 1.00 49.34 447 CYS A N 1
ATOM 3466 C CA . CYS A 1 447 ? -24.191 -2.696 12.608 1.00 49.34 447 CYS A CA 1
ATOM 3467 C C . CYS A 1 447 ? -23.477 -3.886 13.269 1.00 49.34 447 CYS A C 1
ATOM 3469 O O . CYS A 1 447 ? -23.900 -5.017 13.067 1.00 49.34 447 CYS A O 1
ATOM 3471 N N . LEU A 1 448 ? -22.455 -3.650 14.095 1.00 50.59 448 LEU A N 1
ATOM 3472 C CA . LEU A 1 448 ? -21.776 -4.683 14.887 1.00 50.59 448 LEU A CA 1
ATOM 3473 C C . LEU A 1 448 ? -22.683 -5.299 15.949 1.00 50.59 448 LEU A C 1
ATOM 3475 O O . LEU A 1 448 ? -22.545 -6.472 16.252 1.00 50.59 448 LEU A O 1
ATOM 3479 N N . LYS A 1 449 ? -23.618 -4.519 16.503 1.00 51.78 449 LYS A N 1
ATOM 3480 C CA . LYS A 1 449 ? -24.641 -5.008 17.439 1.00 51.78 449 LYS A CA 1
ATOM 3481 C C . LYS A 1 449 ? -25.773 -5.787 16.758 1.00 51.78 449 LYS A C 1
ATOM 3483 O O . LYS A 1 449 ? -26.568 -6.403 17.462 1.00 51.78 449 LYS A O 1
ATOM 3488 N N . LEU A 1 450 ? -25.902 -5.679 15.434 1.00 44.69 450 LEU A N 1
ATOM 3489 C CA . LEU A 1 450 ? -26.928 -6.352 14.629 1.00 44.69 450 LEU A CA 1
ATOM 3490 C C . LEU A 1 450 ? -26.420 -7.650 13.972 1.00 44.69 450 LEU A C 1
ATOM 3492 O O . LEU A 1 450 ? -27.242 -8.407 13.456 1.00 44.69 450 LEU A O 1
ATOM 3496 N N . LEU A 1 451 ? -25.101 -7.875 13.9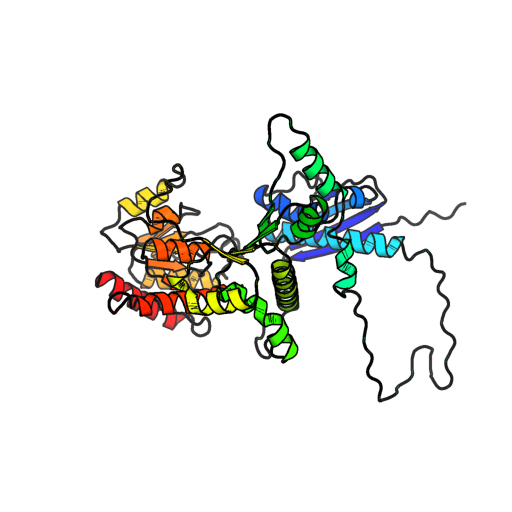73 1.00 42.66 451 LEU A N 1
ATOM 3497 C CA . LEU A 1 451 ? -24.423 -9.123 13.601 1.00 42.66 451 LEU A CA 1
ATOM 3498 C C . LEU A 1 451 ? -24.233 -9.999 14.842 1.00 42.66 451 LEU A C 1
ATOM 3500 O O . LEU A 1 451 ? -24.293 -11.237 14.684 1.00 42.66 451 LEU A O 1
#

InterPro domains:
  IPR000754 Small ribosomal subunit protein uS9 [PF00380] (14-124)
  IPR002213 UDP-glucuronosyl/UDP-glucosyltransferase [PF00201] (297-414)
  IPR002213 UDP-glucuronosyl/UDP-glucosyltransferase [cd03784] (165-438)
  IPR014721 Small ribosomal subunit protein uS5 domain 2-type fold, subgroup [G3DSA:3.30.230.10] (3-122)
  IPR020568 Ribosomal protein uS5 domain 2-type superfamily [SSF54211] (9-124)
  IPR020574 Small ribosomal subunit protein uS9, conserved site [PS00360] (74-92)
  IPR035595 UDP-glycosyltransferase family, conserved site [PS00375] (361-404)

Radius of gyration: 26.82 Å; chains: 1; bounding box: 84×74×63 Å